Protein AF-A0A9P6GZM3-F1 (afdb_monomer)

Solvent-accessible surface area (backbone atoms only — not comparable to full-atom values): 32158 Å² total; per-residue (Å²): 111,69,73,57,56,56,51,51,65,65,55,73,52,53,66,60,52,52,51,53,48,53,53,50,55,53,51,50,56,50,50,56,51,53,49,54,51,53,52,51,58,75,66,52,61,54,73,60,54,50,52,50,52,50,54,50,49,56,51,52,51,53,50,52,55,51,51,52,50,35,53,53,59,72,73,48,86,51,89,46,74,66,49,52,52,50,45,68,74,63,52,83,60,61,70,59,51,48,53,48,53,47,54,34,54,56,73,35,54,46,82,43,39,35,41,45,67,53,43,55,75,49,64,51,55,64,84,59,60,96,78,64,68,84,61,96,44,21,27,41,29,42,37,33,36,59,63,54,41,59,50,53,60,61,30,67,84,40,62,71,58,34,52,53,48,50,51,50,51,47,53,50,49,53,63,77,45,59,78,41,40,64,75,47,40,49,27,29,34,53,101,58,36,39,34,40,37,39,78,56,73,46,95,61,77,50,60,85,86,78,87,67,72,81,60,39,83,61,44,61,73,53,50,67,74,35,69,82,52,36,67,54,52,50,52,44,31,52,50,23,50,53,54,34,51,57,68,66,74,62,54,72,65,51,53,51,50,35,37,58,74,28,59,93,46,95,76,36,65,92,49,61,46,57,48,54,42,52,52,32,51,53,49,42,54,49,60,40,68,49,83,86,64,86,52,69,38,60,60,76,78,36,66,83,56,58,71,63,53,70,72,63,88,74,90,85,58,92,67,60,59,50,46,73,60,72,72,41,60,54,68,43,41,47,31,32,28,46,64,58,51,48,43,53,44,25,49,54,52,49,72,72,42,88,48,96,55,50,72,60,50,52,57,49,50,56,52,28,49,53,53,52,68,70,58,86,84,75,96,43,72,68,57,48,41,39,50,38,15,44,35,53,51,46,34,58,47,34,59,79,44,91,59,23,64,60,40,46,52,52,36,53,54,41,52,53,48,47,36,49,66,69,35,59,81,87,69,64,90,83,54,56,60,69,59,52,54,50,50,55,48,50,48,51,49,57,50,49,58,48,38,68,33,25,35,19,66,82,47,40,64,59,52,54,37,48,33,52,27,46,33,38,49,47,52,52,56,54,57,72,67,56,86,78,69,54,75,70,54,39,54,39,50,32,53,48,49,48,52,58,57,59,70,44,68,88,50,65,64,91,71,25,80,37,44,55,35,49,48,36,51,36,47,62,54,70,48,57,75,68,61,46,56,77,46,50,90,75,50,52,68,52,74,68,56,52,54,52,51,49,62,50,76,42,78,96,49,73,64,59,54,51,44,52,56,62,65,70,50,83,129

Structure (mmCIF, N/CA/C/O backbone):
data_AF-A0A9P6GZM3-F1
#
_entry.id   AF-A0A9P6GZM3-F1
#
loop_
_atom_site.group_PDB
_atom_site.id
_atom_site.type_symbol
_atom_site.label_atom_id
_atom_site.label_alt_id
_atom_site.label_comp_id
_atom_site.label_asym_id
_atom_site.label_entity_id
_atom_site.label_seq_id
_atom_site.pdbx_PDB_ins_code
_atom_site.Cartn_x
_atom_site.Cartn_y
_atom_site.Cartn_z
_atom_site.occupancy
_atom_site.B_iso_or_equiv
_atom_site.auth_seq_id
_atom_site.auth_comp_id
_atom_site.auth_asym_id
_atom_site.auth_atom_id
_atom_site.pdbx_PDB_model_num
ATOM 1 N N . MET A 1 1 ? -62.091 -56.019 131.419 1.00 52.00 1 MET A N 1
ATOM 2 C CA . MET A 1 1 ? -61.679 -57.279 130.763 1.00 52.00 1 MET A CA 1
ATOM 3 C C . MET A 1 1 ? -61.640 -57.138 129.242 1.00 52.00 1 MET A C 1
ATOM 5 O O . MET A 1 1 ? -60.593 -57.405 128.677 1.00 52.00 1 MET A O 1
ATOM 9 N N . GLU A 1 2 ? -62.676 -56.610 128.579 1.00 53.84 2 GLU A N 1
ATOM 10 C CA . GLU A 1 2 ? -62.681 -56.412 127.109 1.00 53.84 2 GLU A CA 1
ATOM 11 C C . GLU A 1 2 ? -61.549 -55.514 126.576 1.00 53.84 2 GLU A C 1
ATOM 13 O O . GLU A 1 2 ? -60.857 -55.896 125.637 1.00 53.84 2 GLU A O 1
ATOM 18 N N . LYS A 1 3 ? -61.254 -54.391 127.250 1.00 52.62 3 LYS A N 1
ATOM 19 C CA . LYS A 1 3 ? -60.132 -53.498 126.883 1.00 52.62 3 LYS A CA 1
ATOM 20 C C . LYS A 1 3 ? -58.755 -54.176 126.886 1.00 52.62 3 LYS A C 1
ATOM 22 O O . LYS A 1 3 ? -57.867 -53.751 126.156 1.00 52.62 3 LYS A O 1
ATOM 27 N N . ILE A 1 4 ? -58.557 -55.205 127.713 1.00 60.88 4 ILE A N 1
ATOM 28 C CA . ILE A 1 4 ? -57.271 -55.915 127.812 1.00 60.88 4 ILE A CA 1
ATOM 29 C C . ILE A 1 4 ? -57.126 -56.907 126.650 1.00 60.88 4 ILE A C 1
ATOM 31 O O . ILE A 1 4 ? -56.045 -57.011 126.077 1.00 60.88 4 ILE A O 1
ATOM 35 N N . ASN A 1 5 ? -58.217 -57.555 126.230 1.00 58.56 5 ASN A N 1
ATOM 36 C CA . ASN A 1 5 ? -58.214 -58.429 125.053 1.00 58.56 5 ASN A CA 1
ATOM 37 C C . ASN A 1 5 ? -58.046 -57.652 123.736 1.00 58.56 5 ASN A C 1
ATOM 39 O O . ASN A 1 5 ? -57.351 -58.127 122.840 1.00 58.56 5 ASN A O 1
ATOM 43 N N . GLU A 1 6 ? -58.605 -56.443 123.622 1.00 59.41 6 GLU A N 1
ATOM 44 C CA . GLU A 1 6 ? -58.328 -55.560 122.477 1.00 59.41 6 GLU A CA 1
ATOM 45 C C . GLU A 1 6 ? -56.857 -55.135 122.407 1.00 59.41 6 GLU A C 1
ATOM 47 O O . GLU A 1 6 ? -56.270 -55.105 121.325 1.00 59.41 6 GLU A O 1
ATOM 52 N N . LEU A 1 7 ? -56.243 -54.826 123.553 1.00 59.50 7 LEU A N 1
ATOM 53 C CA . LEU A 1 7 ? -54.826 -54.469 123.613 1.00 59.50 7 LEU A CA 1
ATOM 54 C C . LEU A 1 7 ? -53.923 -55.671 123.303 1.00 59.50 7 LEU A C 1
ATOM 56 O O . LEU A 1 7 ? -52.952 -55.517 122.571 1.00 59.50 7 LEU A O 1
ATOM 60 N N . TYR A 1 8 ? -54.266 -56.875 123.767 1.00 63.66 8 TYR A N 1
ATOM 61 C CA . TYR A 1 8 ? -53.506 -58.095 123.475 1.00 63.66 8 TYR A CA 1
ATOM 62 C C . TYR A 1 8 ? -53.549 -58.475 121.984 1.00 63.66 8 TYR A C 1
ATOM 64 O O . TYR A 1 8 ? -52.514 -58.782 121.393 1.00 63.66 8 TYR A O 1
ATOM 72 N N . ASN A 1 9 ? -54.714 -58.357 121.334 1.00 59.25 9 ASN A N 1
ATOM 73 C CA . ASN A 1 9 ? -54.840 -58.585 119.889 1.00 59.25 9 ASN A CA 1
ATOM 74 C C . ASN A 1 9 ? -54.104 -57.526 119.050 1.00 59.25 9 ASN A C 1
ATOM 76 O O . ASN A 1 9 ? -53.616 -57.847 117.970 1.00 59.25 9 ASN A O 1
ATOM 80 N N . LYS A 1 10 ? -53.961 -56.291 119.552 1.00 56.44 10 LYS A N 1
ATOM 81 C CA . LYS A 1 10 ? -53.124 -55.257 118.916 1.00 56.44 10 LYS A CA 1
ATOM 82 C C . LYS A 1 10 ? -51.620 -55.519 119.061 1.00 56.44 10 LYS A C 1
ATOM 84 O O . LYS A 1 10 ? -50.859 -55.090 118.201 1.00 56.44 10 LYS A O 1
ATOM 89 N N . VAL A 1 11 ? -51.186 -56.216 120.114 1.00 57.28 11 VAL A N 1
ATOM 90 C CA . VAL A 1 11 ? -49.762 -56.506 120.381 1.00 57.28 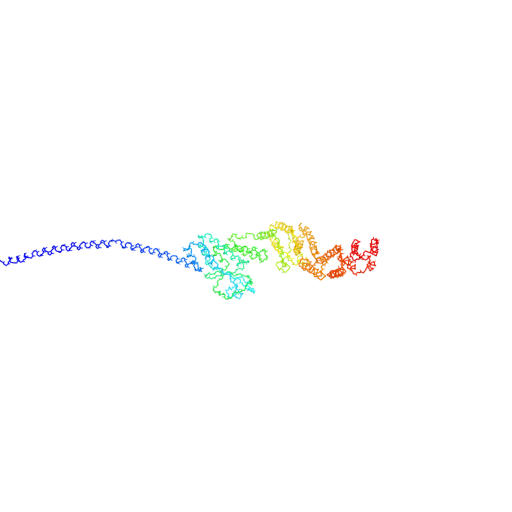11 VAL A CA 1
ATOM 91 C C . VAL A 1 11 ? -49.284 -57.793 119.694 1.00 57.28 11 VAL A C 1
ATOM 93 O O . VAL A 1 11 ? -48.112 -57.892 119.342 1.00 57.28 11 VAL A O 1
ATOM 96 N N . LYS A 1 12 ? -50.175 -58.755 119.423 1.00 56.72 12 LYS A N 1
ATOM 97 C CA . LYS A 1 12 ? -49.826 -60.066 118.842 1.00 56.72 12 LYS A CA 1
ATOM 98 C C . LYS A 1 12 ? -49.185 -60.013 117.436 1.00 56.72 12 LYS A C 1
ATOM 100 O O . LYS A 1 12 ? -48.506 -60.960 117.068 1.00 56.72 12 LYS A O 1
ATOM 105 N N . ASN A 1 13 ? -49.332 -58.911 116.692 1.00 59.28 13 ASN A N 1
ATOM 106 C CA . ASN A 1 13 ? -48.836 -58.763 115.309 1.00 59.28 13 ASN A CA 1
ATOM 107 C C . ASN A 1 13 ? -47.551 -57.917 115.168 1.00 59.28 13 ASN A C 1
ATOM 109 O O . ASN A 1 13 ? -47.186 -57.525 114.062 1.00 59.28 13 ASN A O 1
ATOM 113 N N . LEU A 1 14 ? -46.868 -57.572 116.263 1.00 65.44 14 LEU A N 1
ATOM 114 C CA . LEU A 1 14 ? -45.746 -56.620 116.217 1.00 65.44 14 LEU A CA 1
ATOM 115 C C . LEU A 1 14 ? -44.468 -57.209 115.580 1.00 65.44 14 LEU A C 1
ATOM 117 O O . LEU A 1 14 ? -43.707 -56.479 114.945 1.00 65.44 14 LEU A O 1
ATOM 121 N N . GLU A 1 15 ? -44.256 -58.524 115.699 1.00 66.69 15 GLU A N 1
ATOM 122 C CA . GLU A 1 15 ? -43.138 -59.233 115.054 1.00 66.69 15 GLU A CA 1
ATOM 123 C C . GLU A 1 15 ? -43.296 -59.309 113.527 1.00 66.69 15 GLU A C 1
ATOM 125 O O . GLU A 1 15 ? -42.328 -59.066 112.801 1.00 66.69 15 GLU A O 1
ATOM 130 N N . ASP A 1 16 ? -44.516 -59.538 113.033 1.00 66.00 16 ASP A N 1
ATOM 131 C CA . ASP A 1 16 ? -44.811 -59.560 111.594 1.00 66.00 16 ASP A CA 1
ATOM 132 C C . ASP A 1 16 ? -44.596 -58.182 110.955 1.00 66.00 16 ASP A C 1
ATOM 134 O O . ASP A 1 16 ? -43.974 -58.064 109.898 1.00 66.00 16 ASP A O 1
ATOM 138 N N . VAL A 1 17 ? -45.003 -57.114 111.649 1.00 68.12 17 VAL A N 1
ATOM 139 C CA . VAL A 1 17 ? -44.790 -55.730 111.194 1.00 68.12 17 VAL A CA 1
ATOM 140 C C . VAL A 1 17 ? -43.298 -55.373 111.152 1.00 68.12 17 VAL A C 1
ATOM 142 O O . VAL A 1 17 ? -42.841 -54.702 110.225 1.00 68.12 17 VAL A O 1
ATOM 145 N N . LEU A 1 18 ? -42.501 -55.837 112.121 1.00 71.88 18 LEU A N 1
ATOM 146 C CA . LEU A 1 18 ? -41.047 -55.623 112.139 1.00 71.88 18 LEU A CA 1
ATOM 147 C C . LEU A 1 18 ? -40.325 -56.395 111.024 1.00 71.88 18 LEU A C 1
ATOM 149 O O . LEU A 1 18 ? -39.370 -55.882 110.431 1.00 71.88 18 LEU A O 1
ATOM 153 N N . SER A 1 19 ? -40.789 -57.607 110.721 1.00 74.75 19 SER A N 1
ATOM 154 C CA . SER A 1 19 ? -40.328 -58.419 109.592 1.00 74.75 19 SER A CA 1
ATOM 155 C C . SER A 1 19 ? -40.605 -57.725 108.250 1.00 74.75 19 SER A C 1
ATOM 157 O O . SER A 1 19 ? -39.679 -57.515 107.453 1.00 74.75 19 SER A O 1
ATOM 159 N N . GLU A 1 20 ? -41.841 -57.264 108.028 1.00 72.25 20 GLU A N 1
ATOM 160 C CA . GLU A 1 20 ? -42.224 -56.524 106.819 1.00 72.25 20 GLU A CA 1
ATOM 161 C C . GLU A 1 20 ? -41.465 -55.205 106.673 1.00 72.25 20 GLU A C 1
ATOM 163 O O . GLU A 1 20 ? -41.019 -54.859 105.572 1.00 72.25 20 GLU A O 1
ATOM 168 N N . TYR A 1 21 ? -41.253 -54.485 107.777 1.00 76.75 21 TYR A N 1
ATOM 169 C CA . TYR A 1 21 ? -40.477 -53.250 107.777 1.00 76.75 21 TYR A CA 1
ATOM 170 C C . TYR A 1 21 ? -39.022 -53.492 107.361 1.00 76.75 21 TYR A C 1
ATOM 172 O O . TYR A 1 21 ? -38.498 -52.788 106.496 1.00 76.75 21 TYR A O 1
ATOM 180 N N . ASN A 1 22 ? -38.365 -54.515 107.915 1.00 78.06 22 ASN A N 1
ATOM 181 C CA . ASN A 1 22 ? -36.980 -54.838 107.567 1.00 78.06 22 ASN A CA 1
ATOM 182 C C . ASN A 1 22 ? -36.841 -55.347 106.124 1.00 78.06 22 ASN A C 1
ATOM 184 O O . ASN A 1 22 ? -35.889 -54.974 105.431 1.00 78.06 22 ASN A O 1
ATOM 188 N N . SER A 1 23 ? -37.804 -56.136 105.641 1.00 80.38 23 SER A N 1
ATOM 189 C CA . SER A 1 23 ? -37.874 -56.563 104.239 1.00 80.38 23 SER A CA 1
ATOM 190 C C . SER A 1 23 ? -38.009 -55.361 103.297 1.00 80.38 23 SER A C 1
ATOM 192 O O . SER A 1 23 ? -37.221 -55.202 102.359 1.00 80.38 23 SER A O 1
ATOM 194 N N . SER A 1 24 ? -38.929 -54.446 103.608 1.00 77.50 24 SER A N 1
ATOM 195 C CA . SER A 1 24 ? -39.163 -53.225 102.830 1.00 77.50 24 SER A CA 1
ATOM 196 C C . SER A 1 24 ? -37.949 -52.295 102.844 1.00 77.50 24 SER A C 1
ATOM 198 O O . SER A 1 24 ? -37.528 -51.810 101.795 1.00 77.50 24 SER A O 1
ATOM 200 N N . LYS A 1 25 ? -37.303 -52.118 104.002 1.00 82.62 25 LYS A N 1
ATOM 201 C CA . LYS A 1 25 ? -36.079 -51.319 104.157 1.00 82.62 25 LYS A CA 1
ATOM 202 C C . LYS A 1 25 ? -34.915 -51.864 103.323 1.00 82.62 25 LYS A C 1
ATOM 204 O O . LYS A 1 25 ? -34.181 -51.094 102.705 1.00 82.62 25 LYS A O 1
ATOM 209 N N . ASN A 1 26 ? -34.758 -53.186 103.263 1.00 83.12 26 ASN A N 1
ATOM 210 C CA . ASN A 1 26 ? -33.740 -53.820 102.423 1.00 83.12 26 ASN A CA 1
ATOM 211 C C . ASN A 1 26 ? -34.062 -53.694 100.928 1.00 83.12 26 ASN A C 1
ATOM 213 O O . ASN A 1 26 ? -33.152 -53.513 100.118 1.00 83.12 26 ASN A O 1
ATOM 217 N N . LYS A 1 27 ? -35.346 -53.742 100.559 1.00 84.00 27 LYS A N 1
ATOM 218 C CA . LYS A 1 27 ? -35.805 -53.539 99.179 1.00 84.00 27 LYS A CA 1
ATOM 219 C C . LYS A 1 27 ? -35.555 -52.105 98.705 1.00 84.00 27 LYS A C 1
ATOM 221 O O . LYS A 1 27 ? -35.066 -51.918 97.596 1.00 84.00 27 LYS A O 1
ATOM 226 N N . ILE A 1 28 ? -35.786 -51.119 99.574 1.00 83.62 28 ILE A N 1
ATOM 227 C CA . ILE A 1 28 ? -35.471 -49.706 99.317 1.00 83.62 28 ILE A CA 1
ATOM 228 C C . ILE A 1 28 ? -33.970 -49.522 99.084 1.00 83.62 28 ILE A C 1
ATOM 230 O O . ILE A 1 28 ? -33.587 -48.963 98.063 1.00 83.62 28 ILE A O 1
ATOM 234 N N . LYS A 1 29 ? -33.108 -50.079 99.948 1.00 84.69 29 LYS A N 1
ATOM 235 C CA . LYS A 1 29 ? -31.649 -50.005 99.748 1.00 84.69 29 LYS A CA 1
ATOM 236 C C . LYS A 1 29 ? -31.198 -50.581 98.404 1.00 84.69 29 LYS A C 1
ATOM 238 O O . LYS A 1 29 ? -30.325 -50.007 97.759 1.00 84.69 29 LYS A O 1
ATOM 243 N N . ARG A 1 30 ? -31.771 -51.709 97.969 1.00 84.44 30 ARG A N 1
ATOM 244 C CA . ARG A 1 30 ? -31.446 -52.290 96.654 1.00 84.44 30 ARG A CA 1
ATOM 245 C C . ARG A 1 30 ? -31.857 -51.353 95.522 1.00 84.44 30 ARG A C 1
ATOM 247 O O . ARG A 1 30 ? -31.017 -51.022 94.695 1.00 84.44 30 ARG A O 1
ATOM 254 N N . LEU A 1 31 ? -33.085 -50.835 95.564 1.00 84.44 31 LEU A N 1
ATOM 255 C CA . LEU A 1 31 ? -33.585 -49.885 94.568 1.00 84.44 31 LEU A CA 1
ATOM 256 C C . LEU A 1 31 ? -32.745 -48.601 94.504 1.00 84.44 31 LEU A C 1
ATOM 258 O O . LEU A 1 31 ? -32.443 -48.131 93.415 1.00 84.44 31 LEU A O 1
ATOM 262 N N . GLU A 1 32 ? -32.296 -48.062 95.638 1.00 83.44 32 GLU A N 1
ATOM 263 C CA . GLU A 1 32 ? -31.385 -46.905 95.666 1.00 83.44 32 GLU A CA 1
ATOM 264 C C . GLU A 1 32 ? -30.038 -47.199 94.990 1.00 83.44 32 GLU A C 1
ATOM 266 O O . GLU A 1 32 ? -29.431 -46.314 94.383 1.00 83.44 32 GLU A O 1
ATOM 271 N N . THR A 1 33 ? -29.560 -48.442 95.083 1.00 84.75 33 THR A N 1
ATOM 272 C CA . THR A 1 33 ? -28.306 -48.866 94.447 1.00 84.75 33 THR A CA 1
ATOM 273 C C . THR A 1 33 ? -28.496 -49.020 92.938 1.00 84.75 33 THR A C 1
ATOM 275 O O . THR A 1 33 ? -27.683 -48.521 92.156 1.00 84.75 33 THR A O 1
ATOM 278 N N . ASP A 1 34 ? -29.608 -49.624 92.520 1.00 81.50 34 ASP A N 1
ATOM 279 C CA . ASP A 1 34 ? -29.958 -49.793 91.108 1.00 81.50 34 ASP A CA 1
ATOM 280 C C . ASP A 1 34 ? -30.167 -48.432 90.422 1.00 81.50 34 ASP A C 1
ATOM 282 O O . ASP A 1 34 ? -29.634 -48.199 89.335 1.00 81.50 34 ASP A O 1
ATOM 286 N N . ILE A 1 35 ? -30.838 -47.487 91.097 1.00 80.81 35 ILE A N 1
ATOM 287 C CA . ILE A 1 35 ? -31.022 -46.106 90.621 1.00 80.81 35 ILE A CA 1
ATOM 288 C C . ILE A 1 35 ? -29.669 -45.419 90.416 1.00 80.81 35 ILE A C 1
ATOM 290 O O . ILE A 1 35 ? -29.427 -44.869 89.344 1.00 80.81 35 ILE A O 1
ATOM 294 N N . LYS A 1 36 ? -28.744 -45.502 91.382 1.00 81.56 36 LYS A N 1
ATOM 295 C CA . LYS A 1 36 ? -27.399 -44.913 91.232 1.00 81.56 36 LYS A CA 1
ATOM 296 C C . LYS A 1 36 ? -26.621 -45.506 90.058 1.00 81.56 36 LYS A C 1
ATOM 298 O O . LYS A 1 36 ? -25.875 -44.791 89.391 1.00 81.56 36 LYS A O 1
ATOM 303 N N . THR A 1 37 ? -26.796 -46.799 89.797 1.00 78.88 37 THR A N 1
ATOM 304 C CA . THR A 1 37 ? -26.106 -47.498 88.703 1.00 78.88 37 THR A CA 1
ATOM 305 C C . THR A 1 37 ? -26.670 -47.079 87.341 1.00 78.88 37 THR A C 1
ATOM 307 O O . THR A 1 37 ? -25.911 -46.781 86.419 1.00 78.88 37 THR A O 1
ATOM 310 N N . ALA A 1 38 ? -27.997 -46.963 87.231 1.00 70.94 38 ALA A N 1
ATOM 311 C CA . ALA A 1 38 ? -28.676 -46.453 86.040 1.00 70.94 38 ALA A CA 1
ATOM 312 C C . ALA A 1 38 ? -28.360 -44.969 85.771 1.00 70.94 38 ALA A C 1
ATOM 314 O O . ALA A 1 38 ? -28.110 -44.582 84.628 1.00 70.94 38 ALA A O 1
ATOM 315 N N . GLU A 1 39 ? -28.295 -44.138 86.816 1.00 72.75 39 GLU A N 1
ATOM 316 C CA . GLU A 1 39 ? -27.885 -42.734 86.709 1.00 72.75 39 GLU A CA 1
ATOM 317 C C . GLU A 1 39 ? -26.435 -42.582 86.228 1.00 72.75 39 GLU A C 1
ATOM 319 O O . GLU A 1 39 ? -26.147 -41.681 85.441 1.00 72.75 39 GLU A O 1
ATOM 324 N N . ALA A 1 40 ? -25.519 -43.453 86.664 1.00 70.62 40 ALA A N 1
ATOM 325 C CA . ALA A 1 40 ? -24.132 -43.450 86.200 1.00 70.62 40 ALA A CA 1
ATOM 326 C C . ALA A 1 40 ? -24.015 -43.843 84.716 1.00 70.62 40 ALA A C 1
ATOM 328 O O . ALA A 1 40 ? -23.234 -43.234 83.986 1.00 70.62 40 ALA A O 1
ATOM 329 N N . PHE A 1 41 ? -24.830 -44.797 84.251 1.00 67.06 41 PHE A N 1
ATOM 330 C CA . PHE A 1 41 ? -24.880 -45.211 82.845 1.00 67.06 41 PHE A CA 1
ATOM 331 C C . PHE A 1 41 ? -25.451 -44.104 81.941 1.00 67.06 41 PHE A C 1
ATOM 333 O O . PHE A 1 41 ? -24.893 -43.811 80.889 1.00 67.06 41 PHE A O 1
ATOM 340 N N . LEU A 1 42 ? -26.506 -43.408 82.386 1.00 65.00 42 LEU A N 1
ATOM 341 C CA . LEU A 1 42 ? -27.088 -42.260 81.673 1.00 65.00 42 LEU A CA 1
ATOM 342 C C . LEU A 1 42 ? -26.184 -41.014 81.674 1.00 65.00 42 LEU A C 1
ATOM 344 O O . LEU A 1 42 ? -26.245 -40.209 80.743 1.00 65.00 42 LEU A O 1
ATOM 348 N N . LYS A 1 43 ? -25.341 -40.843 82.700 1.00 64.12 43 LYS A N 1
ATOM 349 C CA . LYS A 1 43 ? -24.326 -39.774 82.773 1.00 64.12 43 LYS A CA 1
ATOM 350 C C . LYS A 1 43 ? -23.045 -40.097 81.990 1.00 64.12 43 LYS A C 1
ATOM 352 O O . LYS A 1 43 ? -22.228 -39.199 81.783 1.00 64.12 43 LYS A O 1
ATOM 357 N N . GLY A 1 44 ? -22.850 -41.340 81.552 1.00 59.84 44 GLY A N 1
ATOM 358 C CA . GLY A 1 44 ? -21.668 -41.763 80.809 1.00 59.84 44 GLY A CA 1
ATOM 359 C C . GLY A 1 44 ? -21.687 -41.270 79.364 1.00 59.84 44 GLY A C 1
ATOM 360 O O . GLY A 1 44 ? -22.273 -41.932 78.528 1.00 59.84 44 GLY A O 1
ATOM 361 N N . GLY A 1 45 ? -21.060 -40.116 79.092 1.00 61.00 45 GLY A N 1
ATOM 362 C CA . GLY A 1 45 ? -20.335 -39.683 77.870 1.00 61.00 45 GLY A CA 1
ATOM 363 C C . GLY A 1 45 ? -20.886 -39.876 76.438 1.00 61.00 45 GLY A C 1
ATOM 364 O O . GLY A 1 45 ? -20.496 -39.122 75.545 1.00 61.00 45 GLY A O 1
ATOM 365 N N . ASP A 1 46 ? -21.777 -40.825 76.167 1.00 65.38 46 ASP A N 1
ATOM 366 C CA . ASP A 1 46 ? -22.181 -41.243 74.823 1.00 65.38 46 ASP A CA 1
ATOM 367 C C . ASP A 1 46 ? -22.961 -40.159 74.087 1.00 65.38 46 ASP A C 1
ATOM 369 O O . ASP A 1 46 ? -22.758 -39.953 72.892 1.00 65.38 46 ASP A O 1
ATOM 373 N N . LYS A 1 47 ? -23.769 -39.367 74.801 1.00 67.50 47 LYS A N 1
ATOM 374 C CA . LYS A 1 47 ? -24.466 -38.220 74.204 1.00 67.50 47 LYS A CA 1
ATOM 375 C C . LYS A 1 47 ? -23.486 -37.154 73.697 1.00 67.50 47 LYS A C 1
ATOM 377 O O . LYS A 1 47 ? -23.694 -36.605 72.620 1.00 67.50 47 LYS A O 1
ATOM 382 N N . GLN A 1 48 ? -22.404 -36.887 74.434 1.00 70.81 48 GLN A N 1
ATOM 383 C CA . GLN A 1 48 ? -21.363 -35.940 74.010 1.00 70.81 48 GLN A CA 1
ATOM 384 C C . GLN A 1 48 ? -20.513 -36.499 72.863 1.00 70.81 48 GLN A C 1
ATOM 386 O O . GLN A 1 48 ? -20.193 -35.764 71.934 1.00 70.81 48 GLN A O 1
ATOM 391 N N . ARG A 1 49 ? -20.205 -37.800 72.881 1.00 74.62 49 ARG A N 1
ATOM 392 C CA . ARG A 1 49 ? -19.435 -38.476 71.825 1.00 74.62 49 ARG A CA 1
ATOM 393 C C . ARG A 1 49 ? -20.212 -38.622 70.512 1.00 74.62 49 ARG A C 1
ATOM 395 O O . ARG A 1 49 ? -19.633 -38.523 69.434 1.00 74.62 49 ARG A O 1
ATOM 402 N N . ILE A 1 50 ? -21.521 -38.860 70.581 1.00 75.62 50 ILE A N 1
ATOM 403 C CA . ILE A 1 50 ? -22.400 -38.866 69.405 1.00 75.62 50 ILE A CA 1
ATOM 404 C C . ILE A 1 50 ? -22.550 -37.440 68.870 1.00 75.62 50 ILE A C 1
ATOM 406 O O . ILE A 1 50 ? -22.404 -37.233 67.670 1.00 75.62 50 ILE A O 1
ATOM 410 N N . ALA A 1 51 ? -22.748 -36.448 69.745 1.00 76.06 51 ALA A N 1
ATOM 411 C CA . ALA A 1 51 ? -22.812 -35.047 69.336 1.00 76.06 51 ALA A CA 1
ATOM 412 C C . ALA A 1 51 ? -21.518 -34.575 68.650 1.00 76.06 51 ALA A C 1
ATOM 414 O O . ALA A 1 51 ? -21.591 -33.863 67.651 1.00 76.06 51 ALA A O 1
ATOM 415 N N . SER A 1 52 ? -20.339 -34.998 69.126 1.00 80.06 52 SER A N 1
ATOM 416 C CA . SER A 1 52 ? -19.072 -34.672 68.462 1.00 80.06 52 SER A CA 1
ATOM 417 C C . SER A 1 52 ? -18.962 -35.332 67.085 1.00 80.06 52 SER A C 1
ATOM 419 O O . SER A 1 52 ? -18.629 -34.652 66.123 1.00 80.06 52 SER A O 1
ATOM 421 N N . LYS A 1 53 ? -19.332 -36.615 66.951 1.00 83.25 53 LYS A N 1
ATOM 422 C CA . LYS A 1 53 ? -19.332 -37.318 65.654 1.00 83.25 53 LYS A CA 1
ATOM 423 C C . LYS A 1 53 ? -20.311 -36.724 64.641 1.00 83.25 53 LYS A C 1
ATOM 425 O O . LYS A 1 53 ? -19.978 -36.657 63.462 1.00 83.25 53 LYS A O 1
ATOM 430 N N . ILE A 1 54 ? -21.498 -36.301 65.085 1.00 80.19 54 ILE A N 1
ATOM 431 C CA . ILE A 1 54 ? -22.462 -35.586 64.235 1.00 80.19 54 ILE A CA 1
ATOM 432 C C . ILE A 1 54 ? -21.831 -34.285 63.742 1.00 80.19 54 ILE A C 1
ATOM 434 O O . ILE A 1 54 ? -21.838 -34.025 62.546 1.00 80.19 54 ILE A O 1
ATOM 438 N N . LYS A 1 55 ? -21.201 -33.519 64.639 1.00 84.00 55 LYS A N 1
ATOM 439 C CA . LYS A 1 55 ? -20.532 -32.262 64.291 1.00 84.00 55 LYS A CA 1
ATOM 440 C C . LYS A 1 55 ? -19.373 -32.460 63.306 1.00 84.00 55 LYS A C 1
ATOM 442 O O . LYS A 1 55 ? -19.198 -31.646 62.402 1.00 84.00 55 LYS A O 1
ATOM 447 N N . ASP A 1 56 ? -18.610 -33.542 63.453 1.00 86.00 56 ASP A N 1
ATOM 448 C CA . ASP A 1 56 ? -17.542 -33.909 62.518 1.00 86.00 56 ASP A CA 1
ATOM 449 C C . ASP A 1 56 ? -18.114 -34.314 61.148 1.00 86.00 56 ASP A C 1
ATOM 451 O O . ASP A 1 56 ? -17.634 -33.837 60.122 1.00 86.00 56 ASP A O 1
ATOM 455 N N . CYS A 1 57 ? -19.193 -35.107 61.113 1.00 80.25 57 CYS A N 1
ATOM 456 C CA . CYS A 1 57 ? -19.880 -35.463 59.865 1.00 80.25 57 CYS A CA 1
ATOM 457 C C . CYS A 1 57 ? -20.497 -34.242 59.170 1.00 80.25 57 CYS A C 1
ATOM 459 O O . CYS A 1 57 ? -20.369 -34.109 57.960 1.00 80.25 57 CYS A O 1
ATOM 461 N N . GLU A 1 58 ? -21.117 -33.318 59.908 1.00 81.88 58 GLU A N 1
ATOM 462 C CA . GLU A 1 58 ? -21.638 -32.055 59.363 1.00 81.88 58 GLU A CA 1
ATOM 463 C C . GLU A 1 58 ? -20.529 -31.159 58.799 1.00 81.88 58 GLU A C 1
ATOM 465 O O . GLU A 1 58 ? -20.770 -30.360 57.892 1.00 81.88 58 GLU A O 1
ATOM 470 N N . LYS A 1 59 ? -19.316 -31.244 59.355 1.00 85.31 59 LYS A N 1
ATOM 471 C CA . LYS A 1 59 ? -18.151 -30.515 58.851 1.00 85.31 59 LYS A CA 1
ATOM 472 C C . LYS A 1 59 ? -17.636 -31.134 57.553 1.00 85.31 59 LYS A C 1
ATOM 474 O O . LYS A 1 59 ? -17.339 -30.393 56.623 1.00 85.31 59 LYS A O 1
ATOM 479 N N . GLU A 1 60 ? -17.555 -32.461 57.478 1.00 80.88 60 GLU A N 1
ATOM 480 C CA . GLU A 1 60 ? -17.160 -33.175 56.256 1.00 80.88 60 GLU A CA 1
ATOM 481 C C . GLU A 1 60 ? -18.202 -33.027 55.140 1.00 80.88 60 GLU A C 1
ATOM 483 O O . GLU A 1 60 ? -17.842 -32.740 54.003 1.00 80.88 60 GLU A O 1
ATOM 488 N N . LEU A 1 61 ? -19.496 -33.106 55.461 1.00 80.31 61 LEU A N 1
ATOM 489 C CA . LEU A 1 61 ? -20.571 -32.911 54.488 1.00 80.31 61 LEU A CA 1
ATOM 490 C C . LEU A 1 61 ? -20.521 -31.508 53.866 1.00 80.31 61 LEU A C 1
ATOM 492 O O . LEU A 1 61 ? -20.590 -31.381 52.648 1.00 80.31 61 LEU A O 1
ATOM 496 N N . ARG A 1 62 ? -20.267 -30.469 54.673 1.00 78.75 62 ARG A N 1
ATOM 497 C CA . ARG A 1 62 ? -20.058 -29.100 54.170 1.00 78.75 62 ARG A CA 1
ATOM 498 C C . ARG A 1 62 ? -18.851 -28.970 53.237 1.00 78.75 62 ARG A C 1
ATOM 500 O O . ARG A 1 62 ? -18.915 -28.197 52.285 1.00 78.75 62 ARG A O 1
ATOM 507 N N . LYS A 1 63 ? -17.763 -29.714 53.479 1.00 81.00 63 LYS A N 1
ATOM 508 C CA . LYS A 1 63 ? -16.608 -29.740 52.562 1.00 81.00 63 LYS A CA 1
ATOM 509 C C . LYS A 1 63 ? -16.981 -30.381 51.228 1.00 81.00 63 LYS A C 1
ATOM 511 O O . LYS A 1 63 ? -16.717 -29.793 50.185 1.00 81.00 63 LYS A O 1
ATOM 516 N N . VAL A 1 64 ? -17.643 -31.537 51.261 1.00 78.25 64 VAL A N 1
ATOM 517 C CA . VAL A 1 64 ? -18.078 -32.238 50.043 1.00 78.25 64 VAL A CA 1
ATOM 518 C C . VAL A 1 64 ? -19.049 -31.375 49.234 1.00 78.25 64 VAL A C 1
ATOM 520 O O . VAL A 1 64 ? -18.884 -31.241 48.026 1.00 78.25 64 VAL A O 1
ATOM 523 N N . GLU A 1 65 ? -20.011 -30.714 49.883 1.00 77.12 65 GLU A N 1
ATOM 524 C CA . GLU A 1 65 ? -20.919 -29.770 49.216 1.00 77.12 65 GLU A CA 1
ATOM 525 C C . GLU A 1 65 ? -20.170 -28.600 48.557 1.00 77.12 65 GLU A C 1
ATOM 527 O O . GLU A 1 65 ? -20.537 -28.180 47.458 1.00 77.12 65 GLU A O 1
ATOM 532 N N . SER A 1 66 ? -19.113 -28.084 49.194 1.00 76.81 66 SER A N 1
ATOM 533 C CA . SER A 1 66 ? -18.286 -27.021 48.610 1.00 76.81 66 SER A CA 1
ATOM 534 C C . SER A 1 66 ? -17.477 -27.495 47.398 1.00 76.81 66 SER A C 1
ATOM 536 O O . SER A 1 66 ? -17.415 -26.781 46.399 1.00 76.81 66 SER A O 1
ATOM 538 N N . GLU A 1 67 ? -16.936 -28.718 47.427 1.00 77.69 67 GLU A N 1
ATOM 539 C CA . GLU A 1 67 ? -16.208 -29.280 46.283 1.00 77.69 67 GLU A CA 1
ATOM 540 C C . GLU A 1 67 ? -17.132 -29.609 45.110 1.00 77.69 67 GLU A C 1
ATOM 542 O O . GLU A 1 67 ? -16.787 -29.319 43.966 1.00 77.69 67 GLU A O 1
ATOM 547 N N . ILE A 1 68 ? -18.331 -30.141 45.372 1.00 78.06 68 ILE A N 1
ATOM 548 C CA . ILE A 1 68 ? -19.333 -30.380 44.323 1.00 78.06 68 ILE A CA 1
ATOM 549 C C . ILE A 1 68 ? -19.695 -29.062 43.630 1.00 78.06 68 ILE A C 1
ATOM 551 O O . ILE A 1 68 ? -19.726 -29.012 42.401 1.00 78.06 68 ILE A O 1
ATOM 555 N N . LYS A 1 69 ? -19.908 -27.980 44.393 1.00 75.19 69 LYS A N 1
ATOM 556 C CA . LYS A 1 69 ? -20.160 -26.646 43.824 1.00 75.19 69 LYS A CA 1
ATOM 557 C C . LYS A 1 69 ? -18.987 -26.142 42.987 1.00 75.19 69 LYS A C 1
ATOM 559 O O . LYS A 1 69 ? -19.212 -25.609 41.906 1.00 75.19 69 LYS A O 1
ATOM 564 N N . LYS A 1 70 ? -17.751 -26.332 43.455 1.00 77.06 70 LYS A N 1
ATOM 565 C CA . LYS A 1 70 ? -16.540 -25.949 42.718 1.00 77.06 70 LYS A CA 1
ATOM 566 C C . LYS A 1 70 ? -16.437 -26.690 41.381 1.00 77.06 70 LYS A C 1
ATOM 568 O O . LYS A 1 70 ? -16.214 -26.061 40.353 1.00 77.06 70 LYS A O 1
ATOM 573 N N . ILE A 1 71 ? -16.648 -28.008 41.377 1.00 78.44 71 ILE A N 1
ATOM 574 C CA . ILE A 1 71 ? -16.617 -28.831 40.157 1.00 78.44 71 ILE A CA 1
ATOM 575 C C . ILE A 1 71 ? -17.718 -28.401 39.180 1.00 78.44 71 ILE A C 1
ATOM 577 O O . ILE A 1 71 ? -17.449 -28.242 37.990 1.00 78.44 71 ILE A O 1
ATOM 581 N N . ASP A 1 72 ? -18.936 -28.175 39.679 1.00 78.06 72 ASP A N 1
ATOM 582 C CA . ASP A 1 72 ? -20.073 -27.740 38.865 1.00 78.06 72 ASP A CA 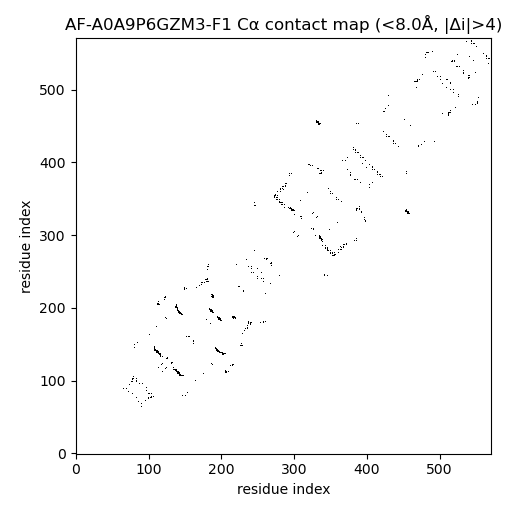1
ATOM 583 C C . ASP A 1 72 ? -19.789 -26.393 38.180 1.00 78.06 72 ASP A C 1
ATOM 585 O O . ASP A 1 72 ? -19.913 -26.285 36.958 1.00 78.06 72 ASP A O 1
ATOM 589 N N . LEU A 1 73 ? -19.299 -25.406 38.938 1.00 76.19 73 LEU A N 1
ATOM 590 C CA . LEU A 1 73 ? -18.915 -24.085 38.432 1.00 76.19 73 LEU A CA 1
ATOM 591 C C . LEU A 1 73 ? -17.779 -24.155 37.397 1.00 76.19 73 LEU A C 1
ATOM 593 O O . LEU A 1 73 ? -17.863 -23.520 36.349 1.00 76.19 73 LEU A O 1
ATOM 597 N N . CYS A 1 74 ? -16.751 -24.976 37.633 1.00 75.94 74 CYS A N 1
ATOM 598 C CA . CYS A 1 74 ? -15.655 -25.163 36.678 1.00 75.94 74 CYS A CA 1
ATOM 599 C C . CYS A 1 74 ? -16.111 -25.821 35.363 1.00 75.94 74 CYS A C 1
ATOM 601 O O . CYS A 1 74 ? -15.528 -25.556 34.309 1.00 75.94 74 CYS A O 1
ATOM 603 N N . SER A 1 75 ? -17.130 -26.685 35.418 1.00 75.50 75 SER A N 1
ATOM 604 C CA . SER A 1 75 ? -17.620 -27.445 34.261 1.00 75.50 75 SER A CA 1
ATOM 605 C C . SER A 1 75 ? -18.583 -26.669 33.357 1.00 75.50 75 SER A C 1
ATOM 607 O O . SER A 1 75 ? -18.698 -26.996 32.178 1.00 75.50 75 SER A O 1
ATOM 609 N N . LYS A 1 76 ? -19.259 -25.642 33.886 1.00 77.69 76 LYS A N 1
ATOM 610 C CA . LYS A 1 76 ? -20.268 -24.853 33.165 1.00 77.69 76 LYS A CA 1
ATOM 611 C C . LYS A 1 76 ? -19.667 -23.632 32.487 1.00 77.69 76 LYS A C 1
ATOM 613 O O . LYS A 1 76 ? -18.683 -23.055 32.953 1.00 77.69 76 LYS A O 1
ATOM 618 N N . ASP A 1 77 ? -20.271 -23.211 31.385 1.00 75.31 77 ASP A N 1
ATOM 619 C CA . ASP A 1 77 ? -19.952 -21.927 30.770 1.00 75.31 77 ASP A CA 1
ATOM 620 C C . ASP A 1 77 ? -20.560 -20.788 31.590 1.00 75.31 77 ASP A C 1
ATOM 622 O O . ASP A 1 77 ? -21.682 -20.880 32.090 1.00 75.31 77 ASP A O 1
ATOM 626 N N . CYS A 1 78 ? -19.775 -19.729 31.786 1.00 78.19 78 CYS A N 1
ATOM 627 C CA . CYS A 1 78 ? -20.217 -18.541 32.503 1.00 78.19 78 CYS A CA 1
ATOM 628 C C . CYS A 1 78 ? -20.904 -17.615 31.501 1.00 78.19 78 CYS A C 1
ATOM 630 O O . CYS A 1 78 ? -20.248 -17.104 30.595 1.00 78.19 78 CYS A O 1
ATOM 632 N N . HIS A 1 79 ? -22.211 -17.409 31.658 1.00 78.25 79 HIS A N 1
ATOM 633 C CA . HIS A 1 79 ? -23.008 -16.571 30.753 1.00 78.25 79 HIS A CA 1
ATOM 634 C C . HIS A 1 79 ? -23.562 -15.318 31.433 1.00 78.25 79 HIS A C 1
ATOM 636 O O . HIS A 1 79 ? -24.207 -14.503 30.777 1.00 78.25 79 HIS A O 1
ATOM 642 N N . SER A 1 80 ? -23.319 -15.150 32.735 1.00 86.50 80 SER A N 1
ATOM 643 C CA . SER A 1 80 ? -23.740 -13.979 33.496 1.00 86.50 80 SER A CA 1
ATOM 644 C C . SER A 1 80 ? -22.643 -13.471 34.427 1.00 86.50 80 SER A C 1
ATOM 646 O O . SER A 1 80 ? -21.780 -14.226 34.889 1.00 86.50 80 SER A O 1
ATOM 648 N N . LEU A 1 81 ? -22.732 -12.193 34.801 1.00 88.94 81 LEU A N 1
ATOM 649 C CA . LEU A 1 81 ? -21.845 -11.603 35.800 1.00 88.94 81 LEU A CA 1
ATOM 650 C C . LEU A 1 81 ? -21.954 -12.313 37.160 1.00 88.94 81 LEU A C 1
ATOM 652 O O . LEU A 1 81 ? -20.982 -12.371 37.914 1.00 88.94 81 LEU A O 1
ATOM 656 N N . SER A 1 82 ? -23.127 -12.866 37.484 1.00 88.12 82 SER A N 1
ATOM 657 C CA . SER A 1 82 ? -23.334 -13.635 38.715 1.00 88.12 82 SER A CA 1
ATOM 658 C C . SER A 1 82 ? -22.496 -14.913 38.738 1.00 88.12 82 SER A C 1
ATOM 660 O O . SER A 1 82 ? -21.949 -15.255 39.786 1.00 88.12 82 SER A O 1
ATOM 662 N N . ASP A 1 83 ? -22.358 -15.593 37.599 1.00 86.69 83 ASP A N 1
ATOM 663 C CA . ASP A 1 83 ? -21.545 -16.808 37.497 1.00 86.69 83 ASP A CA 1
ATOM 664 C C . ASP A 1 83 ? -20.071 -16.487 37.742 1.00 86.69 83 ASP A C 1
ATOM 666 O O . ASP A 1 83 ? -19.407 -17.168 38.518 1.00 86.69 83 ASP A O 1
ATOM 670 N N . ILE A 1 84 ? -19.578 -15.381 37.173 1.00 89.50 84 ILE A N 1
ATOM 671 C CA . ILE A 1 84 ? -18.208 -14.907 37.404 1.00 89.50 84 ILE A CA 1
ATOM 672 C C . ILE A 1 84 ? -17.974 -14.525 38.868 1.00 89.50 84 ILE A C 1
ATOM 674 O O . ILE A 1 84 ? -16.932 -14.865 39.430 1.00 89.50 84 ILE A O 1
ATOM 678 N N . LYS A 1 85 ? -18.934 -13.856 39.517 1.00 89.19 85 LYS A N 1
ATOM 679 C CA . LYS A 1 85 ? -18.837 -13.545 40.953 1.00 89.19 85 LYS A CA 1
ATOM 680 C C . LYS A 1 85 ? -18.707 -14.822 41.785 1.00 89.19 85 LYS A C 1
ATOM 682 O O . LYS A 1 85 ? -17.794 -14.916 42.599 1.00 89.19 85 LYS A O 1
ATOM 687 N N . MET A 1 86 ? -19.544 -15.827 41.520 1.00 85.75 86 MET A N 1
ATOM 688 C CA . MET A 1 86 ? -19.446 -17.128 42.190 1.00 85.75 86 MET A CA 1
ATOM 689 C C . MET A 1 86 ? -18.112 -17.826 41.894 1.00 85.75 86 MET A C 1
ATOM 691 O O . MET A 1 86 ? -17.488 -18.365 42.805 1.00 85.75 86 MET A O 1
ATOM 695 N N . MET A 1 87 ? -17.618 -17.772 40.656 1.00 85.88 87 MET A N 1
ATOM 696 C CA . MET A 1 87 ? -16.297 -18.306 40.311 1.00 85.88 87 MET A CA 1
ATOM 697 C C . MET A 1 87 ? -15.189 -17.671 41.156 1.00 85.88 87 MET A C 1
ATOM 699 O O . MET A 1 87 ? -14.310 -18.378 41.638 1.00 85.88 87 MET A O 1
ATOM 703 N N . PHE A 1 88 ? -15.235 -16.357 41.381 1.00 86.50 88 PHE A N 1
ATOM 704 C CA . PHE A 1 88 ? -14.211 -15.659 42.163 1.00 86.50 88 PHE A CA 1
ATOM 705 C C . PHE A 1 88 ? -14.273 -15.972 43.659 1.00 86.50 88 PHE A C 1
ATOM 707 O O . PHE A 1 88 ? -13.252 -15.829 44.333 1.00 86.50 88 PHE A O 1
ATOM 714 N N . GLU A 1 89 ? -15.441 -16.373 44.162 1.00 84.50 89 GLU A N 1
ATOM 715 C CA . GLU A 1 89 ? -15.655 -16.759 45.559 1.00 84.50 89 GLU A CA 1
ATOM 716 C C . GLU A 1 89 ? -15.266 -18.218 45.843 1.00 84.50 89 GLU A C 1
ATOM 718 O O . GLU A 1 89 ? -14.732 -18.503 46.913 1.00 84.50 89 GLU A O 1
ATOM 723 N N . PHE A 1 90 ? -15.537 -19.144 44.914 1.00 80.75 90 PHE A N 1
ATOM 724 C CA . PHE A 1 90 ? -15.421 -20.592 45.157 1.00 80.75 90 PHE A CA 1
ATOM 725 C C . PHE A 1 90 ? -14.229 -21.273 44.474 1.00 80.75 90 PHE A C 1
ATOM 727 O O . PHE A 1 90 ? -13.873 -22.394 44.849 1.00 80.75 90 PHE A O 1
ATOM 734 N N . VAL A 1 91 ? -13.620 -20.642 43.468 1.00 82.31 91 VAL A N 1
ATOM 735 C CA . VAL A 1 91 ? -12.487 -21.205 42.723 1.00 82.31 91 VAL A CA 1
ATOM 736 C C . VAL A 1 91 ? -11.213 -20.463 43.110 1.00 82.31 91 VAL A C 1
ATOM 738 O O . VAL A 1 91 ? -11.165 -19.234 43.104 1.00 82.31 91 VAL A O 1
ATOM 741 N N . GLU A 1 92 ? -10.173 -21.222 43.451 1.00 80.19 92 GLU A N 1
ATOM 742 C CA . GLU A 1 92 ? -8.856 -20.685 43.819 1.00 80.19 92 GLU A CA 1
ATOM 743 C C . GLU A 1 92 ? -7.871 -20.760 42.643 1.00 80.19 92 GLU A C 1
ATOM 745 O O . GLU A 1 92 ? -6.942 -19.961 42.566 1.00 80.19 92 GLU A O 1
ATOM 750 N N . GLU A 1 93 ? -8.073 -21.686 41.696 1.00 84.50 93 GLU A N 1
ATOM 751 C CA . GLU A 1 93 ? -7.188 -21.865 40.547 1.00 84.50 93 GLU A CA 1
ATOM 752 C C . GLU A 1 93 ? -7.276 -20.687 39.565 1.00 84.50 93 GLU A C 1
ATOM 754 O O . GLU A 1 93 ? -8.184 -20.605 38.733 1.00 84.50 93 GLU A O 1
ATOM 759 N N . GLU A 1 94 ? -6.271 -19.811 39.596 1.00 84.38 94 GLU A N 1
ATOM 760 C CA . GLU A 1 94 ? -6.210 -18.602 38.766 1.00 84.38 94 GLU A CA 1
ATOM 761 C C . GLU A 1 94 ? -6.337 -18.878 37.263 1.00 84.38 94 GLU A C 1
ATOM 763 O O . GLU A 1 94 ? -7.018 -18.131 36.566 1.00 84.38 94 GLU A O 1
ATOM 768 N N . ASN A 1 95 ? -5.777 -19.982 36.761 1.00 85.81 95 ASN A N 1
ATOM 769 C CA . ASN A 1 95 ? -5.875 -20.348 35.342 1.00 85.81 95 ASN A CA 1
ATOM 770 C C . ASN A 1 95 ? -7.320 -20.622 34.896 1.00 85.81 95 ASN A C 1
ATOM 772 O O . ASN A 1 95 ? -7.716 -20.246 33.793 1.00 85.81 95 ASN A O 1
ATOM 776 N N . ILE A 1 96 ? -8.118 -21.280 35.743 1.00 85.75 96 ILE A N 1
ATOM 777 C CA . ILE A 1 96 ? -9.524 -21.576 35.432 1.00 85.75 96 ILE A CA 1
ATOM 778 C C . ILE A 1 96 ? -10.316 -20.270 35.427 1.00 85.75 96 ILE A C 1
ATOM 780 O O . ILE A 1 96 ? -11.086 -20.009 34.503 1.00 85.75 96 ILE A O 1
ATOM 784 N N . ILE A 1 97 ? -10.075 -19.433 36.434 1.00 88.50 97 ILE A N 1
ATOM 785 C CA . ILE A 1 97 ? -10.709 -18.125 36.585 1.00 88.50 97 ILE A CA 1
ATOM 786 C C . ILE A 1 97 ? -10.380 -17.228 35.388 1.00 88.50 97 ILE A C 1
ATOM 788 O O . ILE A 1 97 ? -11.281 -16.615 34.823 1.00 88.50 97 ILE A O 1
ATOM 792 N N . ALA A 1 98 ? -9.117 -17.197 34.960 1.00 89.12 98 ALA A N 1
ATOM 793 C CA . ALA A 1 98 ? -8.672 -16.415 33.817 1.00 89.12 98 ALA A CA 1
ATOM 794 C C . ALA A 1 98 ? -9.338 -16.863 32.513 1.00 89.12 98 ALA A C 1
ATOM 796 O O . ALA A 1 98 ? -9.867 -16.029 31.777 1.00 89.12 98 ALA A O 1
ATOM 797 N N . ASN A 1 99 ? -9.387 -18.172 32.257 1.00 89.50 99 ASN A N 1
ATOM 798 C CA . ASN A 1 99 ? -10.056 -18.716 31.077 1.00 89.50 99 ASN A CA 1
ATOM 799 C C . ASN A 1 99 ? -11.554 -18.383 31.071 1.00 89.50 99 ASN A C 1
ATOM 801 O O . ASN A 1 99 ? -12.074 -17.926 30.056 1.00 89.50 99 ASN A O 1
ATOM 805 N N . LYS A 1 100 ? -12.244 -18.552 32.204 1.00 89.81 100 LYS A N 1
ATOM 806 C CA . LYS A 1 100 ? -13.684 -18.273 32.312 1.00 89.81 100 LYS A CA 1
ATOM 807 C C . LYS A 1 100 ? -14.001 -16.781 32.210 1.00 89.81 100 LYS A C 1
ATOM 809 O O . LYS A 1 100 ? -14.954 -16.414 31.532 1.00 89.81 100 LYS A O 1
ATOM 814 N N . ALA A 1 101 ? -13.183 -15.918 32.811 1.00 91.44 101 ALA A N 1
ATOM 815 C CA . ALA A 1 101 ? -13.307 -14.467 32.679 1.00 91.44 101 ALA A CA 1
ATOM 816 C C . ALA A 1 101 ? -13.100 -14.003 31.226 1.00 91.44 101 ALA A C 1
ATOM 818 O O . ALA A 1 101 ? -13.838 -13.151 30.741 1.00 91.44 101 ALA A O 1
ATOM 819 N N . THR A 1 102 ? -12.140 -14.604 30.521 1.00 90.25 102 THR A N 1
ATOM 820 C CA . THR A 1 102 ? -11.866 -14.337 29.100 1.00 90.25 102 THR A CA 1
ATOM 821 C C . THR A 1 102 ? -13.046 -14.761 28.221 1.00 90.25 102 THR A C 1
ATOM 823 O O . THR A 1 102 ? -13.543 -13.954 27.443 1.00 90.25 102 THR A O 1
ATOM 826 N N . GLN A 1 103 ? -13.552 -15.986 28.399 1.00 89.56 103 GLN A N 1
ATOM 827 C CA . GLN A 1 103 ? -14.735 -16.484 27.682 1.00 89.56 103 GLN A CA 1
ATOM 828 C C . GLN A 1 103 ? -15.966 -15.611 27.937 1.00 89.56 103 GLN A C 1
ATOM 830 O O . GLN A 1 103 ? -16.722 -15.298 27.020 1.00 89.56 103 GLN A O 1
ATOM 835 N N . TYR A 1 104 ? -16.154 -15.185 29.187 1.00 92.94 104 TYR A N 1
ATOM 836 C CA . TYR A 1 104 ? -17.243 -14.287 29.528 1.00 92.94 104 TYR A CA 1
ATOM 837 C C . TYR A 1 104 ? -17.092 -12.935 28.833 1.00 92.94 104 TYR A C 1
ATOM 839 O O . TYR A 1 104 ? -18.051 -12.473 28.228 1.00 92.94 104 TYR A O 1
ATOM 847 N N . LEU A 1 105 ? -15.897 -12.337 28.833 1.00 93.19 105 LEU A N 1
ATOM 848 C CA . LEU A 1 105 ? -15.626 -11.082 28.129 1.00 93.19 105 LEU A CA 1
ATOM 849 C C . LEU A 1 105 ? -15.923 -11.176 26.626 1.00 93.19 105 LEU A C 1
ATOM 851 O O . LEU A 1 105 ? -16.548 -10.273 26.072 1.00 93.19 105 LEU A O 1
ATOM 855 N N . GLU A 1 106 ? -15.506 -12.261 25.974 1.00 89.94 106 GLU A N 1
ATOM 856 C CA . GLU A 1 106 ? -15.823 -12.524 24.564 1.00 89.94 106 GLU A CA 1
ATOM 857 C C . GLU A 1 106 ? -17.337 -12.605 24.341 1.00 89.94 106 GLU A C 1
ATOM 859 O O . GLU A 1 106 ? -17.842 -12.121 23.333 1.00 89.94 106 GLU A O 1
ATOM 864 N N . SER A 1 107 ? -18.081 -13.113 25.326 1.00 89.94 107 SER A N 1
ATOM 865 C CA . SER A 1 107 ? -19.542 -13.155 25.285 1.00 89.94 107 SER A CA 1
ATOM 866 C C . SER A 1 107 ? -20.240 -11.802 25.520 1.00 89.94 107 SER A C 1
ATOM 868 O O . SER A 1 107 ? -21.471 -11.730 25.490 1.00 89.94 107 SER A O 1
ATOM 870 N N . LEU A 1 108 ? -19.500 -10.719 25.774 1.00 92.25 108 LEU A N 1
ATOM 871 C CA . LEU A 1 108 ? -20.070 -9.381 25.971 1.00 92.25 108 LEU A CA 1
ATOM 872 C C . LEU A 1 108 ? -20.015 -8.512 24.712 1.00 92.25 108 LEU A C 1
ATOM 874 O O . LEU A 1 108 ? -20.684 -7.480 24.684 1.00 92.25 108 LEU A O 1
ATOM 878 N N . ILE A 1 109 ? -19.249 -8.898 23.688 1.00 91.62 109 ILE A N 1
ATOM 879 C CA . ILE A 1 109 ? -19.031 -8.095 22.480 1.00 91.62 109 ILE A CA 1
ATOM 880 C C . ILE A 1 109 ? -19.287 -8.949 21.247 1.00 91.62 109 ILE A C 1
ATOM 882 O O . ILE A 1 109 ? -18.633 -9.967 21.052 1.00 91.62 109 ILE A O 1
ATOM 886 N N . TYR A 1 110 ? -20.175 -8.490 20.370 1.00 88.25 110 TYR A N 1
ATOM 887 C CA . TYR A 1 110 ? -20.484 -9.195 19.131 1.00 88.25 110 TYR A CA 1
ATOM 888 C C . TYR A 1 110 ? -20.562 -8.227 17.956 1.00 88.25 110 TYR A C 1
ATOM 890 O O . TYR A 1 110 ? -21.366 -7.288 17.999 1.00 88.25 110 TYR A O 1
ATOM 898 N N . PRO A 1 111 ? -19.780 -8.441 16.889 1.00 89.38 111 PRO A N 1
ATOM 899 C CA . PRO A 1 111 ? -20.051 -7.796 15.620 1.00 89.38 111 PRO A CA 1
ATOM 900 C C . PRO A 1 111 ? -21.263 -8.442 14.951 1.00 89.38 111 PRO A C 1
ATOM 902 O O . PRO A 1 111 ? -21.423 -9.661 14.951 1.00 89.38 111 PRO A O 1
ATOM 905 N N . ILE A 1 112 ? -22.123 -7.607 14.382 1.00 88.88 112 ILE A N 1
ATOM 906 C CA . ILE A 1 112 ? -23.310 -8.009 13.639 1.00 88.88 112 ILE A CA 1
ATOM 907 C C . ILE A 1 112 ? -23.305 -7.264 12.308 1.00 88.88 112 ILE A C 1
ATOM 909 O O . ILE A 1 112 ? -23.139 -6.046 12.286 1.00 88.88 112 ILE A O 1
ATOM 913 N N . TYR A 1 113 ? -23.524 -7.980 11.210 1.00 87.81 113 TYR A N 1
ATOM 914 C CA . TYR A 1 113 ? -23.629 -7.394 9.875 1.00 87.81 113 TYR A CA 1
ATOM 915 C C . TYR A 1 113 ? -25.091 -7.307 9.465 1.00 87.81 113 TYR A C 1
ATOM 917 O O . TYR A 1 113 ? -25.808 -8.308 9.486 1.00 87.81 113 TYR A O 1
ATOM 925 N N . VAL A 1 114 ? -25.538 -6.099 9.134 1.00 86.06 114 VAL A N 1
ATOM 926 C CA . VAL A 1 114 ? -26.940 -5.777 8.864 1.00 86.06 114 VAL A CA 1
ATOM 927 C C . VAL A 1 114 ? -27.086 -5.117 7.502 1.00 86.06 114 VAL A C 1
ATOM 929 O O . VAL A 1 114 ? -26.296 -4.260 7.121 1.00 86.06 114 VAL A O 1
ATOM 932 N N . SER A 1 115 ? -28.129 -5.482 6.769 1.00 83.94 115 SER A N 1
ATOM 933 C CA . SER A 1 115 ? -28.424 -4.873 5.471 1.00 83.94 115 SER A CA 1
ATOM 934 C C . SER A 1 115 ? -28.911 -3.427 5.605 1.00 83.94 115 SER A C 1
ATOM 936 O O . SER A 1 115 ? -29.462 -3.034 6.638 1.00 83.94 115 SER A O 1
ATOM 938 N N . SER A 1 116 ? -28.804 -2.634 4.530 1.00 80.69 116 SER A N 1
ATOM 939 C CA . SER A 1 116 ? -29.334 -1.256 4.516 1.00 80.69 116 SER A CA 1
ATOM 940 C C . SER A 1 116 ? -30.819 -1.200 4.910 1.00 80.69 116 SER A C 1
ATOM 942 O O . SER A 1 116 ? -31.239 -0.289 5.618 1.00 80.69 116 SER A O 1
ATOM 944 N N . LYS A 1 117 ? -31.604 -2.211 4.511 1.00 81.38 117 LYS A N 1
ATOM 945 C CA . LYS A 1 117 ? -33.027 -2.327 4.857 1.00 81.38 117 LYS A CA 1
ATOM 946 C C . LYS A 1 117 ? -33.239 -2.489 6.367 1.00 81.38 117 LYS A C 1
ATOM 948 O O . LYS A 1 117 ? -34.080 -1.806 6.941 1.00 81.38 117 LYS A O 1
ATOM 953 N N . GLN A 1 118 ? -32.454 -3.345 7.023 1.00 81.88 118 GLN A N 1
ATOM 954 C CA . GLN A 1 118 ? -32.518 -3.518 8.481 1.00 81.88 118 GLN A CA 1
ATOM 955 C C . GLN A 1 118 ? -32.092 -2.246 9.223 1.00 81.88 118 GLN A C 1
ATOM 957 O O . GLN A 1 118 ? -32.676 -1.909 10.251 1.00 81.88 118 GLN A O 1
ATOM 962 N N . VAL A 1 119 ? -31.118 -1.498 8.695 1.00 82.50 119 VAL A N 1
ATOM 963 C CA . VAL A 1 119 ? -30.738 -0.190 9.250 1.00 82.50 119 VAL A CA 1
ATOM 964 C C . VAL A 1 119 ? -31.914 0.793 9.204 1.00 82.50 119 VAL A C 1
ATOM 966 O O . VAL A 1 119 ? -32.213 1.445 10.207 1.00 82.50 119 VAL A O 1
ATOM 969 N N . GLU A 1 120 ? -32.619 0.876 8.075 1.00 80.62 120 GLU A N 1
ATOM 970 C CA . GLU A 1 120 ? -33.792 1.747 7.919 1.00 80.62 120 GLU A CA 1
ATOM 971 C C . GLU A 1 120 ? -34.950 1.347 8.843 1.00 80.62 120 GLU A C 1
ATOM 973 O O . GLU A 1 120 ? -35.549 2.209 9.491 1.00 80.62 120 GLU A O 1
ATOM 978 N N . GLU A 1 121 ? -35.248 0.049 8.934 1.00 82.62 121 GLU A N 1
ATOM 979 C CA . GLU A 1 121 ? -36.381 -0.476 9.704 1.00 82.62 121 GLU A CA 1
ATOM 980 C C . GLU A 1 121 ? -36.144 -0.409 11.220 1.00 82.62 121 GLU A C 1
ATOM 982 O O . GLU A 1 121 ? -37.038 0.001 11.971 1.00 82.62 121 GLU A O 1
ATOM 987 N N . SER A 1 122 ? -34.944 -0.781 11.674 1.00 82.88 122 SER A N 1
ATOM 988 C CA . SER A 1 122 ? -34.643 -0.976 13.096 1.00 82.88 122 SER A CA 1
ATOM 989 C C . SER A 1 122 ? -33.918 0.190 13.758 1.00 82.88 122 SER A C 1
ATOM 991 O O . SER A 1 122 ? -34.194 0.484 14.919 1.00 82.88 122 SER A O 1
ATOM 993 N N . PHE A 1 123 ? -33.002 0.855 13.051 1.00 80.56 123 PHE A N 1
ATOM 994 C CA . PHE A 1 123 ? -32.168 1.911 13.634 1.00 80.56 123 PHE A CA 1
ATOM 995 C C . PHE A 1 123 ? -32.700 3.314 13.315 1.00 80.56 123 PHE A C 1
ATOM 997 O O . PHE A 1 123 ? -32.432 4.242 14.063 1.00 80.56 123 PHE A O 1
ATOM 1004 N N . LYS A 1 124 ? -33.512 3.488 12.261 1.00 74.56 124 LYS A N 1
ATOM 1005 C CA . LYS A 1 124 ? -34.134 4.779 11.887 1.00 74.56 124 LYS A CA 1
ATOM 1006 C C . LYS A 1 124 ? -33.157 5.978 11.938 1.00 74.56 124 LYS A C 1
ATOM 1008 O O . LYS A 1 124 ? -33.467 6.999 12.553 1.00 74.56 124 LYS A O 1
ATOM 1013 N N . PRO A 1 125 ? -31.998 5.913 11.259 1.00 61.72 125 PRO A N 1
ATOM 1014 C CA . PRO A 1 125 ? -30.911 6.886 11.414 1.00 61.72 125 PRO A CA 1
ATOM 1015 C C . PRO A 1 125 ? -31.220 8.315 10.936 1.00 61.72 125 PRO A C 1
ATOM 1017 O O . PRO A 1 125 ? -30.413 9.205 11.184 1.00 61.72 125 PRO A O 1
ATOM 1020 N N . MET A 1 126 ? -32.374 8.579 10.303 1.00 54.62 126 MET A N 1
ATOM 1021 C CA . MET A 1 126 ? -32.779 9.924 9.847 1.00 54.62 126 MET A CA 1
ATOM 1022 C C . MET A 1 126 ? -32.828 10.988 10.963 1.00 54.62 126 MET A C 1
ATOM 1024 O O . MET A 1 126 ? -32.862 12.178 10.664 1.00 54.62 126 MET A O 1
ATOM 1028 N N . SER A 1 127 ? -32.806 10.599 12.242 1.00 52.59 127 SER A N 1
ATOM 1029 C CA . SER A 1 127 ? -32.655 11.531 13.369 1.00 52.59 127 SER A CA 1
ATOM 1030 C C . SER A 1 127 ? -31.229 12.079 13.554 1.00 52.59 127 SER A C 1
ATOM 1032 O O . SER A 1 127 ? -31.042 13.009 14.337 1.00 52.59 127 SER A O 1
ATOM 1034 N N . PHE A 1 128 ? -30.220 11.532 12.865 1.00 53.09 128 PHE A N 1
ATOM 1035 C CA . PHE A 1 128 ? -28.808 11.899 13.001 1.00 53.09 128 PHE A CA 1
ATOM 1036 C C . PHE A 1 128 ? -28.281 12.539 11.705 1.00 53.09 128 PHE A C 1
ATOM 1038 O O . PHE A 1 128 ? -27.863 11.842 10.785 1.00 53.09 128 PHE A O 1
ATOM 1045 N N . LYS A 1 129 ? -28.302 13.883 11.663 1.00 54.28 129 LYS A N 1
ATOM 1046 C CA . LYS A 1 129 ? -27.989 14.763 10.512 1.00 54.28 129 LYS A CA 1
ATOM 1047 C C . LYS A 1 129 ? -28.925 14.523 9.301 1.00 54.28 129 LYS A C 1
ATOM 1049 O O . LYS A 1 129 ? -29.006 13.430 8.756 1.00 54.28 129 LYS A O 1
ATOM 1054 N N . GLU A 1 130 ? -29.585 15.581 8.813 1.00 46.09 130 GLU A N 1
ATOM 1055 C CA . GLU A 1 130 ? -30.610 15.567 7.734 1.00 46.09 130 GLU A CA 1
ATOM 1056 C C . GLU A 1 130 ? -30.160 14.974 6.372 1.00 46.09 130 GLU A C 1
ATOM 1058 O O . GLU A 1 130 ? -30.955 14.888 5.441 1.00 46.09 130 GLU A O 1
ATOM 1063 N N . ASN A 1 131 ? -28.907 14.526 6.242 1.00 43.59 131 ASN A N 1
ATOM 1064 C CA . ASN A 1 131 ? -28.293 14.062 4.996 1.00 43.59 131 ASN A CA 1
ATOM 1065 C C . ASN A 1 131 ? -27.876 12.578 5.003 1.00 43.59 131 ASN A C 1
ATOM 1067 O O . ASN A 1 131 ? -27.180 12.145 4.081 1.00 43.59 131 ASN A O 1
ATOM 1071 N N . PHE A 1 132 ? -28.261 11.783 6.009 1.00 55.06 132 PHE A N 1
ATOM 1072 C CA . PHE A 1 132 ? -27.964 10.349 5.991 1.00 55.06 132 PHE A CA 1
ATOM 1073 C C . PHE A 1 132 ? -28.961 9.583 5.111 1.00 55.06 132 PHE A C 1
ATOM 1075 O O . PHE A 1 132 ? -30.085 9.289 5.515 1.00 55.06 132 PHE A O 1
ATOM 1082 N N . VAL A 1 133 ? -28.520 9.228 3.905 1.00 54.41 133 VAL A N 1
ATOM 1083 C CA . VAL A 1 133 ? -29.175 8.226 3.058 1.00 54.41 133 VAL A CA 1
ATOM 1084 C C . VAL A 1 133 ? -28.299 6.974 3.102 1.00 54.41 133 VAL A C 1
ATOM 1086 O O . VAL A 1 133 ? -27.140 7.068 2.680 1.00 54.41 133 VAL A O 1
ATOM 1089 N N . PRO A 1 134 ? -28.792 5.822 3.602 1.00 57.25 134 PRO A N 1
ATOM 1090 C CA . PRO A 1 134 ? -28.038 4.577 3.565 1.00 57.25 134 PRO A CA 1
ATOM 1091 C C . PRO A 1 134 ? -27.616 4.308 2.121 1.00 57.25 134 PRO A C 1
ATOM 1093 O O . PRO A 1 134 ? -28.448 4.156 1.223 1.00 57.25 134 PRO A O 1
ATOM 1096 N N . GLN A 1 135 ? -26.312 4.311 1.861 1.00 61.03 135 GLN A N 1
ATOM 1097 C CA . GLN A 1 135 ? -25.817 3.866 0.564 1.00 61.03 135 GLN A CA 1
ATOM 1098 C C . GLN A 1 135 ? -26.093 2.364 0.436 1.00 61.03 135 GLN A C 1
ATOM 1100 O O . GLN A 1 135 ? -26.141 1.656 1.441 1.00 61.03 135 GLN A O 1
ATOM 1105 N N . LYS A 1 136 ? -26.282 1.866 -0.793 1.00 61.62 136 LYS A N 1
ATOM 1106 C CA . LYS A 1 136 ? -26.455 0.425 -1.025 1.00 61.62 136 LYS A CA 1
ATOM 1107 C C . LYS A 1 136 ? -25.252 -0.336 -0.454 1.00 61.62 136 LYS A C 1
ATOM 1109 O O . LYS A 1 136 ? -24.135 -0.107 -0.911 1.00 61.62 136 LYS A O 1
ATOM 1114 N N . GLY A 1 137 ? -25.496 -1.239 0.493 1.00 67.62 137 GLY A N 1
ATOM 1115 C CA . GLY A 1 137 ? -24.472 -2.086 1.107 1.00 67.62 137 GLY A CA 1
ATOM 1116 C C . GLY A 1 137 ? -24.853 -2.562 2.509 1.00 67.62 137 GLY A C 1
ATOM 1117 O O . GLY A 1 137 ? -25.794 -2.044 3.118 1.00 67.62 137 GLY A O 1
ATOM 1118 N N . ASP A 1 138 ? -24.119 -3.545 3.013 1.00 77.81 138 ASP A N 1
ATOM 1119 C CA . ASP A 1 138 ? -24.271 -4.027 4.385 1.00 77.81 138 ASP A CA 1
ATOM 1120 C C . ASP A 1 138 ? -23.452 -3.147 5.341 1.00 77.81 138 ASP A C 1
ATOM 1122 O O . ASP A 1 138 ? -22.473 -2.514 4.948 1.00 77.81 138 ASP A O 1
ATOM 1126 N N . PHE A 1 139 ? -23.891 -3.052 6.590 1.00 81.75 139 PHE A N 1
ATOM 1127 C CA . PHE A 1 139 ? -23.322 -2.219 7.644 1.00 81.75 139 PHE A CA 1
ATOM 1128 C C . PHE A 1 139 ? -22.908 -3.087 8.825 1.00 81.75 139 PHE A C 1
ATOM 1130 O O . PHE A 1 139 ? -23.523 -4.113 9.109 1.00 81.75 139 PHE A O 1
ATOM 1137 N N . LYS A 1 140 ? -21.905 -2.628 9.572 1.00 88.50 140 LYS A N 1
ATOM 1138 C CA . LYS A 1 140 ? -21.447 -3.287 10.794 1.00 88.50 140 LYS A CA 1
ATOM 1139 C C . LYS A 1 140 ? -22.029 -2.612 12.029 1.00 88.50 140 LYS A C 1
ATOM 1141 O O . LYS A 1 140 ? -21.937 -1.397 12.193 1.00 88.50 140 LYS A O 1
ATOM 1146 N N . VAL A 1 141 ? -22.594 -3.419 12.915 1.00 89.81 141 VAL A N 1
ATOM 1147 C CA . VAL A 1 141 ? -23.094 -3.032 14.232 1.00 89.81 141 VAL A CA 1
ATOM 1148 C C . VAL A 1 141 ? -22.277 -3.763 15.281 1.00 89.81 141 VAL A C 1
ATOM 1150 O O . VAL A 1 141 ? -22.263 -4.989 15.316 1.00 89.81 141 VAL A O 1
ATOM 1153 N N . LEU A 1 142 ? -21.619 -3.024 16.168 1.00 92.25 142 LEU A N 1
ATOM 1154 C CA . LEU A 1 142 ? -20.964 -3.617 17.327 1.00 92.25 142 LEU A CA 1
ATOM 1155 C C . LEU A 1 142 ? -21.931 -3.615 18.511 1.00 92.25 142 LEU A C 1
ATOM 1157 O O . LEU A 1 142 ? -22.277 -2.554 19.032 1.00 92.25 142 LEU A O 1
ATOM 1161 N N . LYS A 1 143 ? -22.373 -4.802 18.925 1.00 92.62 143 LYS A N 1
ATOM 1162 C CA . LYS A 1 143 ? -23.231 -5.010 20.092 1.00 92.62 143 LYS A CA 1
ATOM 1163 C C . LYS A 1 143 ? -22.368 -5.243 21.328 1.00 92.62 143 LYS A C 1
ATOM 1165 O O . LYS A 1 143 ? -21.563 -6.169 21.347 1.00 92.62 143 LYS A O 1
ATOM 1170 N N . ILE A 1 144 ? -22.562 -4.433 22.362 1.00 93.69 144 ILE A N 1
ATOM 1171 C CA . ILE A 1 144 ? -21.800 -4.460 23.612 1.00 93.69 144 ILE A CA 1
ATOM 1172 C C . ILE A 1 144 ? -22.775 -4.592 24.776 1.00 93.69 144 ILE A C 1
ATOM 1174 O O . ILE A 1 144 ? -23.683 -3.780 24.919 1.00 93.69 144 ILE A O 1
ATOM 1178 N N . ASN A 1 145 ? -22.604 -5.606 25.615 1.00 93.38 145 ASN A N 1
ATOM 1179 C CA . ASN A 1 145 ? -23.395 -5.769 26.832 1.00 93.38 145 ASN A CA 1
ATOM 1180 C C . ASN A 1 145 ? -22.978 -4.730 27.886 1.00 93.38 145 ASN A C 1
ATOM 1182 O O . ASN A 1 145 ? -21.792 -4.582 28.179 1.00 93.38 145 ASN A O 1
ATOM 1186 N N . LEU A 1 146 ? -23.951 -4.031 28.473 1.00 91.50 146 LEU A N 1
ATOM 1187 C CA . LEU A 1 146 ? -23.724 -2.992 29.481 1.00 91.50 146 LEU A CA 1
ATOM 1188 C C . LEU A 1 146 ? -23.135 -3.545 30.793 1.00 91.50 146 LEU A C 1
ATOM 1190 O O . LEU A 1 146 ? -22.449 -2.808 31.503 1.00 91.50 146 LEU A O 1
ATOM 1194 N N . GLU A 1 147 ? -23.282 -4.849 31.073 1.00 93.00 147 GLU A N 1
ATOM 1195 C CA . GLU A 1 147 ? -22.628 -5.528 32.208 1.00 93.00 147 GLU A CA 1
ATOM 1196 C C . GLU A 1 147 ? -21.092 -5.478 32.142 1.00 93.00 147 GLU A C 1
ATOM 1198 O O . GLU A 1 147 ? -20.415 -5.779 33.128 1.00 93.00 147 GLU A O 1
ATOM 1203 N N . ILE A 1 148 ? -20.512 -5.080 31.005 1.00 93.19 148 ILE A N 1
ATOM 1204 C CA . ILE A 1 148 ? -19.063 -4.970 30.847 1.00 93.19 148 ILE A CA 1
ATOM 1205 C C . ILE A 1 148 ? -18.425 -4.015 31.853 1.00 93.19 148 ILE A C 1
ATOM 1207 O O . ILE A 1 148 ? -17.334 -4.288 32.355 1.00 93.19 148 ILE A O 1
ATOM 1211 N N . ASN A 1 149 ? -19.114 -2.925 32.200 1.00 90.31 149 ASN A N 1
ATOM 1212 C CA . ASN A 1 149 ? -18.592 -1.970 33.168 1.00 90.31 149 ASN A CA 1
ATOM 1213 C C . ASN A 1 149 ? -18.518 -2.606 34.565 1.00 90.31 149 ASN A C 1
ATOM 1215 O O . ASN A 1 149 ? -17.500 -2.496 35.248 1.00 90.31 149 ASN A O 1
ATOM 1219 N N . ASP A 1 150 ? -19.552 -3.346 34.960 1.00 92.06 150 ASP A N 1
ATOM 1220 C CA . ASP A 1 150 ? -19.595 -4.053 36.242 1.00 92.06 150 ASP A CA 1
ATOM 1221 C C . ASP A 1 150 ? -18.602 -5.217 36.297 1.00 92.06 150 ASP A C 1
ATOM 1223 O O . ASP A 1 150 ? -17.983 -5.464 37.336 1.00 92.06 150 ASP A O 1
ATOM 1227 N N . PHE A 1 151 ? -18.400 -5.903 35.172 1.00 94.19 151 PHE A N 1
ATOM 1228 C CA . PHE A 1 151 ? -17.382 -6.936 35.036 1.00 94.19 151 PHE A CA 1
ATOM 1229 C C . PHE A 1 151 ? -15.981 -6.369 35.287 1.00 94.19 151 PHE A C 1
ATOM 1231 O O . PHE A 1 151 ? -15.261 -6.879 36.145 1.00 94.19 151 PHE A O 1
ATOM 1238 N N . PHE A 1 152 ? -15.605 -5.265 34.637 1.00 94.00 152 PHE A N 1
ATOM 1239 C CA . PHE A 1 152 ? -14.304 -4.638 34.885 1.00 94.00 152 PHE A CA 1
ATOM 1240 C C . PHE A 1 152 ? -14.170 -4.078 36.306 1.00 94.00 152 PHE A C 1
ATOM 1242 O O . PHE A 1 152 ? -13.093 -4.176 36.894 1.00 94.00 152 PHE A O 1
ATOM 1249 N N . SER A 1 153 ? -15.254 -3.576 36.908 1.00 92.50 153 SER A N 1
ATOM 1250 C CA . SER A 1 153 ? -15.269 -3.203 38.330 1.00 92.50 153 SER A CA 1
ATOM 1251 C C . SER A 1 153 ? -14.961 -4.391 39.245 1.00 92.50 153 SER A C 1
ATOM 1253 O O . SER A 1 153 ? -14.191 -4.243 40.193 1.00 92.50 153 SER A O 1
ATOM 1255 N N . LEU A 1 154 ? -15.508 -5.575 38.952 1.00 92.00 154 LEU A N 1
ATOM 1256 C CA . LEU A 1 154 ? -15.244 -6.803 39.708 1.00 92.00 154 LEU A CA 1
ATOM 1257 C C . LEU A 1 154 ? -13.770 -7.233 39.603 1.00 92.00 154 LEU A C 1
ATOM 1259 O O . LEU A 1 154 ? -13.158 -7.632 40.600 1.00 92.00 154 LEU A O 1
ATOM 1263 N N . LEU A 1 155 ? -13.183 -7.100 38.410 1.00 92.56 155 LEU A N 1
ATOM 1264 C CA . LEU A 1 155 ? -11.785 -7.443 38.144 1.00 92.56 155 LEU A CA 1
ATOM 1265 C C . LEU A 1 155 ? -10.776 -6.542 38.870 1.00 92.56 155 LEU A C 1
ATOM 1267 O O . LEU A 1 155 ? -9.639 -6.966 39.048 1.00 92.56 155 LEU A O 1
ATOM 1271 N N . LYS A 1 156 ? -11.155 -5.347 39.350 1.00 89.56 156 LYS A N 1
ATOM 1272 C CA . LYS A 1 156 ? -10.241 -4.431 40.075 1.00 89.56 156 LYS A CA 1
ATOM 1273 C C . LYS A 1 156 ? -9.576 -5.060 41.301 1.00 89.56 156 LYS A C 1
ATOM 1275 O O . LYS A 1 156 ? -8.504 -4.626 41.703 1.00 89.56 156 LYS A O 1
ATOM 1280 N N . SER A 1 157 ? -10.192 -6.090 41.878 1.00 85.88 157 SER A N 1
ATOM 1281 C CA . SER A 1 157 ? -9.617 -6.867 42.984 1.00 85.88 157 SER A CA 1
ATOM 1282 C C . SER A 1 157 ? -8.463 -7.798 42.569 1.00 85.88 157 SER A C 1
ATOM 1284 O O . SER A 1 157 ? -7.764 -8.316 43.436 1.00 85.88 157 SER A O 1
ATOM 1286 N N . ARG A 1 158 ? -8.255 -8.018 41.262 1.00 88.81 158 ARG A N 1
ATOM 1287 C CA . ARG A 1 158 ? -7.288 -8.955 40.669 1.00 88.81 158 ARG A CA 1
ATOM 1288 C C . ARG A 1 158 ? -6.553 -8.292 39.494 1.00 88.81 158 ARG A C 1
ATOM 1290 O O . ARG A 1 158 ? -6.938 -8.449 38.338 1.00 88.81 158 ARG A O 1
ATOM 1297 N N . GLU A 1 159 ? -5.484 -7.557 39.796 1.00 89.44 159 GLU A N 1
ATOM 1298 C CA . GLU A 1 159 ? -4.783 -6.670 38.849 1.00 89.44 159 GLU A CA 1
ATOM 1299 C C . GLU A 1 159 ? -4.277 -7.370 37.572 1.00 89.44 159 GLU A C 1
ATOM 1301 O O . GLU A 1 159 ? -4.493 -6.871 36.469 1.00 89.44 159 GLU A O 1
ATOM 1306 N N . GLU A 1 160 ? -3.662 -8.551 37.689 1.00 90.00 160 GLU A N 1
ATOM 1307 C CA . GLU A 1 160 ? -3.138 -9.286 36.527 1.00 90.00 160 GLU A CA 1
ATOM 1308 C C . GLU A 1 160 ? -4.258 -9.755 35.584 1.00 90.00 160 GLU A C 1
ATOM 1310 O O . GLU A 1 160 ? -4.174 -9.604 34.362 1.00 90.00 160 GLU A O 1
ATOM 1315 N N . LEU A 1 161 ? -5.359 -10.258 36.151 1.00 91.69 161 LEU A N 1
ATOM 1316 C CA . LEU A 1 161 ? -6.524 -10.679 35.379 1.00 91.69 161 LEU A CA 1
ATOM 1317 C C . LEU A 1 161 ? -7.219 -9.487 34.711 1.00 91.69 161 LEU A C 1
ATOM 1319 O O . LEU A 1 161 ? -7.623 -9.584 33.549 1.00 91.69 161 LEU A O 1
ATOM 1323 N N . LEU A 1 162 ? -7.326 -8.363 35.427 1.00 93.38 162 LEU A N 1
ATOM 1324 C CA . LEU A 1 162 ? -7.829 -7.104 34.888 1.00 93.38 162 LEU A CA 1
ATOM 1325 C C . LEU A 1 162 ? -7.020 -6.676 33.662 1.00 93.38 162 LEU A C 1
ATOM 1327 O O . LEU A 1 162 ? -7.607 -6.403 32.615 1.00 93.38 162 LEU A O 1
ATOM 1331 N N . LEU A 1 163 ? -5.689 -6.660 33.767 1.00 92.06 163 LEU A N 1
ATOM 1332 C CA . LEU A 1 163 ? -4.809 -6.262 32.671 1.00 92.06 163 LEU A CA 1
ATOM 1333 C C . LEU A 1 163 ? -4.980 -7.173 31.447 1.00 92.06 163 LEU A C 1
ATOM 1335 O O . LEU A 1 163 ? -5.086 -6.682 30.321 1.00 92.06 163 LEU A O 1
ATOM 1339 N N . ASN A 1 164 ? -5.062 -8.488 31.657 1.00 92.56 164 ASN A N 1
ATOM 1340 C CA . ASN A 1 164 ? -5.290 -9.457 30.584 1.00 92.56 164 ASN A CA 1
ATOM 1341 C C . ASN A 1 164 ? -6.636 -9.228 29.879 1.00 92.56 164 ASN A C 1
ATOM 1343 O O . ASN A 1 164 ? -6.684 -9.158 28.649 1.00 92.56 164 ASN A O 1
ATOM 1347 N N . CYS A 1 165 ? -7.712 -9.035 30.646 1.00 94.06 165 CYS A N 1
ATOM 1348 C CA . CYS A 1 165 ? -9.046 -8.779 30.102 1.00 94.06 165 CYS A CA 1
ATOM 1349 C C . CYS A 1 165 ? -9.125 -7.426 29.377 1.00 94.06 165 CYS A C 1
ATOM 1351 O O . CYS A 1 165 ? -9.685 -7.355 28.286 1.00 94.06 165 CYS A O 1
ATOM 1353 N N . LEU A 1 166 ? -8.524 -6.360 29.919 1.00 93.56 166 LEU A N 1
ATOM 1354 C CA . LEU A 1 166 ? -8.476 -5.048 29.258 1.00 93.56 166 LEU A CA 1
ATOM 1355 C C . LEU A 1 166 ? -7.709 -5.114 27.934 1.00 93.56 166 LEU A C 1
ATOM 1357 O O . LEU A 1 166 ? -8.148 -4.548 26.934 1.00 93.56 166 LEU A O 1
ATOM 1361 N N . ASN A 1 167 ? -6.587 -5.836 27.901 1.00 93.12 167 ASN A N 1
ATOM 1362 C CA . ASN A 1 167 ? -5.810 -6.029 26.679 1.00 93.12 167 ASN A CA 1
ATOM 1363 C C . ASN A 1 167 ? -6.592 -6.813 25.620 1.00 93.12 167 ASN A C 1
ATOM 1365 O O . ASN A 1 167 ? -6.553 -6.441 24.443 1.00 93.12 167 ASN A O 1
ATOM 1369 N N . LEU A 1 168 ? -7.317 -7.861 26.021 1.00 94.19 168 LEU A N 1
ATOM 1370 C CA . LEU A 1 168 ? -8.185 -8.608 25.114 1.00 94.19 168 LEU A CA 1
ATOM 1371 C C . LEU A 1 168 ? -9.316 -7.724 24.582 1.00 94.19 168 LEU A C 1
ATOM 1373 O O . LEU A 1 168 ? -9.475 -7.614 23.370 1.00 94.19 168 LEU A O 1
ATOM 1377 N N . PHE A 1 169 ? -10.024 -7.021 25.469 1.00 94.69 169 PHE A N 1
ATOM 1378 C CA . PHE A 1 169 ? -11.090 -6.087 25.109 1.00 94.69 169 PHE A CA 1
ATOM 1379 C C . PHE A 1 169 ? -10.610 -5.039 24.101 1.00 94.69 169 PHE A C 1
ATOM 1381 O O . PHE A 1 169 ? -11.208 -4.851 23.043 1.00 94.69 169 PHE A O 1
ATOM 1388 N N . LYS A 1 170 ? -9.464 -4.412 24.383 1.00 94.75 170 LYS A N 1
ATOM 1389 C CA . LYS A 1 170 ? -8.817 -3.436 23.505 1.00 94.75 170 LYS A CA 1
ATOM 1390 C C . LYS A 1 170 ? -8.436 -4.024 22.152 1.00 94.75 170 LYS A C 1
ATOM 1392 O O . LYS A 1 170 ? -8.595 -3.353 21.134 1.00 94.75 170 LYS A O 1
ATOM 1397 N N . LYS A 1 171 ? -7.918 -5.254 22.116 1.00 94.25 171 LYS A N 1
ATOM 1398 C CA . LYS A 1 171 ? -7.582 -5.944 20.865 1.00 94.25 171 LYS A CA 1
ATOM 1399 C C . LYS A 1 171 ? -8.837 -6.204 20.032 1.00 94.25 171 LYS A C 1
ATOM 1401 O O . LYS A 1 171 ? -8.814 -5.898 18.844 1.00 94.25 171 LYS A O 1
ATOM 1406 N N . THR A 1 172 ? -9.907 -6.701 20.652 1.00 93.44 172 THR A N 1
ATOM 1407 C CA . THR A 1 172 ? -11.197 -6.936 19.993 1.00 93.44 172 THR A CA 1
ATOM 1408 C C . THR A 1 172 ? -11.762 -5.631 19.446 1.00 93.44 172 THR A C 1
ATOM 1410 O O . THR A 1 172 ? -11.957 -5.513 18.242 1.00 93.44 172 THR A O 1
ATOM 1413 N N . LEU A 1 173 ? -11.900 -4.589 20.272 1.00 93.88 173 LEU A N 1
ATOM 1414 C CA . LEU A 1 173 ? -12.416 -3.298 19.811 1.00 93.88 173 LEU A CA 1
ATOM 1415 C C . LEU A 1 173 ? -11.579 -2.672 18.690 1.00 93.88 173 LEU A C 1
ATOM 1417 O O . LEU A 1 173 ? -12.143 -2.079 17.778 1.00 93.88 173 LEU A O 1
ATOM 1421 N N . ARG A 1 174 ? -10.244 -2.793 18.721 1.00 92.88 174 ARG A N 1
ATOM 1422 C CA . ARG A 1 174 ? -9.378 -2.273 17.646 1.00 92.88 174 ARG A CA 1
ATOM 1423 C C . ARG A 1 174 ? -9.660 -2.919 16.291 1.00 92.88 174 ARG A C 1
ATOM 1425 O O . ARG A 1 174 ? -9.507 -2.241 15.279 1.00 92.88 174 ARG A O 1
ATOM 1432 N N . LEU A 1 175 ? -10.014 -4.202 16.281 1.00 90.75 175 LEU A N 1
ATOM 1433 C CA . LEU A 1 175 ? -10.410 -4.922 15.071 1.00 90.75 175 LEU A CA 1
ATOM 1434 C C . LEU A 1 175 ? -11.824 -4.515 14.652 1.00 90.75 175 LEU A C 1
ATOM 1436 O O . LEU A 1 175 ? -12.051 -4.140 13.506 1.00 90.75 175 LEU A O 1
ATOM 1440 N N . GLU A 1 176 ? -12.766 -4.523 15.596 1.00 90.81 176 GLU A N 1
ATOM 1441 C CA . GLU A 1 176 ? -14.176 -4.285 15.286 1.00 90.81 176 GLU A CA 1
ATOM 1442 C C . GLU A 1 176 ? -14.488 -2.837 14.891 1.00 90.81 176 GLU A C 1
ATOM 1444 O O . GLU A 1 176 ? -15.388 -2.600 14.087 1.00 90.81 176 GLU A O 1
ATOM 1449 N N . LEU A 1 177 ? -13.732 -1.876 15.424 1.00 91.56 177 LEU A N 1
ATOM 1450 C CA . LEU A 1 177 ? -13.870 -0.442 15.166 1.00 91.56 177 LEU A CA 1
ATOM 1451 C C . LEU A 1 177 ? -12.777 0.086 14.233 1.00 91.56 177 LEU A C 1
ATOM 1453 O O . LEU A 1 177 ? -12.457 1.274 14.282 1.00 91.56 177 LEU A O 1
ATOM 1457 N N . GLU A 1 178 ? -12.154 -0.757 13.408 1.00 87.88 178 GLU A N 1
ATOM 1458 C CA . GLU A 1 178 ? -11.132 -0.298 12.468 1.00 87.88 178 GLU A CA 1
ATOM 1459 C C . GLU A 1 178 ? -11.676 0.845 11.589 1.00 87.88 178 GLU A C 1
ATOM 1461 O O . GLU A 1 178 ? -12.748 0.740 10.998 1.00 87.88 178 GLU A O 1
ATOM 1466 N N . CYS A 1 179 ? -10.942 1.963 11.512 1.00 84.38 179 CYS A N 1
ATOM 1467 C CA . CYS A 1 179 ? -11.339 3.153 10.743 1.00 84.38 179 CYS A CA 1
ATOM 1468 C C . CYS A 1 179 ? -12.644 3.840 11.213 1.00 84.38 179 CYS A C 1
ATOM 1470 O O . CYS A 1 179 ? -13.118 4.756 10.542 1.00 84.38 179 CYS A O 1
ATOM 1472 N N . ALA A 1 180 ? -13.206 3.465 12.364 1.00 89.06 180 ALA A N 1
ATOM 1473 C CA . ALA A 1 180 ? -14.360 4.143 12.944 1.00 89.06 180 ALA A CA 1
ATOM 1474 C C . ALA A 1 180 ? -13.940 5.409 13.712 1.00 89.06 180 ALA A C 1
ATOM 1476 O O . ALA A 1 180 ? -12.948 5.410 14.447 1.00 89.06 180 ALA A O 1
ATOM 1477 N N . ILE A 1 181 ? -14.714 6.484 13.562 1.00 89.75 181 ILE A N 1
ATOM 1478 C CA . ILE A 1 181 ? -14.554 7.746 14.299 1.00 89.75 181 ILE A CA 1
ATOM 1479 C C . ILE A 1 181 ? -15.915 8.206 14.832 1.00 89.75 181 ILE A C 1
ATOM 1481 O O . ILE A 1 181 ? -16.921 7.893 14.196 1.00 89.75 181 ILE A O 1
ATOM 1485 N N . PRO A 1 182 ? -15.969 8.964 15.943 1.00 89.19 182 PRO A N 1
ATOM 1486 C CA . PRO A 1 182 ? -17.217 9.397 16.574 1.00 89.19 182 PRO A CA 1
ATOM 1487 C C . PRO A 1 182 ? -18.248 10.001 15.612 1.00 89.19 182 PRO A C 1
ATOM 1489 O O . PRO A 1 182 ? -19.418 9.637 15.674 1.00 89.19 182 PRO A O 1
ATOM 1492 N N . SER A 1 183 ? -17.821 10.849 14.666 1.00 82.06 183 SER A N 1
ATOM 1493 C CA . SER A 1 183 ? -18.715 11.489 13.683 1.00 82.06 183 SER A CA 1
ATOM 1494 C C . SER A 1 183 ? -19.416 10.504 12.735 1.00 82.06 183 SER A C 1
ATOM 1496 O O . SER A 1 183 ? -20.423 10.851 12.120 1.00 82.06 183 SER A O 1
ATOM 1498 N N . LYS A 1 184 ? -18.901 9.274 12.614 1.00 84.38 184 LYS A N 1
ATOM 1499 C CA . LYS A 1 184 ? -19.390 8.211 11.720 1.00 84.38 184 LYS A CA 1
ATOM 1500 C C . LYS A 1 184 ? -20.022 7.037 12.474 1.00 84.38 184 LYS A C 1
ATOM 1502 O O . LYS A 1 184 ? -20.185 5.962 11.895 1.00 84.38 184 LYS A O 1
ATOM 1507 N N . ILE A 1 185 ? -20.343 7.217 13.755 1.00 88.50 185 ILE A N 1
ATOM 1508 C CA . ILE A 1 185 ? -20.959 6.191 14.599 1.00 88.50 185 ILE A CA 1
ATOM 1509 C C . ILE A 1 185 ? -22.294 6.712 15.118 1.00 88.50 185 ILE A C 1
ATOM 1511 O O . ILE A 1 185 ? -22.369 7.793 15.701 1.00 88.50 185 ILE A O 1
ATOM 1515 N N . CYS A 1 186 ? -23.343 5.909 14.966 1.00 87.56 186 CYS A N 1
ATOM 1516 C CA . CYS A 1 186 ? -24.604 6.135 15.661 1.00 87.56 186 CYS A CA 1
ATOM 1517 C C . CYS A 1 186 ? -24.744 5.141 16.814 1.00 87.56 186 CYS A C 1
ATOM 1519 O O . CYS A 1 186 ? -24.615 3.934 16.614 1.00 87.56 186 CYS A O 1
ATOM 1521 N N . CYS A 1 187 ? -25.053 5.646 18.006 1.00 91.00 187 CYS A N 1
ATOM 1522 C CA . CYS A 1 187 ? -25.243 4.812 19.189 1.00 91.00 187 CYS A CA 1
ATOM 1523 C C . CYS A 1 187 ? -26.719 4.649 19.524 1.00 91.00 187 CYS A C 1
ATOM 1525 O O . CYS A 1 187 ? -27.458 5.631 19.652 1.00 91.00 187 CYS A O 1
ATOM 1527 N N . TYR A 1 188 ? -27.105 3.398 19.736 1.00 91.25 188 TYR A N 1
ATOM 1528 C CA . TYR A 1 188 ? -28.432 3.000 20.181 1.00 91.25 188 TYR A CA 1
ATOM 1529 C C . TYR A 1 188 ? -28.301 2.110 21.403 1.00 91.25 188 TYR A C 1
ATOM 1531 O O . TYR A 1 188 ? -27.327 1.375 21.514 1.00 91.25 188 TYR A O 1
ATOM 1539 N N . ALA A 1 189 ? -29.273 2.143 22.300 1.00 91.44 189 ALA A N 1
ATOM 1540 C CA . ALA A 1 189 ? -29.284 1.271 23.463 1.00 91.44 189 ALA A CA 1
ATOM 1541 C C . ALA A 1 189 ? -30.657 0.628 23.659 1.00 91.44 189 ALA A C 1
ATOM 1543 O O . ALA A 1 189 ? -31.688 1.203 23.293 1.00 91.44 189 ALA A O 1
ATOM 1544 N N . ASP A 1 190 ? -30.639 -0.562 24.250 1.00 90.50 190 ASP A N 1
ATOM 1545 C CA . ASP A 1 190 ? -31.778 -1.178 24.927 1.00 90.50 190 ASP A CA 1
ATOM 1546 C C . ASP A 1 190 ? -31.450 -1.360 26.426 1.00 90.50 190 ASP A C 1
ATOM 1548 O O . ASP A 1 190 ? -30.475 -0.801 26.930 1.00 90.50 190 ASP A O 1
ATOM 1552 N N . GLU A 1 191 ? -32.264 -2.119 27.165 1.00 88.06 191 GLU A N 1
ATOM 1553 C CA . GLU A 1 191 ? -32.054 -2.354 28.603 1.00 88.06 191 GLU A CA 1
ATOM 1554 C C . GLU A 1 191 ? -30.733 -3.075 28.943 1.00 88.06 191 GLU A C 1
ATOM 1556 O O . GLU A 1 191 ? -30.258 -2.971 30.072 1.00 88.06 191 GLU A O 1
ATOM 1561 N N . LYS A 1 192 ? -30.153 -3.837 28.009 1.00 88.94 192 LYS A N 1
ATOM 1562 C CA . LYS A 1 192 ? -29.002 -4.726 28.247 1.00 88.94 192 LYS A CA 1
ATOM 1563 C C . LYS A 1 192 ? -27.783 -4.398 27.393 1.00 88.94 192 LYS A C 1
ATOM 1565 O O . LYS A 1 192 ? -26.666 -4.743 27.774 1.00 88.94 192 LYS A O 1
ATOM 1570 N N . TYR A 1 193 ? -27.974 -3.788 26.231 1.00 91.56 193 TYR A N 1
ATOM 1571 C CA . TYR A 1 193 ? -26.949 -3.659 25.209 1.00 91.56 193 TYR A CA 1
ATOM 1572 C C . TYR A 1 193 ? -26.853 -2.238 24.664 1.00 91.56 193 TYR A C 1
ATOM 1574 O O . TYR A 1 193 ? -27.849 -1.560 24.418 1.00 91.56 193 TYR A O 1
ATOM 1582 N N . LEU A 1 194 ? -25.615 -1.840 24.395 1.00 93.38 194 LEU A N 1
ATOM 1583 C CA . LEU A 1 194 ? -25.248 -0.723 23.546 1.00 93.38 194 LEU A CA 1
ATOM 1584 C C . LEU A 1 194 ? -24.932 -1.246 22.141 1.00 93.38 194 LEU A C 1
ATOM 1586 O O . LEU A 1 194 ? -24.211 -2.228 21.976 1.00 93.38 194 LEU A O 1
ATOM 1590 N N . PHE A 1 195 ? -25.432 -0.564 21.123 1.00 92.31 195 PHE A N 1
ATOM 1591 C CA . PHE A 1 195 ? -25.225 -0.874 19.717 1.00 92.31 195 PHE A CA 1
ATOM 1592 C C . PHE A 1 195 ? -24.532 0.307 19.045 1.00 92.31 195 PHE A C 1
ATOM 1594 O O . PHE A 1 195 ? -25.081 1.409 18.991 1.00 92.31 195 PHE A O 1
ATOM 1601 N N . LEU A 1 196 ? -23.334 0.068 18.517 1.00 92.75 196 LEU A N 1
ATOM 1602 C CA . LEU A 1 196 ? -22.572 1.042 17.740 1.00 92.75 196 LEU A CA 1
ATOM 1603 C C . LEU A 1 196 ? -22.750 0.726 16.258 1.00 92.75 196 LEU A C 1
ATOM 1605 O O . LEU A 1 196 ? -22.135 -0.204 15.739 1.00 92.75 196 LEU A O 1
ATOM 1609 N N . LEU A 1 197 ? -23.606 1.486 15.584 1.00 89.56 197 LEU A N 1
ATOM 1610 C CA . LEU A 1 197 ? -23.804 1.387 14.144 1.00 89.56 197 LEU A CA 1
ATOM 1611 C C . LEU A 1 197 ? -22.697 2.169 13.430 1.00 89.56 197 LEU A C 1
ATOM 1613 O O . LEU A 1 197 ? -22.624 3.395 13.547 1.00 89.56 197 LEU A O 1
ATOM 1617 N N . LEU A 1 198 ? -21.851 1.462 12.681 1.00 87.75 198 LEU A N 1
ATOM 1618 C CA . LEU A 1 198 ? -20.794 2.051 11.864 1.00 87.75 198 LEU A CA 1
ATOM 1619 C C . LEU A 1 198 ? -21.361 2.449 10.502 1.00 87.75 198 LEU A C 1
ATOM 1621 O O . LEU A 1 198 ? -21.857 1.605 9.761 1.00 87.75 198 LEU A O 1
ATOM 1625 N N . LEU A 1 199 ? -21.247 3.726 10.138 1.00 74.81 199 LEU A N 1
ATOM 1626 C CA . LEU A 1 199 ? -21.831 4.270 8.904 1.00 74.81 199 LEU A CA 1
ATOM 1627 C C . LEU A 1 199 ? -20.991 4.007 7.638 1.00 74.81 199 LEU A C 1
ATOM 1629 O O . LEU A 1 199 ? -21.133 4.710 6.637 1.00 74.81 199 LEU A O 1
ATOM 1633 N N . THR A 1 200 ? -20.116 3.004 7.670 1.00 71.50 200 THR A N 1
ATOM 1634 C CA . THR A 1 200 ? -19.256 2.624 6.545 1.00 71.50 200 THR A CA 1
ATOM 1635 C C . THR A 1 200 ? -19.702 1.260 6.017 1.00 71.50 200 THR A C 1
ATOM 1637 O O . THR A 1 200 ? -19.754 0.320 6.814 1.00 71.50 200 THR A O 1
ATOM 1640 N N . PRO A 1 201 ? -20.006 1.123 4.709 1.00 68.56 201 PRO A N 1
ATOM 1641 C CA . PRO A 1 201 ? -20.392 -0.160 4.135 1.00 68.56 201 PRO A CA 1
ATOM 1642 C C . PRO A 1 201 ? -19.293 -1.209 4.309 1.00 68.56 201 PRO A C 1
ATOM 1644 O O . PRO A 1 201 ? -18.111 -0.910 4.119 1.00 68.56 201 PRO A O 1
ATOM 1647 N N . THR A 1 202 ? -19.683 -2.438 4.624 1.00 71.31 202 THR A N 1
ATOM 1648 C CA . THR A 1 202 ? -18.784 -3.588 4.720 1.00 71.31 202 THR A CA 1
ATOM 1649 C C . THR A 1 202 ? -18.919 -4.502 3.513 1.00 71.31 202 THR A C 1
ATOM 1651 O O . THR A 1 202 ? -19.966 -4.569 2.874 1.00 71.31 202 THR A O 1
ATOM 1654 N N . THR A 1 203 ? -17.845 -5.226 3.201 1.00 71.62 203 THR A N 1
ATOM 1655 C CA . THR A 1 203 ? -17.852 -6.294 2.187 1.00 71.62 203 THR A CA 1
ATOM 1656 C C . THR A 1 203 ? -18.341 -7.632 2.740 1.00 71.62 203 THR A C 1
ATOM 1658 O O . THR A 1 203 ? -18.441 -8.593 1.986 1.00 71.62 203 THR A O 1
ATOM 1661 N N . GLU A 1 204 ? -18.573 -7.714 4.050 1.00 73.38 204 GLU A N 1
ATOM 1662 C CA . GLU A 1 204 ? -19.076 -8.914 4.715 1.00 73.38 204 GLU A CA 1
ATOM 1663 C C . GLU A 1 204 ? -20.585 -9.043 4.507 1.00 73.38 204 GLU A C 1
ATOM 1665 O O . GLU A 1 204 ? -21.310 -8.050 4.600 1.00 73.38 204 GLU A O 1
ATOM 1670 N N . GLU A 1 205 ? -21.028 -10.263 4.200 1.00 72.56 205 GLU A N 1
ATOM 1671 C CA . GLU A 1 205 ? -22.437 -10.577 3.976 1.00 72.56 205 GLU A CA 1
ATOM 1672 C C . GLU A 1 205 ? -23.217 -10.484 5.290 1.00 72.56 205 GLU A C 1
ATOM 1674 O O . GLU A 1 205 ? -22.793 -10.995 6.332 1.00 72.56 205 GLU A O 1
ATOM 1679 N N . SER A 1 206 ? -24.374 -9.830 5.235 1.00 72.31 206 SER A N 1
ATOM 1680 C CA . SER A 1 206 ? -25.310 -9.770 6.353 1.00 72.31 206 SER A CA 1
ATOM 1681 C C . SER A 1 206 ? -25.727 -11.166 6.819 1.00 72.31 206 SER A C 1
ATOM 1683 O O . SER A 1 206 ? -26.066 -12.049 6.030 1.00 72.31 206 SER A O 1
ATOM 1685 N N . ALA A 1 207 ? -25.729 -11.354 8.138 1.00 65.62 207 ALA A N 1
ATOM 1686 C CA . ALA A 1 207 ? -26.293 -12.548 8.751 1.00 65.62 207 ALA A CA 1
ATOM 1687 C C . ALA A 1 207 ? -27.830 -12.431 8.782 1.00 65.62 207 ALA A C 1
ATOM 1689 O O . ALA A 1 207 ? -28.373 -11.356 9.061 1.00 65.62 207 ALA A O 1
ATOM 1690 N N . GLU A 1 208 ? -28.544 -13.524 8.494 1.00 54.91 208 GLU A N 1
ATOM 1691 C CA . GLU A 1 208 ? -30.012 -13.542 8.518 1.00 54.91 208 GLU A CA 1
ATOM 1692 C C . GLU A 1 208 ? -30.595 -13.194 9.908 1.00 54.91 208 GLU A C 1
ATOM 1694 O O . GLU A 1 208 ? -30.073 -13.585 10.949 1.00 54.91 208 GLU A O 1
ATOM 1699 N N . GLU A 1 209 ? -31.705 -12.443 9.876 1.00 56.09 209 GLU A N 1
ATOM 1700 C CA . GLU A 1 209 ? -32.672 -12.138 10.949 1.00 56.09 209 GLU A CA 1
ATOM 1701 C C . GLU A 1 209 ? -32.134 -11.914 12.377 1.00 56.09 209 GLU A C 1
ATOM 1703 O O . GLU A 1 209 ? -32.533 -12.570 13.341 1.00 56.09 209 GLU A O 1
ATOM 1708 N N . HIS A 1 210 ? -31.334 -10.863 12.570 1.00 62.66 210 HIS A N 1
ATOM 1709 C CA . HIS A 1 210 ? -31.230 -10.247 13.894 1.00 62.66 210 HIS A CA 1
ATOM 1710 C C . HIS A 1 210 ? -32.439 -9.349 14.171 1.00 62.66 210 HIS A C 1
ATOM 1712 O O . HIS A 1 210 ? -32.683 -8.359 13.480 1.00 62.66 210 HIS A O 1
ATOM 1718 N N . PHE A 1 211 ? -33.205 -9.698 15.204 1.00 63.88 211 PHE A N 1
ATOM 1719 C CA . PHE A 1 211 ? -34.359 -8.921 15.631 1.00 63.88 211 PHE A CA 1
ATOM 1720 C C . PHE A 1 211 ? -33.925 -7.791 16.570 1.00 63.88 211 PHE A C 1
ATOM 1722 O O . PHE A 1 211 ? -33.653 -8.004 17.752 1.00 63.88 211 PHE A O 1
ATOM 1729 N N . PHE A 1 212 ? -33.863 -6.580 16.027 1.00 78.00 212 PHE A N 1
ATOM 1730 C CA . PHE A 1 212 ? -33.644 -5.352 16.781 1.00 78.00 212 PHE A CA 1
ATOM 1731 C C . PHE A 1 212 ? -35.001 -4.727 17.099 1.00 78.00 212 PHE A C 1
ATOM 1733 O O . PHE A 1 212 ? -35.688 -4.225 16.205 1.00 78.00 212 PHE A O 1
ATOM 1740 N N . LYS A 1 213 ? -35.407 -4.777 18.367 1.00 71.06 213 LYS A N 1
ATOM 1741 C CA . LYS A 1 213 ? -36.682 -4.224 18.827 1.00 71.06 213 LYS A CA 1
ATOM 1742 C C . LYS A 1 213 ? -36.439 -3.249 19.968 1.00 71.06 213 LYS A C 1
ATOM 1744 O O . LYS A 1 213 ? -35.564 -3.479 20.790 1.00 71.06 213 LYS A O 1
ATOM 1749 N N . ASP A 1 214 ? -37.227 -2.178 19.986 1.00 80.56 214 ASP A N 1
ATOM 1750 C CA . ASP A 1 214 ? -37.245 -1.181 21.061 1.00 80.56 214 ASP A CA 1
ATOM 1751 C C . ASP A 1 214 ? -35.900 -0.444 21.269 1.00 80.56 214 ASP A C 1
ATOM 1753 O O . ASP A 1 214 ? -35.610 0.059 22.352 1.00 80.56 214 ASP A O 1
ATOM 1757 N N . LEU A 1 215 ? -35.091 -0.325 20.207 1.00 86.25 215 LEU A N 1
ATOM 1758 C CA . LEU A 1 215 ? -33.852 0.455 20.224 1.00 86.25 215 LEU A CA 1
ATOM 1759 C C . LEU A 1 215 ? -34.136 1.950 20.392 1.00 86.25 215 LEU A C 1
ATOM 1761 O O . LEU A 1 215 ? -34.910 2.543 19.637 1.00 86.25 215 LEU A O 1
ATOM 1765 N N . THR A 1 216 ? -33.437 2.574 21.336 1.00 88.06 216 THR A N 1
ATOM 1766 C CA . THR A 1 216 ? -33.485 4.022 21.558 1.00 88.06 216 THR A CA 1
ATOM 1767 C C . THR A 1 216 ? -32.184 4.659 21.093 1.00 88.06 216 THR A C 1
ATOM 1769 O O . THR A 1 216 ? -31.105 4.202 21.459 1.00 88.06 216 THR A O 1
ATOM 1772 N N . PHE A 1 217 ? -32.265 5.725 20.296 1.00 89.44 217 PHE A N 1
ATOM 1773 C CA . PHE A 1 217 ? -31.088 6.518 19.943 1.00 89.44 217 PHE A CA 1
ATOM 1774 C C . PHE A 1 217 ? -30.585 7.280 21.175 1.00 89.44 217 PHE A C 1
ATOM 1776 O O . PHE A 1 217 ? -31.337 8.050 21.772 1.00 89.44 217 PHE A O 1
ATOM 1783 N N . VAL A 1 218 ? -29.319 7.072 21.542 1.00 88.44 218 VAL A N 1
ATOM 1784 C CA . VAL A 1 218 ? -28.707 7.660 22.751 1.00 88.44 218 VAL A CA 1
ATOM 1785 C C . VAL A 1 218 ? -27.547 8.612 22.454 1.00 88.44 218 VAL A C 1
ATOM 1787 O O . VAL A 1 218 ? -27.138 9.366 23.332 1.00 88.44 218 VAL A O 1
ATOM 1790 N N . GLY A 1 219 ? -27.038 8.621 21.217 1.00 86.94 219 GLY A N 1
ATOM 1791 C CA . GLY A 1 219 ? -25.899 9.451 20.818 1.00 86.94 219 GLY A CA 1
ATOM 1792 C C . GLY A 1 219 ? -24.545 8.929 21.315 1.00 86.94 219 GLY A C 1
ATOM 1793 O O . GLY A 1 219 ? -24.461 8.095 22.217 1.00 86.94 219 GLY A O 1
ATOM 1794 N N . ILE A 1 220 ? -23.462 9.396 20.686 1.00 87.81 220 ILE A N 1
ATOM 1795 C CA . ILE A 1 220 ? -22.101 8.885 20.934 1.00 87.81 220 ILE A CA 1
ATOM 1796 C C . ILE A 1 220 ? -21.607 9.160 22.360 1.00 87.81 220 ILE A C 1
ATOM 1798 O O . ILE A 1 220 ? -20.899 8.332 22.930 1.00 87.81 220 ILE A O 1
ATOM 1802 N N . ASP A 1 221 ? -22.062 10.256 22.974 1.00 88.19 221 ASP A N 1
ATOM 1803 C CA . ASP A 1 221 ? -21.711 10.639 24.347 1.00 88.19 221 ASP A CA 1
ATOM 1804 C C . ASP A 1 221 ? -22.186 9.624 25.394 1.00 88.19 221 ASP A C 1
ATOM 1806 O O . ASP A 1 221 ? -21.669 9.609 26.511 1.00 88.19 221 ASP A O 1
ATOM 1810 N N . TYR A 1 222 ? -23.120 8.732 25.043 1.00 90.31 222 TYR A N 1
ATOM 1811 C CA . TYR A 1 222 ? -23.534 7.633 25.914 1.00 90.31 222 TYR A CA 1
ATOM 1812 C C . TYR A 1 222 ? -22.372 6.682 26.249 1.00 90.31 222 TYR A C 1
ATOM 1814 O O . TYR A 1 222 ? -22.367 6.075 27.318 1.00 90.31 222 TYR A O 1
ATOM 1822 N N . LEU A 1 223 ? -21.338 6.606 25.398 1.00 90.00 223 LEU A N 1
ATOM 1823 C CA . LEU A 1 223 ? -20.113 5.855 25.698 1.00 90.00 223 LEU A CA 1
ATOM 1824 C C . LEU A 1 223 ? -19.429 6.329 26.987 1.00 90.00 223 LEU A C 1
ATOM 1826 O O . LEU A 1 223 ? -18.803 5.516 27.664 1.00 90.00 223 LEU A O 1
ATOM 1830 N N . ASN A 1 224 ? -19.597 7.598 27.375 1.00 87.25 224 ASN A N 1
ATOM 1831 C CA . ASN A 1 224 ? -19.021 8.137 28.608 1.00 87.25 224 ASN A CA 1
ATOM 1832 C C . ASN A 1 224 ? -19.580 7.468 29.877 1.00 87.25 224 ASN A C 1
ATOM 1834 O O . ASN A 1 224 ? -18.971 7.582 30.934 1.00 87.25 224 ASN A O 1
ATOM 1838 N N . GLN A 1 225 ? -20.704 6.744 29.786 1.00 86.50 225 GLN A N 1
ATOM 1839 C CA . GLN A 1 225 ? -21.242 5.952 30.900 1.00 86.50 225 GLN A CA 1
ATOM 1840 C C . GLN A 1 225 ? -20.441 4.663 31.159 1.00 86.50 225 GLN A C 1
ATOM 1842 O O . GLN A 1 225 ? -20.542 4.074 32.234 1.00 86.50 225 GLN A O 1
ATOM 1847 N N . LEU A 1 226 ? -19.624 4.217 30.199 1.00 90.06 226 LEU A N 1
ATOM 1848 C CA . LEU A 1 226 ? -18.775 3.032 30.320 1.00 90.06 226 LEU A CA 1
ATOM 1849 C C . LEU A 1 226 ? -17.416 3.385 30.952 1.00 90.06 226 LEU A C 1
ATOM 1851 O O . LEU A 1 226 ? -16.363 3.184 30.345 1.00 90.06 226 LEU A O 1
ATOM 1855 N N . GLU A 1 227 ? -17.440 3.916 32.177 1.00 88.50 227 GLU A N 1
ATOM 1856 C CA . GLU A 1 227 ? -16.283 4.517 32.866 1.00 88.50 227 GLU A CA 1
ATOM 1857 C C . GLU A 1 227 ? -15.018 3.643 32.879 1.00 88.50 227 GLU A C 1
ATOM 1859 O O . GLU A 1 227 ? -13.916 4.155 32.708 1.00 88.50 227 GLU A O 1
ATOM 1864 N N . ASN A 1 228 ? -15.140 2.322 33.049 1.00 88.56 228 ASN A N 1
ATOM 1865 C CA . ASN A 1 228 ? -13.969 1.443 33.128 1.00 88.56 228 ASN A CA 1
ATOM 1866 C C . ASN A 1 228 ? -13.298 1.166 31.774 1.00 88.56 228 ASN A C 1
ATOM 1868 O O . ASN A 1 228 ? -12.205 0.600 31.749 1.00 88.56 228 ASN A O 1
ATOM 1872 N N . VAL A 1 229 ? -13.949 1.499 30.655 1.00 90.62 229 VAL A N 1
ATOM 1873 C CA . VAL A 1 229 ? -13.471 1.150 29.306 1.00 90.62 229 VAL A CA 1
ATOM 1874 C C . VAL A 1 229 ? -13.491 2.310 28.310 1.00 90.62 229 VAL A C 1
ATOM 1876 O O . VAL A 1 229 ? -12.975 2.157 27.204 1.00 90.62 229 VAL A O 1
ATOM 1879 N N . ILE A 1 230 ? -14.036 3.474 28.674 1.00 92.81 230 ILE A N 1
ATOM 1880 C CA . ILE A 1 230 ? -14.119 4.653 27.799 1.00 92.81 230 ILE A CA 1
ATOM 1881 C C . ILE A 1 230 ? -12.748 5.097 27.272 1.00 92.81 230 ILE A C 1
ATOM 1883 O O . ILE A 1 230 ? -12.618 5.424 26.094 1.00 92.81 230 ILE A O 1
ATOM 1887 N N . ASP A 1 231 ? -11.695 5.003 28.085 1.00 93.12 231 ASP A N 1
ATOM 1888 C CA . ASP A 1 231 ? -10.336 5.350 27.654 1.00 93.12 231 ASP A CA 1
ATOM 1889 C C . ASP A 1 231 ? -9.848 4.481 26.487 1.00 93.12 231 ASP A C 1
ATOM 1891 O O . ASP A 1 231 ? -9.148 4.969 25.600 1.00 93.12 231 ASP A O 1
ATOM 1895 N N . ILE A 1 232 ? -10.286 3.219 26.415 1.00 94.75 232 ILE A N 1
ATOM 1896 C CA . ILE A 1 232 ? -9.966 2.324 25.297 1.00 94.75 232 ILE A CA 1
ATOM 1897 C C . ILE A 1 232 ? -10.638 2.818 24.011 1.00 94.75 232 ILE A C 1
ATOM 1899 O O . ILE A 1 232 ? -9.998 2.832 22.959 1.00 94.75 232 ILE A O 1
ATOM 1903 N N . PHE A 1 233 ? -11.895 3.268 24.080 1.00 94.88 233 PHE A N 1
ATOM 1904 C CA . PHE A 1 233 ? -12.573 3.883 22.935 1.00 94.88 233 PHE A CA 1
ATOM 1905 C C . PHE A 1 233 ? -11.875 5.169 22.496 1.00 94.88 233 PHE A C 1
ATOM 1907 O O . PHE A 1 233 ? -11.593 5.329 21.309 1.00 94.88 233 PHE A O 1
ATOM 1914 N N . ASN A 1 234 ? -11.539 6.050 23.440 1.00 95.12 234 ASN A N 1
ATOM 1915 C CA . ASN A 1 234 ? -10.856 7.312 23.157 1.00 95.12 234 ASN A CA 1
ATOM 1916 C C . ASN A 1 234 ? -9.512 7.084 22.451 1.00 95.12 234 ASN A C 1
ATOM 1918 O O . ASN A 1 234 ? -9.224 7.719 21.432 1.00 95.12 234 ASN A O 1
ATOM 1922 N N . GLU A 1 235 ? -8.721 6.121 22.930 1.00 95.06 235 GLU A N 1
ATOM 1923 C CA . GLU A 1 235 ? -7.462 5.729 22.300 1.00 95.06 235 GLU A CA 1
ATOM 1924 C C . GLU A 1 235 ? -7.675 5.200 20.873 1.00 95.06 235 GLU A C 1
ATOM 1926 O O . GLU A 1 235 ? -6.947 5.580 19.949 1.00 95.06 235 GLU A O 1
ATOM 1931 N N . ILE A 1 236 ? -8.675 4.334 20.671 1.00 95.50 236 ILE A N 1
ATOM 1932 C CA . ILE A 1 236 ? -8.996 3.756 19.360 1.00 95.50 236 ILE A CA 1
ATOM 1933 C C . ILE A 1 236 ? -9.444 4.843 18.386 1.00 95.50 236 ILE A C 1
ATOM 1935 O O . ILE A 1 236 ? -8.908 4.924 17.281 1.00 95.50 236 ILE A O 1
ATOM 1939 N N . PHE A 1 237 ? -10.361 5.722 18.790 1.00 95.12 237 PHE A N 1
ATOM 1940 C CA . PHE A 1 237 ? -10.825 6.830 17.958 1.00 95.12 237 PHE A CA 1
ATOM 1941 C C . PHE A 1 237 ? -9.686 7.772 17.596 1.00 95.12 237 PHE A C 1
ATOM 1943 O O . PHE A 1 237 ? -9.553 8.163 16.436 1.00 95.12 237 PHE A O 1
ATOM 1950 N N . LYS A 1 238 ? -8.795 8.070 18.545 1.00 94.31 238 LYS A N 1
ATOM 1951 C CA . LYS A 1 238 ? -7.604 8.877 18.290 1.00 94.31 238 LYS A CA 1
ATOM 1952 C C . LYS A 1 238 ? -6.657 8.220 17.280 1.00 94.31 238 LYS A C 1
ATOM 1954 O O . LYS A 1 238 ? -6.133 8.899 16.388 1.00 94.31 238 LYS A O 1
ATOM 1959 N N . ALA A 1 239 ? -6.432 6.913 17.404 1.00 94.19 239 ALA A N 1
ATOM 1960 C CA . ALA A 1 239 ? -5.597 6.146 16.485 1.00 94.19 239 ALA A CA 1
ATOM 1961 C C . ALA A 1 239 ? -6.218 6.064 15.080 1.00 94.19 239 ALA A C 1
ATOM 1963 O O . ALA A 1 239 ? -5.525 6.291 14.085 1.00 94.19 239 ALA A O 1
ATOM 1964 N N . ASN A 1 240 ? -7.525 5.815 14.993 1.00 93.75 240 ASN A N 1
ATOM 1965 C CA . ASN A 1 240 ? -8.273 5.788 13.740 1.00 93.75 240 ASN A CA 1
ATOM 1966 C C . ASN A 1 240 ? -8.278 7.150 13.052 1.00 93.75 240 ASN A C 1
ATOM 1968 O O . ASN A 1 240 ? -8.048 7.216 11.847 1.00 93.75 240 ASN A O 1
ATOM 1972 N N . LEU A 1 241 ? -8.442 8.237 13.811 1.00 94.00 241 LEU A N 1
ATOM 1973 C CA . LEU A 1 241 ? -8.357 9.598 13.290 1.00 94.00 241 LEU A CA 1
ATOM 1974 C C . LEU A 1 241 ? -7.001 9.852 12.616 1.00 94.00 241 LEU A C 1
ATOM 1976 O O . LEU A 1 241 ? -6.945 10.377 11.507 1.00 94.00 241 LEU A O 1
ATOM 1980 N N . CYS A 1 242 ? -5.904 9.432 13.255 1.00 93.62 242 CYS A N 1
ATOM 1981 C CA . CYS A 1 242 ? -4.561 9.512 12.675 1.00 93.62 242 CYS A CA 1
ATOM 1982 C C . CYS A 1 242 ? -4.440 8.670 11.393 1.00 93.62 242 CYS A C 1
ATOM 1984 O O . CYS A 1 242 ? -3.941 9.148 10.376 1.00 93.62 242 CYS A O 1
ATOM 1986 N N . LYS A 1 243 ? -4.930 7.426 11.418 1.00 92.25 243 LYS A N 1
ATOM 1987 C CA . LYS A 1 243 ? -4.875 6.503 10.277 1.00 92.25 243 LYS A CA 1
ATOM 1988 C C . LYS A 1 243 ? -5.653 7.032 9.068 1.00 92.25 243 LYS A C 1
ATOM 1990 O O . LYS A 1 243 ? -5.118 7.038 7.964 1.00 92.25 243 LYS A O 1
ATOM 1995 N N . LEU A 1 244 ? -6.882 7.504 9.278 1.00 90.12 244 LEU A N 1
ATOM 1996 C CA . LEU A 1 244 ? -7.727 8.086 8.233 1.00 90.12 244 LEU A CA 1
ATOM 1997 C C . LEU A 1 244 ? -7.144 9.391 7.687 1.00 90.12 244 LEU A C 1
ATOM 1999 O O . LEU A 1 244 ? -7.184 9.620 6.478 1.00 90.12 244 LEU A O 1
ATOM 2003 N N . LEU A 1 245 ? -6.556 10.222 8.557 1.00 91.81 245 LEU A N 1
ATOM 2004 C CA . LEU A 1 245 ? -5.828 11.418 8.139 1.00 91.81 245 LEU A CA 1
ATOM 2005 C C . LEU A 1 245 ? -4.697 11.057 7.171 1.00 91.81 245 LEU A C 1
ATOM 2007 O O . LEU A 1 245 ? -4.636 11.627 6.085 1.00 91.81 245 LEU A O 1
ATOM 2011 N N . LEU A 1 246 ? -3.838 10.097 7.530 1.00 90.69 246 LEU A N 1
ATOM 2012 C CA . LEU A 1 246 ? -2.700 9.677 6.701 1.00 90.69 246 LEU A CA 1
ATOM 2013 C C . LEU A 1 246 ? -3.126 9.047 5.364 1.00 90.69 246 LEU A C 1
ATOM 2015 O O . LEU A 1 246 ? -2.384 9.135 4.389 1.00 90.69 246 LEU A O 1
ATOM 2019 N N . LYS A 1 247 ? -4.331 8.471 5.296 1.00 85.75 247 LYS A N 1
ATOM 2020 C CA . LYS A 1 247 ? -4.950 7.985 4.053 1.00 85.75 247 LYS A CA 1
ATOM 2021 C C . LYS A 1 247 ? -5.690 9.066 3.253 1.00 85.75 247 LYS A C 1
ATOM 2023 O O . LYS A 1 247 ? -6.154 8.796 2.154 1.00 85.75 247 LYS A O 1
ATOM 2028 N N . CYS A 1 248 ? -5.795 10.294 3.770 1.00 81.06 248 CYS A N 1
ATOM 2029 C CA . CYS A 1 248 ? -6.625 11.362 3.201 1.00 81.06 248 CYS A CA 1
ATOM 2030 C C . CYS A 1 248 ? -8.115 10.976 3.034 1.00 81.06 248 CYS A C 1
ATOM 2032 O O . CYS A 1 248 ? -8.775 11.458 2.114 1.00 81.06 248 CYS A O 1
ATOM 2034 N N . GLU A 1 249 ? -8.649 10.142 3.931 1.00 81.50 249 GLU A N 1
ATOM 2035 C CA . GLU A 1 249 ? -10.034 9.623 3.914 1.00 81.50 249 GLU A CA 1
ATOM 2036 C C . GLU A 1 249 ? -10.965 10.362 4.899 1.00 81.50 249 GLU A C 1
ATOM 2038 O O . GLU A 1 249 ? -12.043 9.879 5.258 1.00 81.50 249 GLU A O 1
ATOM 2043 N N . ILE A 1 250 ? -10.539 11.534 5.377 1.00 85.50 250 ILE A N 1
ATOM 2044 C CA . ILE A 1 250 ? -11.223 12.294 6.424 1.00 85.50 250 ILE A CA 1
ATOM 2045 C C . ILE A 1 250 ? -11.391 13.768 6.051 1.00 85.50 250 ILE A C 1
ATOM 2047 O O . ILE A 1 250 ? -10.523 14.360 5.406 1.00 85.50 250 ILE A O 1
ATOM 2051 N N . THR A 1 251 ? -12.513 14.360 6.461 1.00 85.19 251 THR A N 1
ATOM 2052 C CA . THR A 1 251 ? -12.800 15.789 6.272 1.00 85.19 251 THR A CA 1
ATOM 2053 C C . THR A 1 251 ? -12.303 16.632 7.453 1.00 85.19 251 THR A C 1
ATOM 2055 O O . THR A 1 251 ? -11.972 16.105 8.514 1.00 85.19 251 THR A O 1
ATOM 2058 N N . CYS A 1 252 ? -12.237 17.960 7.297 1.00 85.19 252 CYS A N 1
ATOM 2059 C CA . CYS A 1 252 ? -11.946 18.839 8.437 1.00 85.19 252 CYS A CA 1
ATOM 2060 C C . CYS A 1 252 ? -13.049 18.773 9.506 1.00 85.19 252 CYS A C 1
ATOM 2062 O O . CYS A 1 252 ? -12.713 18.753 10.685 1.00 85.19 252 CYS A O 1
ATOM 2064 N N . GLU A 1 253 ? -14.320 18.667 9.099 1.00 87.31 253 GLU A N 1
ATOM 2065 C CA . GLU A 1 253 ? -15.465 18.524 10.014 1.00 87.31 253 GLU A CA 1
ATOM 2066 C C . GLU A 1 253 ? -15.337 17.248 10.856 1.00 87.31 253 GLU A C 1
ATOM 2068 O O . GLU A 1 253 ? -15.433 17.307 12.073 1.00 87.31 253 GLU A O 1
ATOM 2073 N N . ASP A 1 254 ? -14.984 16.115 10.241 1.00 88.94 254 ASP A N 1
ATOM 2074 C CA . ASP A 1 254 ? -14.743 14.859 10.966 1.00 88.94 254 ASP A CA 1
ATOM 2075 C C . ASP A 1 254 ? -13.644 14.987 12.040 1.00 88.94 254 ASP A C 1
ATOM 2077 O O . ASP A 1 254 ? -13.738 14.386 13.115 1.00 88.94 254 ASP A O 1
ATOM 2081 N N . ILE A 1 255 ? -12.580 15.748 11.749 1.00 91.50 255 ILE A N 1
ATOM 2082 C CA . ILE A 1 255 ? -11.487 16.000 12.699 1.00 91.50 255 ILE A CA 1
ATOM 2083 C C . ILE A 1 255 ? -11.974 16.883 13.847 1.00 91.50 255 ILE A C 1
ATOM 2085 O O . ILE A 1 255 ? -11.655 16.593 14.998 1.00 91.50 255 ILE A O 1
ATOM 2089 N N . GLU A 1 256 ? -12.720 17.944 13.546 1.00 91.50 256 GLU A N 1
ATOM 2090 C CA . GLU A 1 256 ? -13.266 18.870 14.541 1.00 91.50 256 GLU A CA 1
ATOM 2091 C C . GLU A 1 256 ? -14.288 18.177 15.452 1.00 91.50 256 GLU A C 1
ATOM 2093 O O . GLU A 1 256 ? -14.134 18.239 16.672 1.00 91.50 256 GLU A O 1
ATOM 2098 N N . ASP A 1 257 ? -15.236 17.431 14.880 1.00 89.62 257 ASP A N 1
ATOM 2099 C CA . ASP A 1 257 ? -16.254 16.655 15.600 1.00 89.62 257 ASP A CA 1
ATOM 2100 C C . ASP A 1 257 ? -15.603 15.606 16.517 1.00 89.62 257 ASP A C 1
ATOM 2102 O O . ASP A 1 257 ? -15.917 15.510 17.706 1.00 89.62 257 ASP A O 1
ATOM 2106 N N . THR A 1 258 ? -14.631 14.846 15.998 1.00 91.94 258 THR A N 1
ATOM 2107 C CA . THR A 1 258 ? -13.898 13.858 16.808 1.00 91.94 258 THR A CA 1
ATOM 2108 C C . THR A 1 258 ? -13.090 14.533 17.916 1.00 91.94 258 THR A C 1
ATOM 2110 O O . THR A 1 258 ? -13.013 14.023 19.031 1.00 91.94 258 THR A O 1
ATOM 2113 N N . ASN A 1 259 ? -12.472 15.683 17.640 1.00 94.31 259 ASN A N 1
ATOM 2114 C CA . ASN A 1 259 ? -11.698 16.403 18.644 1.00 94.31 259 ASN A CA 1
ATOM 2115 C C . ASN A 1 259 ? -12.586 17.005 19.743 1.00 94.31 259 ASN A C 1
ATOM 2117 O O . ASN A 1 259 ? -12.175 17.045 20.901 1.00 94.31 259 ASN A O 1
ATOM 2121 N N . LEU A 1 260 ? -13.800 17.442 19.397 1.00 93.00 260 LEU A N 1
ATOM 2122 C CA . LEU A 1 260 ? -14.796 17.921 20.352 1.00 93.00 260 LEU A CA 1
ATOM 2123 C C . LEU A 1 260 ? -15.231 16.804 21.307 1.00 93.00 260 LEU A C 1
ATOM 2125 O O . LEU A 1 260 ? -15.246 17.021 22.520 1.00 93.00 260 LEU A O 1
ATOM 2129 N N . PHE A 1 261 ? -15.497 15.607 20.776 1.00 91.62 261 PHE A N 1
ATOM 2130 C CA . PHE A 1 261 ? -15.788 14.417 21.584 1.00 91.62 261 PHE A CA 1
ATOM 2131 C C . PHE A 1 261 ? -14.662 14.126 22.592 1.00 91.62 261 PHE A C 1
ATOM 2133 O O . PHE A 1 261 ? -14.914 13.834 23.756 1.00 91.62 261 PHE A O 1
ATOM 2140 N N . LEU A 1 262 ? -13.402 14.300 22.182 1.00 93.56 262 LEU A N 1
ATOM 2141 C CA . LEU A 1 262 ? -12.230 14.063 23.031 1.00 93.56 262 LEU A CA 1
ATOM 2142 C C . LEU A 1 262 ? -11.881 15.228 23.980 1.00 93.56 262 LEU A C 1
ATOM 2144 O O . LEU A 1 262 ? -10.882 15.129 24.691 1.00 93.56 262 LEU A O 1
ATOM 2148 N N . SER A 1 263 ? -12.658 16.318 24.015 1.00 92.50 263 SER A N 1
ATOM 2149 C CA . SER A 1 263 ? -12.287 17.596 24.661 1.00 92.50 263 SER A CA 1
ATOM 2150 C C . SER A 1 263 ? -11.921 17.529 26.145 1.00 92.50 263 SER A C 1
ATOM 2152 O O . SER A 1 263 ? -11.101 18.323 26.604 1.00 92.50 263 SER A O 1
ATOM 2154 N N . GLN A 1 264 ? -12.491 16.583 26.888 1.00 89.62 264 GLN A N 1
ATOM 2155 C CA . GLN A 1 264 ? -12.246 16.403 28.325 1.00 89.62 264 GLN A CA 1
ATOM 2156 C C . GLN A 1 264 ? -11.265 15.262 28.634 1.00 89.62 264 GLN A C 1
ATOM 2158 O O . GLN A 1 264 ? -11.144 14.842 29.781 1.00 89.62 264 GLN A O 1
ATOM 2163 N N . THR A 1 265 ? -10.565 14.754 27.620 1.00 92.38 265 THR A N 1
ATOM 2164 C CA . THR A 1 265 ? -9.698 13.573 27.725 1.00 92.38 265 THR A CA 1
ATOM 2165 C C . THR A 1 265 ? -8.242 13.930 27.431 1.00 92.38 265 THR A C 1
ATOM 2167 O O . THR A 1 265 ? -7.947 14.948 26.801 1.00 92.38 265 THR A O 1
ATOM 2170 N N . GLU A 1 266 ? -7.306 13.059 27.813 1.00 91.75 266 GLU A N 1
ATOM 2171 C CA . GLU A 1 266 ? -5.887 13.216 27.453 1.00 91.75 266 GLU A CA 1
ATOM 2172 C C . GLU A 1 266 ? -5.622 13.136 25.936 1.00 91.75 266 GLU A C 1
ATOM 2174 O O . GLU A 1 266 ? -4.574 13.569 25.455 1.00 91.75 266 GLU A O 1
ATOM 2179 N N . TYR A 1 267 ? -6.581 12.614 25.165 1.00 93.06 267 TYR A N 1
ATOM 2180 C CA . TYR A 1 267 ? -6.483 12.437 23.716 1.00 93.06 267 TYR A CA 1
ATOM 2181 C C . TYR A 1 267 ? -6.850 13.701 22.922 1.00 93.06 267 TYR A C 1
ATOM 2183 O O . TYR A 1 267 ? -6.709 13.712 21.688 1.00 93.06 267 TYR A O 1
ATOM 2191 N N . PHE A 1 268 ? -7.296 14.759 23.610 1.00 94.69 268 PHE A N 1
ATOM 2192 C CA . PHE A 1 268 ? -7.650 16.041 23.012 1.00 94.69 268 PHE A CA 1
ATOM 2193 C C . PHE A 1 268 ? -6.492 16.659 22.221 1.00 94.69 268 PHE A C 1
ATOM 2195 O O . PHE A 1 268 ? -5.331 16.670 22.635 1.00 94.69 268 PHE A O 1
ATOM 2202 N N . ILE A 1 269 ? -6.816 17.236 21.067 1.00 94.06 269 ILE A N 1
ATOM 2203 C CA . ILE A 1 269 ? -5.877 17.942 20.205 1.00 94.06 269 ILE A CA 1
ATOM 2204 C C . ILE A 1 269 ? -5.992 19.435 20.464 1.00 94.06 269 ILE A C 1
ATOM 2206 O O . ILE A 1 269 ? -6.878 20.103 19.935 1.00 94.06 269 ILE A O 1
ATOM 2210 N N . THR A 1 270 ? -5.036 19.983 21.212 1.00 91.50 270 THR A N 1
ATOM 2211 C CA . THR A 1 270 ? -4.979 21.427 21.478 1.00 91.50 270 THR A CA 1
ATOM 2212 C C . THR A 1 270 ? -4.770 22.249 20.204 1.00 91.50 270 THR A C 1
ATOM 2214 O O . THR A 1 270 ? -5.298 23.349 20.080 1.00 91.50 270 THR A O 1
ATOM 2217 N N . ASN A 1 271 ? -3.988 21.732 19.251 1.00 92.25 271 ASN A N 1
ATOM 2218 C CA . ASN A 1 271 ? -3.727 22.391 17.974 1.00 92.25 271 ASN A CA 1
ATOM 2219 C C . ASN A 1 271 ? -3.787 21.377 16.826 1.00 92.25 271 ASN A C 1
ATOM 2221 O O . ASN A 1 271 ? -2.856 20.596 16.622 1.00 92.25 271 ASN A O 1
ATOM 2225 N N . ILE A 1 272 ? -4.903 21.394 16.094 1.00 91.94 272 ILE A N 1
ATOM 2226 C CA . ILE A 1 272 ? -5.190 20.451 15.007 1.00 91.94 272 ILE A CA 1
ATOM 2227 C C . ILE A 1 272 ? -4.158 20.562 13.881 1.00 91.94 272 ILE A C 1
ATOM 2229 O O . ILE A 1 272 ? -3.690 19.541 13.384 1.00 91.94 272 ILE A O 1
ATOM 2233 N N . GLU A 1 273 ? -3.764 21.778 13.505 1.00 90.94 273 GLU A N 1
ATOM 2234 C CA . GLU A 1 273 ? -2.822 22.009 12.404 1.00 90.94 273 GLU A CA 1
ATOM 2235 C C . GLU A 1 273 ? -1.413 21.499 12.740 1.00 90.94 273 GLU A C 1
ATOM 2237 O O . GLU A 1 273 ? -0.770 20.848 11.917 1.00 90.94 273 GLU A O 1
ATOM 2242 N N . GLU A 1 274 ? -0.950 21.714 13.974 1.00 91.31 274 GLU A N 1
ATOM 2243 C CA . GLU A 1 274 ? 0.324 21.153 14.447 1.00 91.31 274 GLU A CA 1
ATOM 2244 C C . GLU A 1 274 ? 0.271 19.627 14.574 1.00 91.31 274 GLU A C 1
ATOM 2246 O O . GLU A 1 274 ? 1.221 18.940 14.201 1.00 91.31 274 GLU A O 1
ATOM 2251 N N . TRP A 1 275 ? -0.852 19.079 15.045 1.00 93.12 275 TRP A N 1
ATOM 2252 C CA . TRP A 1 275 ? -1.037 17.634 15.154 1.00 93.12 275 TRP A CA 1
ATOM 2253 C C . TRP A 1 275 ? -1.031 16.942 13.786 1.00 93.12 275 TRP A C 1
ATOM 2255 O O . TRP A 1 275 ? -0.348 15.928 13.628 1.00 93.12 275 TRP A O 1
ATOM 2265 N N . LYS A 1 276 ? -1.722 17.502 12.781 1.00 92.38 276 LYS A N 1
ATOM 2266 C CA . LYS A 1 276 ? -1.696 16.995 11.397 1.00 92.38 276 LYS A CA 1
ATOM 2267 C C . LYS A 1 276 ? -0.263 16.933 10.863 1.00 92.38 276 LYS A C 1
ATOM 2269 O O . LYS A 1 276 ? 0.152 15.911 10.310 1.00 92.38 276 LYS A O 1
ATOM 2274 N N . LEU A 1 277 ? 0.500 18.007 11.077 1.00 91.31 277 LEU A N 1
ATOM 2275 C CA . LEU A 1 277 ? 1.896 18.115 10.659 1.00 91.31 277 LEU A CA 1
ATOM 2276 C C . LEU A 1 277 ? 2.791 17.093 11.375 1.00 91.31 277 LEU A C 1
ATOM 2278 O O . LEU A 1 277 ? 3.606 16.435 10.729 1.00 91.31 277 LEU A O 1
ATOM 2282 N N . ASP A 1 278 ? 2.613 16.900 12.683 1.00 92.31 278 ASP A N 1
ATOM 2283 C CA . ASP A 1 278 ? 3.359 15.901 13.450 1.00 92.31 278 ASP A CA 1
ATOM 2284 C C . ASP A 1 278 ? 3.045 14.465 13.002 1.00 92.31 278 ASP A C 1
ATOM 2286 O O . ASP A 1 278 ? 3.968 13.652 12.902 1.00 92.31 278 ASP A O 1
ATOM 2290 N N . CYS A 1 279 ? 1.783 14.146 12.694 1.00 94.00 279 CYS A N 1
ATOM 2291 C CA . CYS A 1 279 ? 1.401 12.840 12.151 1.00 94.00 279 CYS A CA 1
ATOM 2292 C C . CYS A 1 279 ? 2.071 12.576 10.797 1.00 94.00 279 CYS A C 1
ATOM 2294 O O . CYS A 1 279 ? 2.752 11.560 10.643 1.00 94.00 279 CYS A O 1
ATOM 2296 N N . ALA A 1 280 ? 1.951 13.510 9.846 1.00 93.00 280 ALA A N 1
ATOM 2297 C CA . ALA A 1 280 ? 2.553 13.379 8.519 1.00 93.00 280 ALA A CA 1
ATOM 2298 C C . ALA A 1 280 ? 4.086 13.262 8.592 1.00 93.00 280 ALA A C 1
ATOM 2300 O O . ALA A 1 280 ? 4.684 12.381 7.972 1.00 93.00 280 ALA A O 1
ATOM 2301 N N . MET A 1 281 ? 4.741 14.100 9.404 1.00 92.25 281 MET A N 1
ATOM 2302 C CA . MET A 1 281 ? 6.192 14.041 9.591 1.00 92.25 281 MET A CA 1
ATOM 2303 C C . MET A 1 281 ? 6.655 12.714 10.205 1.00 92.25 281 MET A C 1
ATOM 2305 O O . MET A 1 281 ? 7.661 12.156 9.762 1.00 92.25 281 MET A O 1
ATOM 2309 N N . LYS A 1 282 ? 5.956 12.203 11.228 1.00 93.62 282 LYS A N 1
ATOM 2310 C CA . LYS A 1 282 ? 6.289 10.912 11.853 1.00 93.62 282 LYS A CA 1
ATOM 2311 C C . LYS A 1 282 ? 6.157 9.759 10.863 1.00 93.62 282 LYS A C 1
ATOM 2313 O O . LYS A 1 282 ? 7.031 8.890 10.846 1.00 93.62 282 LYS A O 1
ATOM 2318 N N . GLU A 1 283 ? 5.120 9.768 10.028 1.00 94.19 283 GLU A N 1
ATOM 2319 C CA . GLU A 1 283 ? 4.925 8.745 8.998 1.00 94.19 283 GLU A CA 1
ATOM 2320 C C . GLU A 1 283 ? 6.051 8.793 7.955 1.00 94.19 283 GLU A C 1
ATOM 2322 O O . GLU A 1 283 ? 6.707 7.781 7.724 1.00 94.19 283 GLU A O 1
ATOM 2327 N N . ILE A 1 284 ? 6.397 9.974 7.428 1.00 92.19 284 ILE A N 1
ATOM 2328 C CA . ILE A 1 284 ? 7.514 10.148 6.477 1.00 92.19 284 ILE A CA 1
ATOM 2329 C C . ILE A 1 284 ? 8.852 9.658 7.064 1.00 92.19 284 ILE A C 1
ATOM 2331 O O . ILE A 1 284 ? 9.628 8.957 6.404 1.00 92.19 284 ILE A O 1
ATOM 2335 N N . ILE A 1 285 ? 9.141 9.989 8.327 1.00 91.25 285 ILE A N 1
ATOM 2336 C CA . ILE A 1 285 ? 10.353 9.518 9.018 1.00 91.25 285 ILE A CA 1
ATOM 2337 C C . ILE A 1 285 ? 10.340 7.992 9.172 1.00 91.25 285 ILE A C 1
ATOM 2339 O O . ILE A 1 285 ? 11.386 7.351 9.076 1.00 91.25 285 ILE A O 1
ATOM 2343 N N . THR A 1 286 ? 9.173 7.406 9.430 1.00 91.94 286 THR A N 1
ATOM 2344 C CA . THR A 1 286 ? 9.019 5.958 9.589 1.00 91.94 286 THR A CA 1
ATOM 2345 C C . THR A 1 286 ? 9.209 5.241 8.254 1.00 91.94 286 THR A C 1
ATOM 2347 O O . THR A 1 286 ? 9.990 4.293 8.182 1.00 91.94 286 THR A O 1
ATOM 2350 N N . LEU A 1 287 ? 8.566 5.724 7.189 1.00 90.31 287 LEU A N 1
ATOM 2351 C CA . LEU A 1 287 ? 8.670 5.169 5.838 1.00 90.31 287 LEU A CA 1
ATOM 2352 C C . LEU A 1 287 ? 10.104 5.245 5.297 1.00 90.31 287 LEU A C 1
ATOM 2354 O O . LEU A 1 287 ? 10.599 4.263 4.761 1.00 90.31 287 LEU A O 1
ATOM 2358 N N . SER A 1 288 ?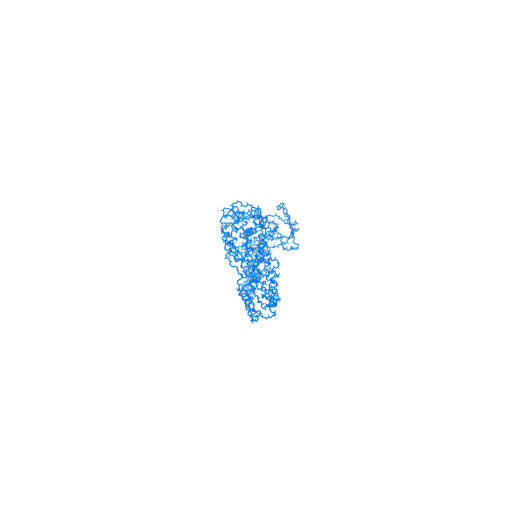 10.824 6.345 5.539 1.00 87.19 288 SER A N 1
ATOM 2359 C CA . SER A 1 288 ? 12.231 6.498 5.112 1.00 87.19 288 SER A CA 1
ATOM 2360 C C . SER A 1 288 ? 13.254 5.673 5.910 1.00 87.19 288 SER A C 1
ATOM 2362 O O . SER A 1 288 ? 14.440 5.652 5.570 1.00 87.19 288 SER A O 1
ATOM 2364 N N . LYS A 1 289 ? 12.842 5.032 7.011 1.00 85.25 289 LYS A N 1
ATOM 2365 C CA . LYS A 1 289 ? 13.695 4.142 7.819 1.00 85.25 289 LYS A CA 1
ATOM 2366 C C . LYS A 1 289 ? 13.439 2.661 7.562 1.00 85.25 289 LYS A C 1
ATOM 2368 O O . LYS A 1 289 ? 14.321 1.866 7.870 1.00 85.25 289 LYS A O 1
ATOM 2373 N N . LYS A 1 290 ? 12.243 2.299 7.098 1.00 80.19 290 LYS A N 1
ATOM 2374 C CA . LYS A 1 290 ? 11.873 0.908 6.830 1.00 80.19 290 LYS A CA 1
ATOM 2375 C C . LYS A 1 290 ? 12.587 0.404 5.579 1.00 80.19 290 LYS A C 1
ATOM 2377 O O . LYS A 1 290 ? 12.906 1.181 4.683 1.00 80.19 290 LYS A O 1
ATOM 2382 N N . GLU A 1 291 ? 12.813 -0.904 5.532 1.00 78.50 291 GLU A N 1
ATOM 2383 C CA . GLU A 1 291 ? 13.220 -1.564 4.297 1.00 78.50 291 GLU A CA 1
ATOM 2384 C C . GLU A 1 291 ? 12.150 -1.332 3.225 1.00 78.50 291 GLU A C 1
ATOM 2386 O O . GLU A 1 291 ? 10.946 -1.349 3.512 1.00 78.50 291 GLU A O 1
ATOM 2391 N N . ARG A 1 292 ? 12.596 -1.046 2.001 1.00 76.88 292 ARG A N 1
ATOM 2392 C CA . ARG A 1 292 ? 11.694 -0.668 0.922 1.00 76.88 292 ARG A CA 1
ATOM 2393 C C . ARG A 1 292 ? 10.890 -1.878 0.475 1.00 76.88 292 ARG A C 1
ATOM 2395 O O . ARG A 1 292 ? 11.449 -2.882 0.043 1.00 76.88 292 ARG A O 1
ATOM 2402 N N . LYS A 1 293 ? 9.570 -1.741 0.534 1.00 81.88 293 LYS A N 1
ATOM 2403 C CA . LYS A 1 293 ? 8.653 -2.668 -0.116 1.00 81.88 293 LYS A CA 1
ATOM 2404 C C . LYS A 1 293 ? 8.458 -2.265 -1.573 1.00 81.88 293 LYS A C 1
ATOM 2406 O O . LYS A 1 293 ? 8.309 -1.080 -1.868 1.00 81.88 293 LYS A O 1
ATOM 2411 N N . TRP A 1 294 ? 8.423 -3.258 -2.454 1.00 87.81 294 TRP A N 1
ATOM 2412 C CA . TRP A 1 294 ? 8.249 -3.089 -3.901 1.00 87.81 294 TRP A CA 1
ATOM 2413 C C . TRP A 1 294 ? 6.801 -3.321 -4.357 1.00 87.81 294 TRP A C 1
ATOM 2415 O O . TRP A 1 294 ? 6.551 -3.645 -5.511 1.00 87.81 294 TRP A O 1
ATOM 2425 N N . GLU A 1 295 ? 5.848 -3.169 -3.436 1.00 91.06 295 GLU A N 1
ATOM 2426 C CA . GLU A 1 295 ? 4.413 -3.133 -3.728 1.00 91.06 295 GLU A CA 1
ATOM 2427 C C . GLU A 1 295 ? 4.096 -1.844 -4.513 1.00 91.06 295 GLU A C 1
ATOM 2429 O O . GLU A 1 295 ? 4.646 -0.779 -4.201 1.00 91.06 295 GLU A O 1
ATOM 2434 N N . THR A 1 296 ? 3.251 -1.936 -5.544 1.00 91.75 296 THR A N 1
ATOM 2435 C CA . THR A 1 296 ? 2.922 -0.818 -6.445 1.00 91.75 296 THR A CA 1
ATOM 2436 C C . THR A 1 296 ? 1.449 -0.440 -6.376 1.00 91.75 296 THR A C 1
ATOM 2438 O O . THR A 1 296 ? 0.600 -1.245 -5.997 1.00 91.75 296 THR A O 1
ATOM 2441 N N . VAL A 1 297 ? 1.152 0.809 -6.736 1.00 89.19 297 VAL A N 1
ATOM 2442 C CA . VAL A 1 297 ? -0.207 1.359 -6.793 1.00 89.19 297 VAL A CA 1
ATOM 2443 C C . VAL A 1 297 ? -0.385 2.112 -8.110 1.00 89.19 297 VAL A C 1
ATOM 2445 O O . VAL A 1 297 ? 0.490 2.900 -8.489 1.00 89.19 297 VAL A O 1
ATOM 2448 N N . ASP A 1 298 ? -1.520 1.901 -8.788 1.00 86.62 298 ASP A N 1
ATOM 2449 C CA . ASP A 1 298 ? -1.971 2.792 -9.864 1.00 86.62 298 ASP A CA 1
ATOM 2450 C C . ASP A 1 298 ? -2.534 4.073 -9.244 1.00 86.62 298 ASP A C 1
ATOM 2452 O O . ASP A 1 298 ? -3.696 4.188 -8.854 1.00 86.62 298 ASP A O 1
ATOM 2456 N N . TRP A 1 299 ? -1.649 5.047 -9.102 1.00 78.12 299 TRP A N 1
ATOM 2457 C CA . TRP A 1 299 ? -1.946 6.296 -8.421 1.00 78.12 299 TRP A CA 1
ATOM 2458 C C . TRP A 1 299 ? -2.643 7.326 -9.324 1.00 78.12 299 TRP A C 1
ATOM 2460 O O . TRP A 1 299 ? -3.068 8.374 -8.832 1.00 78.12 299 TRP A O 1
ATOM 2470 N N . LEU A 1 300 ? -2.764 7.050 -10.631 1.00 73.00 300 LEU A N 1
ATOM 2471 C CA . LEU A 1 300 ? -3.511 7.892 -11.567 1.00 73.00 300 LEU A CA 1
ATOM 2472 C C . LEU A 1 300 ? -5.009 7.559 -11.541 1.00 73.00 300 LEU A C 1
ATOM 2474 O O . LEU A 1 300 ? -5.833 8.459 -11.718 1.00 73.00 300 LEU A O 1
ATOM 2478 N N . GLU A 1 301 ? -5.370 6.301 -11.282 1.00 64.44 301 GLU A N 1
ATOM 2479 C CA . GLU A 1 301 ? -6.764 5.883 -11.070 1.00 64.44 301 GLU A CA 1
ATOM 2480 C C . GLU A 1 301 ? -7.298 6.251 -9.673 1.00 64.44 301 GLU A C 1
ATOM 2482 O O . GLU A 1 301 ? -8.509 6.423 -9.475 1.00 64.44 301 GLU A O 1
ATOM 2487 N N . GLU A 1 302 ? -6.406 6.452 -8.701 1.00 59.75 302 GLU A N 1
ATOM 2488 C CA . GLU A 1 302 ? -6.770 6.877 -7.354 1.00 59.75 302 GLU A CA 1
ATOM 2489 C C . GLU A 1 302 ? -7.345 8.309 -7.318 1.00 59.75 302 GLU A C 1
ATOM 2491 O O . GLU A 1 302 ? -6.649 9.329 -7.385 1.00 59.75 302 GLU A O 1
ATOM 2496 N N . LYS A 1 303 ? -8.671 8.391 -7.133 1.00 50.91 303 LYS A N 1
ATOM 2497 C CA . LYS A 1 303 ? -9.441 9.647 -7.011 1.00 50.91 303 LYS A CA 1
ATOM 2498 C C . LYS A 1 303 ? -8.974 10.550 -5.855 1.00 50.91 303 LYS A C 1
ATOM 2500 O O . LYS A 1 303 ? -9.269 11.747 -5.870 1.00 50.91 303 LYS A O 1
ATOM 2505 N N . SER A 1 304 ? -8.294 9.988 -4.851 1.00 52.59 304 SER A N 1
ATOM 2506 C CA . SER A 1 304 ? -7.889 10.642 -3.597 1.00 52.59 304 SER A CA 1
ATOM 2507 C C . SER A 1 304 ? -6.826 11.737 -3.808 1.00 52.59 304 SER A C 1
ATOM 2509 O O . SER A 1 304 ? -6.879 12.793 -3.164 1.00 52.59 304 SER A O 1
ATOM 2511 N N . LEU A 1 305 ? -5.890 11.539 -4.742 1.00 53.97 305 LEU A N 1
ATOM 2512 C CA . LEU A 1 305 ? -4.829 12.498 -5.085 1.00 53.97 305 LEU A CA 1
ATOM 2513 C C . LEU A 1 305 ? -5.208 13.390 -6.269 1.00 53.97 305 LEU A C 1
ATOM 2515 O O . LEU A 1 305 ? -5.011 14.606 -6.206 1.00 53.97 305 LEU A O 1
ATOM 2519 N N . THR A 1 306 ? -5.805 12.813 -7.313 1.00 46.94 306 THR A N 1
ATOM 2520 C CA . THR A 1 306 ? -6.054 13.492 -8.594 1.00 46.94 306 THR A CA 1
ATOM 2521 C C . THR A 1 306 ? -7.103 14.605 -8.516 1.00 46.94 306 THR A C 1
ATOM 2523 O O . THR A 1 306 ? -6.928 15.637 -9.152 1.00 46.94 306 THR A O 1
ATOM 2526 N N . LYS A 1 307 ? -8.161 14.495 -7.699 1.00 46.62 307 LYS A N 1
ATOM 2527 C CA . LYS A 1 307 ? -9.218 15.532 -7.678 1.00 46.62 307 LYS A CA 1
ATOM 2528 C C . LYS A 1 307 ? -8.852 16.845 -6.973 1.00 46.62 307 LYS A C 1
ATOM 2530 O O . LYS A 1 307 ? -9.429 17.869 -7.320 1.00 46.62 307 LYS A O 1
ATOM 2535 N N . ASN A 1 308 ? -7.914 16.842 -6.020 1.00 43.50 308 ASN A N 1
ATOM 2536 C CA . ASN A 1 308 ? -7.673 18.009 -5.151 1.00 43.50 308 ASN A CA 1
ATOM 2537 C C . ASN A 1 308 ? -6.275 18.633 -5.277 1.00 43.50 308 ASN A C 1
ATOM 2539 O O . ASN A 1 308 ? -6.117 19.799 -4.930 1.00 43.50 308 ASN A O 1
ATOM 2543 N N . LEU A 1 309 ? -5.275 17.913 -5.800 1.00 43.97 309 LEU A N 1
ATOM 2544 C CA . LEU A 1 309 ? -3.971 18.515 -6.121 1.00 43.97 309 LEU A CA 1
ATOM 2545 C C . LEU A 1 309 ? -4.040 19.379 -7.394 1.00 43.97 309 LEU A C 1
ATOM 2547 O O . LEU A 1 309 ? -3.346 20.381 -7.504 1.00 43.97 309 LEU A O 1
ATOM 2551 N N . ILE A 1 310 ? -4.938 19.042 -8.322 1.00 41.81 310 ILE A N 1
ATOM 2552 C CA . ILE A 1 310 ? -5.079 19.672 -9.646 1.00 41.81 310 ILE A CA 1
ATOM 2553 C C . ILE A 1 310 ? -5.672 21.102 -9.593 1.00 41.81 310 ILE A C 1
ATOM 2555 O O . ILE A 1 310 ? -5.620 21.829 -10.582 1.00 41.81 310 ILE A O 1
ATOM 2559 N N . GLY A 1 311 ? -6.201 21.549 -8.446 1.00 34.22 311 GLY A N 1
ATOM 2560 C CA . GLY A 1 311 ? -6.990 22.788 -8.348 1.00 34.22 311 GLY A CA 1
ATOM 2561 C C . GLY A 1 311 ? -6.454 23.906 -7.448 1.00 34.22 311 GLY A C 1
ATOM 2562 O O . GLY A 1 311 ? -7.138 24.918 -7.313 1.00 34.22 311 GLY A O 1
ATOM 2563 N N . GLN A 1 312 ? -5.293 23.763 -6.797 1.00 40.47 312 GLN A N 1
ATOM 2564 C CA . GLN A 1 312 ? -4.834 24.748 -5.802 1.00 40.47 312 GLN A CA 1
ATOM 2565 C C . GLN A 1 312 ? -3.476 25.360 -6.170 1.00 40.47 312 GLN A C 1
ATOM 2567 O O . GLN A 1 312 ? -2.434 24.732 -6.026 1.00 40.47 312 GLN A O 1
ATOM 2572 N N . HIS A 1 313 ? -3.478 26.624 -6.610 1.00 37.66 313 HIS A N 1
ATOM 2573 C CA . HIS A 1 313 ? -2.264 27.441 -6.672 1.00 37.66 313 HIS A CA 1
ATOM 2574 C C . HIS A 1 313 ? -1.843 27.824 -5.246 1.00 37.66 313 HIS A C 1
ATOM 2576 O O . HIS A 1 313 ? -2.456 28.690 -4.621 1.00 37.66 313 HIS A O 1
ATOM 2582 N N . PHE A 1 314 ? -0.789 27.198 -4.728 1.00 44.09 314 PHE A N 1
ATOM 2583 C CA . PHE A 1 314 ? -0.187 27.582 -3.452 1.00 44.09 314 PHE A CA 1
ATOM 2584 C C . PHE A 1 314 ? 0.884 28.652 -3.675 1.00 44.09 314 PHE A C 1
ATOM 2586 O O . PHE A 1 314 ? 2.058 28.361 -3.880 1.00 44.09 314 PHE A O 1
ATOM 2593 N N . ASN A 1 315 ? 0.478 29.917 -3.614 1.00 39.16 315 ASN A N 1
ATOM 2594 C CA . ASN A 1 315 ? 1.409 31.036 -3.501 1.00 39.16 315 ASN A CA 1
ATOM 2595 C C . ASN A 1 315 ? 1.772 31.211 -2.023 1.00 39.16 315 ASN A C 1
ATOM 2597 O O . ASN A 1 315 ? 1.017 31.897 -1.340 1.00 39.16 315 ASN A O 1
ATOM 2601 N N . GLN A 1 316 ? 2.860 30.584 -1.539 1.00 41.00 316 GLN A N 1
ATOM 2602 C CA . GLN A 1 316 ? 3.732 31.090 -0.444 1.00 41.00 316 GLN A CA 1
ATOM 2603 C C . GLN A 1 316 ? 4.749 30.082 0.153 1.00 41.00 316 GLN A C 1
ATOM 2605 O O . GLN A 1 316 ? 5.495 30.483 1.043 1.00 41.00 316 GLN A O 1
ATOM 2610 N N . SER A 1 317 ? 4.863 28.827 -0.304 1.00 41.81 317 SER A N 1
ATOM 2611 C CA . SER A 1 317 ? 5.926 27.912 0.172 1.00 41.81 317 SER A CA 1
ATOM 2612 C C . SER A 1 317 ? 7.164 27.920 -0.732 1.00 41.81 317 SER A C 1
ATOM 2614 O O . SER A 1 317 ? 7.051 27.990 -1.953 1.00 41.81 317 SER A O 1
ATOM 2616 N N . THR A 1 318 ? 8.354 27.781 -0.140 1.00 41.88 318 THR A N 1
ATOM 2617 C CA . THR A 1 318 ? 9.635 27.515 -0.832 1.00 41.88 318 THR A CA 1
ATOM 2618 C C . THR A 1 318 ? 9.602 26.231 -1.664 1.00 41.88 318 THR A C 1
ATOM 2620 O O . THR A 1 318 ? 10.377 26.073 -2.605 1.00 41.88 318 THR A O 1
ATOM 2623 N N . PHE A 1 319 ? 8.657 25.339 -1.371 1.00 43.66 319 PHE A N 1
ATOM 2624 C CA . PHE A 1 319 ? 8.221 24.288 -2.273 1.00 43.66 319 PHE A CA 1
ATOM 2625 C C . PHE A 1 319 ? 7.388 24.866 -3.423 1.00 43.66 319 PHE A C 1
ATOM 2627 O O . PHE A 1 319 ? 6.166 24.988 -3.323 1.00 43.66 319 PHE A O 1
ATOM 2634 N N . TYR A 1 320 ? 8.034 25.163 -4.550 1.00 45.72 320 TYR A N 1
ATOM 2635 C CA . TYR A 1 320 ? 7.339 25.229 -5.835 1.00 45.72 320 TYR A CA 1
ATOM 2636 C C . TYR A 1 320 ? 6.993 23.800 -6.273 1.00 45.72 320 TYR A C 1
ATOM 2638 O O . TYR A 1 320 ? 7.666 23.201 -7.109 1.00 45.72 320 TYR A O 1
ATOM 2646 N N . PHE A 1 321 ? 5.938 23.230 -5.687 1.00 49.09 321 PHE A N 1
ATOM 2647 C CA . PHE A 1 321 ? 5.267 22.080 -6.286 1.00 49.09 321 PHE A CA 1
ATOM 2648 C C . PHE A 1 321 ? 4.622 22.557 -7.585 1.00 49.09 321 PHE A C 1
ATOM 2650 O O . PHE A 1 321 ? 3.624 23.279 -7.561 1.00 49.09 321 PHE A O 1
ATOM 2657 N N . SER A 1 322 ? 5.172 22.163 -8.732 1.00 47.75 322 SER A N 1
ATOM 2658 C CA . SER A 1 322 ? 4.510 22.411 -10.013 1.00 47.75 322 SER A CA 1
ATOM 2659 C C . SER A 1 322 ? 3.335 21.437 -10.171 1.00 47.75 322 SER A C 1
ATOM 2661 O O . SER A 1 322 ? 3.414 20.402 -10.828 1.00 47.75 322 SER A O 1
ATOM 2663 N N . LEU A 1 323 ? 2.210 21.765 -9.534 1.00 47.09 323 LEU A N 1
ATOM 2664 C CA . LEU A 1 323 ? 0.942 21.038 -9.669 1.00 47.09 323 LEU A CA 1
ATOM 2665 C C . LEU A 1 323 ? 0.449 21.008 -11.128 1.00 47.09 323 LEU A C 1
ATOM 2667 O O . LEU A 1 323 ? -0.221 20.061 -11.531 1.00 47.09 323 LEU A O 1
ATOM 2671 N N . GLU A 1 324 ? 0.874 21.971 -11.954 1.00 45.69 324 GLU A N 1
ATOM 2672 C CA . GLU A 1 324 ? 0.699 21.951 -13.414 1.00 45.69 324 GLU A CA 1
ATOM 2673 C C . GLU A 1 324 ? 1.267 20.679 -14.069 1.00 45.69 324 GLU A C 1
ATOM 2675 O O . GLU A 1 324 ? 0.741 20.207 -15.076 1.00 45.69 324 GLU A O 1
ATOM 2680 N N . THR A 1 325 ? 2.296 20.069 -13.477 1.00 50.78 325 THR A N 1
ATOM 2681 C CA . THR A 1 325 ? 2.939 18.854 -13.992 1.00 50.78 325 THR A CA 1
ATOM 2682 C C . THR A 1 325 ? 2.098 17.596 -13.754 1.00 50.78 325 THR A C 1
ATOM 2684 O O . THR A 1 325 ? 2.184 16.652 -14.540 1.00 50.78 325 THR A O 1
ATOM 2687 N N . LEU A 1 326 ? 1.231 17.591 -12.731 1.00 53.81 326 LEU A N 1
ATOM 2688 C CA . LEU A 1 326 ? 0.267 16.508 -12.475 1.00 53.81 326 LEU A CA 1
ATOM 2689 C C . LEU A 1 326 ? -0.903 16.512 -13.469 1.00 53.81 326 LEU A C 1
ATOM 2691 O O . LEU A 1 326 ? -1.536 15.479 -13.670 1.00 53.81 326 LEU A O 1
ATOM 2695 N N . ASN A 1 327 ? -1.150 17.637 -14.148 1.00 54.22 327 ASN A N 1
ATOM 2696 C CA . ASN A 1 327 ? -2.208 17.745 -15.157 1.00 54.22 327 ASN A CA 1
ATOM 2697 C C . ASN A 1 327 ? -1.844 17.064 -16.480 1.00 54.22 327 ASN A C 1
ATOM 2699 O O . ASN A 1 327 ? -2.725 16.760 -17.284 1.00 54.22 327 ASN A O 1
ATOM 2703 N N . ASN A 1 328 ? -0.556 16.806 -16.724 1.00 66.19 328 ASN A N 1
ATOM 2704 C CA . ASN A 1 328 ? -0.093 16.137 -17.933 1.00 66.19 328 ASN A CA 1
ATOM 2705 C C . ASN A 1 328 ? 0.285 14.686 -17.630 1.00 66.19 328 ASN A C 1
ATOM 2707 O O . ASN A 1 328 ? 1.461 14.345 -17.502 1.00 66.19 328 ASN A O 1
ATOM 2711 N N . THR A 1 329 ? -0.725 13.820 -17.548 1.00 68.81 329 THR A N 1
ATOM 2712 C CA . THR A 1 329 ? -0.568 12.386 -17.246 1.00 68.81 329 THR A CA 1
ATOM 2713 C C . THR A 1 329 ? 0.423 11.678 -18.173 1.00 68.81 329 THR A C 1
ATOM 2715 O O . THR A 1 329 ? 1.119 10.772 -17.733 1.00 68.81 329 THR A O 1
ATOM 2718 N N . LYS A 1 330 ? 0.602 12.152 -19.417 1.00 77.62 330 LYS A N 1
ATOM 2719 C CA . LYS A 1 330 ? 1.593 11.618 -20.376 1.00 77.62 330 LYS A CA 1
ATOM 2720 C C . LYS A 1 330 ? 3.038 11.744 -19.914 1.00 77.62 330 LYS A C 1
ATOM 2722 O O . LYS A 1 330 ? 3.934 11.079 -20.438 1.00 77.62 330 LYS A O 1
ATOM 2727 N N . LEU A 1 331 ? 3.290 12.673 -18.998 1.00 80.06 331 LEU A N 1
ATOM 2728 C CA . LEU A 1 331 ? 4.595 12.850 -18.404 1.00 80.06 331 LEU A CA 1
ATOM 2729 C C . LEU A 1 331 ? 4.807 11.849 -17.270 1.00 80.06 331 LEU A C 1
ATOM 2731 O O . LEU A 1 331 ? 5.953 11.537 -16.999 1.00 80.06 331 LEU A O 1
ATOM 2735 N N . LEU A 1 332 ? 3.794 11.315 -16.605 1.00 85.81 332 LEU A N 1
ATOM 2736 C CA . LEU A 1 332 ? 3.978 10.529 -15.384 1.00 85.81 332 LEU A CA 1
ATOM 2737 C C . LEU A 1 332 ? 3.919 9.016 -15.651 1.00 85.81 332 LEU A C 1
ATOM 2739 O O . LEU A 1 332 ? 3.304 8.593 -16.631 1.00 85.81 332 LEU A O 1
ATOM 2743 N N . PRO A 1 333 ? 4.581 8.195 -14.817 1.00 91.25 333 PRO A N 1
ATOM 2744 C CA . PRO A 1 333 ? 4.354 6.755 -14.819 1.00 91.25 333 PRO A CA 1
ATOM 2745 C C . PRO A 1 333 ? 2.946 6.436 -14.297 1.00 91.25 333 PRO A C 1
ATOM 2747 O O . PRO A 1 333 ? 2.396 7.194 -13.492 1.00 91.25 333 PRO A O 1
ATOM 2750 N N . LYS A 1 334 ? 2.377 5.311 -14.741 1.00 89.75 334 LYS A N 1
ATOM 2751 C CA . LYS A 1 334 ? 1.057 4.850 -14.283 1.00 89.75 334 LYS A CA 1
ATOM 2752 C C . LYS A 1 334 ? 1.124 4.290 -12.870 1.00 89.75 334 LYS A C 1
ATOM 2754 O O . LYS A 1 334 ? 0.292 4.616 -12.036 1.00 89.75 334 LYS A O 1
ATOM 2759 N N . GLU A 1 335 ? 2.156 3.498 -12.599 1.00 93.12 335 GLU A N 1
ATOM 2760 C CA . GLU A 1 335 ? 2.378 2.877 -11.299 1.00 93.12 335 GLU A CA 1
ATOM 2761 C C . GLU A 1 335 ? 3.612 3.466 -10.604 1.00 93.12 335 GLU A C 1
ATOM 2763 O O . GLU A 1 335 ? 4.623 3.766 -11.244 1.00 93.12 335 GLU A O 1
ATOM 2768 N N . ILE A 1 336 ? 3.525 3.605 -9.281 1.00 92.12 336 ILE A N 1
ATOM 2769 C CA . ILE A 1 336 ? 4.631 3.974 -8.382 1.00 92.12 336 ILE A CA 1
ATOM 2770 C C . ILE A 1 336 ? 4.652 3.039 -7.175 1.00 92.12 336 ILE A C 1
ATOM 2772 O O . ILE A 1 336 ? 3.707 2.274 -6.971 1.00 92.12 336 ILE A O 1
ATOM 2776 N N . SER A 1 337 ? 5.700 3.098 -6.351 1.00 92.31 337 SER A N 1
ATOM 2777 C CA . SER A 1 337 ? 5.709 2.318 -5.111 1.00 92.31 337 SER A CA 1
ATOM 2778 C C . SER A 1 337 ? 4.656 2.813 -4.114 1.00 92.31 337 SER A C 1
ATOM 2780 O O . SER A 1 337 ? 4.441 4.020 -3.961 1.00 92.31 337 SER A O 1
ATOM 2782 N N . GLU A 1 338 ? 4.061 1.893 -3.347 1.00 90.44 338 GLU A N 1
ATOM 2783 C CA . GLU A 1 338 ? 3.148 2.241 -2.245 1.00 90.44 338 GLU A CA 1
ATOM 2784 C C . GLU A 1 338 ? 3.845 3.155 -1.217 1.00 90.44 338 GLU A C 1
ATOM 2786 O O . GLU A 1 338 ? 3.237 4.042 -0.616 1.00 90.44 338 GLU A O 1
ATOM 2791 N N . THR A 1 339 ? 5.160 2.985 -1.041 1.00 90.69 339 THR A N 1
ATOM 2792 C CA . THR A 1 339 ? 5.954 3.809 -0.120 1.00 90.69 339 THR A CA 1
ATOM 2793 C C . THR A 1 339 ? 5.991 5.267 -0.575 1.00 90.69 339 THR A C 1
ATOM 2795 O O . THR A 1 339 ? 5.710 6.162 0.227 1.00 90.69 339 THR A O 1
ATOM 2798 N N . LEU A 1 340 ? 6.304 5.522 -1.853 1.00 90.62 340 LEU A N 1
ATOM 2799 C CA . LEU A 1 340 ? 6.273 6.880 -2.394 1.00 90.62 340 LEU A CA 1
ATOM 2800 C C . LEU A 1 340 ? 4.849 7.433 -2.360 1.00 90.62 340 LEU A C 1
ATOM 2802 O O . LEU A 1 340 ? 4.652 8.562 -1.921 1.00 90.62 340 LEU A O 1
ATOM 2806 N N . PHE A 1 341 ? 3.863 6.634 -2.757 1.00 89.12 341 PHE A N 1
ATOM 2807 C CA . PHE A 1 341 ? 2.457 7.017 -2.735 1.00 89.12 341 PHE A CA 1
ATOM 2808 C C . PHE A 1 341 ? 2.011 7.543 -1.358 1.00 89.12 341 PHE A C 1
ATOM 2810 O O . PHE A 1 341 ? 1.487 8.654 -1.246 1.00 89.12 341 PHE A O 1
ATOM 2817 N N . ARG A 1 342 ? 2.323 6.818 -0.277 1.00 88.69 342 ARG A N 1
ATOM 2818 C CA . ARG A 1 342 ? 2.049 7.260 1.102 1.00 88.69 342 ARG A CA 1
ATOM 2819 C C . ARG A 1 342 ? 2.792 8.539 1.484 1.00 88.69 342 ARG A C 1
ATOM 2821 O O . ARG A 1 342 ? 2.233 9.388 2.179 1.00 88.69 342 ARG A O 1
ATOM 2828 N N . ILE A 1 343 ? 4.035 8.709 1.028 1.00 89.62 343 ILE A N 1
ATOM 2829 C CA . ILE A 1 343 ? 4.784 9.957 1.234 1.00 89.62 343 ILE A CA 1
ATOM 2830 C C . ILE A 1 343 ? 4.090 11.122 0.520 1.00 89.62 343 ILE A C 1
ATOM 2832 O O . ILE A 1 343 ? 3.971 12.195 1.109 1.00 89.62 343 ILE A O 1
ATOM 2836 N N . LEU A 1 344 ? 3.581 10.923 -0.699 1.00 87.19 344 LEU A N 1
ATOM 2837 C CA . LEU A 1 344 ? 2.828 11.945 -1.432 1.00 87.19 344 LEU A CA 1
ATOM 2838 C C . LEU A 1 344 ? 1.529 12.330 -0.708 1.00 87.19 344 LEU A C 1
ATOM 2840 O O . LEU A 1 344 ? 1.218 13.519 -0.621 1.00 87.19 344 LEU A O 1
ATOM 2844 N N . LEU A 1 345 ? 0.812 11.368 -0.116 1.00 87.06 345 LEU A N 1
ATOM 2845 C CA . LEU A 1 345 ? -0.340 11.658 0.751 1.00 87.06 345 LEU A CA 1
ATOM 2846 C C . LEU A 1 345 ? 0.065 12.492 1.977 1.00 87.06 345 LEU A C 1
ATOM 2848 O O . LEU A 1 345 ? -0.592 13.481 2.299 1.00 87.06 345 LEU A O 1
ATOM 2852 N N . CYS A 1 346 ? 1.184 12.160 2.623 1.00 90.19 346 CYS A N 1
ATOM 2853 C CA . CYS A 1 346 ? 1.702 12.941 3.749 1.00 90.19 346 CYS A CA 1
ATOM 2854 C C . CYS A 1 346 ? 2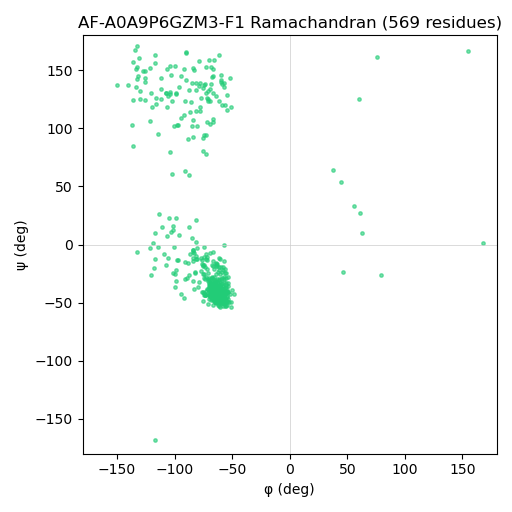.091 14.366 3.332 1.00 90.19 346 CYS A C 1
ATOM 2856 O O . CYS A 1 346 ? 1.774 15.326 4.031 1.00 90.19 346 CYS A O 1
ATOM 2858 N N . ILE A 1 347 ? 2.738 14.522 2.177 1.00 86.00 347 ILE A N 1
ATOM 2859 C CA . ILE A 1 347 ? 3.077 15.825 1.597 1.00 86.00 347 ILE A CA 1
ATOM 2860 C C . ILE A 1 347 ? 1.811 16.644 1.337 1.00 86.00 347 ILE A C 1
ATOM 2862 O O . ILE A 1 347 ? 1.769 17.821 1.685 1.00 86.00 347 ILE A O 1
ATOM 2866 N N . LYS A 1 348 ? 0.757 16.034 0.786 1.00 82.56 348 LYS A N 1
ATOM 2867 C CA . LYS A 1 348 ? -0.533 16.703 0.577 1.00 82.56 348 LYS A CA 1
ATOM 2868 C C . LYS A 1 348 ? -1.095 17.262 1.889 1.00 82.56 348 LYS A C 1
ATOM 2870 O O . LYS A 1 348 ? -1.554 18.402 1.913 1.00 82.56 348 LYS A O 1
ATOM 2875 N N . ILE A 1 349 ? -1.008 16.501 2.984 1.00 86.00 349 ILE A N 1
ATOM 2876 C CA . ILE A 1 349 ? -1.397 16.981 4.318 1.00 86.00 349 ILE A CA 1
ATOM 2877 C C . ILE A 1 349 ? -0.542 18.192 4.706 1.00 86.00 349 ILE A C 1
ATOM 2879 O O . ILE A 1 349 ? -1.105 19.228 5.056 1.00 86.00 349 ILE A O 1
ATOM 2883 N N . LEU A 1 350 ? 0.788 18.097 4.586 1.00 85.62 350 LEU A N 1
ATOM 2884 C CA . LEU A 1 350 ? 1.715 19.187 4.923 1.00 85.62 350 LEU A CA 1
ATOM 2885 C C . LEU A 1 350 ? 1.404 20.484 4.164 1.00 85.62 350 LEU A C 1
ATOM 2887 O O . LEU A 1 350 ? 1.400 21.546 4.779 1.00 85.62 350 LEU A O 1
ATOM 2891 N N . LEU A 1 351 ? 1.101 20.398 2.865 1.00 77.06 351 LEU A N 1
ATOM 2892 C CA . LEU A 1 351 ? 0.762 21.556 2.028 1.00 77.06 351 LEU A CA 1
ATOM 2893 C C . LEU A 1 351 ? -0.583 22.187 2.400 1.00 77.06 351 LEU A C 1
ATOM 2895 O O . LEU A 1 351 ? -0.750 23.399 2.300 1.00 77.06 351 LEU A O 1
ATOM 2899 N N . SER A 1 352 ? -1.542 21.374 2.844 1.00 78.00 352 SER A N 1
ATOM 2900 C CA . SER A 1 352 ? -2.849 21.869 3.285 1.00 78.00 352 SER A CA 1
ATOM 2901 C C . SER A 1 352 ? -2.828 22.514 4.679 1.00 78.00 352 SER A C 1
ATOM 2903 O O . SER A 1 352 ? -3.770 23.226 5.030 1.00 78.00 352 SER A O 1
ATOM 2905 N N . CYS A 1 353 ? -1.776 22.276 5.474 1.00 81.69 353 CYS A N 1
ATOM 2906 C CA . CYS A 1 353 ? -1.701 22.731 6.861 1.00 81.69 353 CYS A CA 1
ATOM 2907 C C . CYS A 1 353 ? -1.279 24.202 6.977 1.00 81.69 353 CYS A C 1
ATOM 2909 O O . CYS A 1 353 ? -0.257 24.628 6.438 1.00 81.69 353 CYS A O 1
ATOM 2911 N N . LYS A 1 354 ? -1.994 24.971 7.801 1.00 81.00 354 LYS A N 1
ATOM 2912 C CA . LYS A 1 354 ? -1.653 26.359 8.157 1.00 81.00 354 LYS A CA 1
ATOM 2913 C C . LYS A 1 354 ? -0.782 26.397 9.418 1.00 81.00 354 LYS A C 1
ATOM 2915 O O . LYS A 1 354 ? -1.182 26.934 10.449 1.00 81.00 354 LYS A O 1
ATOM 2920 N N . SER A 1 355 ? 0.414 25.812 9.348 1.00 79.62 355 SER A N 1
ATOM 2921 C CA . SER A 1 355 ? 1.371 25.755 10.468 1.00 79.62 355 SER A CA 1
ATOM 2922 C C . SER A 1 355 ? 2.563 26.700 10.269 1.00 79.62 355 SER A C 1
ATOM 2924 O O . SER A 1 355 ? 3.001 26.955 9.151 1.00 79.62 355 SER A O 1
ATOM 2926 N N . LYS A 1 356 ? 3.145 27.186 11.376 1.00 80.12 356 LYS A N 1
ATOM 2927 C CA . LYS A 1 356 ? 4.412 27.948 11.369 1.00 80.12 356 LYS A CA 1
ATOM 2928 C C . LYS A 1 356 ? 5.649 27.054 11.192 1.00 80.12 356 LYS A C 1
ATOM 2930 O O . LYS A 1 356 ? 6.749 27.563 11.006 1.00 80.12 356 LYS A O 1
ATOM 2935 N N . ARG A 1 357 ? 5.496 25.729 11.302 1.00 84.25 357 ARG A N 1
ATOM 2936 C CA . ARG A 1 357 ? 6.575 24.731 11.214 1.00 84.25 357 ARG A CA 1
ATOM 2937 C C . ARG A 1 357 ? 6.724 24.110 9.826 1.00 84.25 357 ARG A C 1
ATOM 2939 O O . ARG A 1 357 ? 7.512 23.175 9.681 1.00 84.25 357 ARG A O 1
ATOM 2946 N N . THR A 1 358 ? 6.018 24.622 8.823 1.00 79.38 358 THR A N 1
ATOM 2947 C CA . THR A 1 358 ? 6.078 24.144 7.434 1.00 79.38 358 THR A CA 1
ATOM 2948 C C . THR A 1 358 ? 7.516 24.058 6.925 1.00 79.38 358 THR A C 1
ATOM 2950 O O . THR A 1 358 ? 7.937 22.976 6.543 1.00 79.38 358 THR A O 1
ATOM 2953 N N . GLU A 1 359 ? 8.335 25.101 7.086 1.00 80.88 359 GLU A N 1
ATOM 2954 C CA . GLU A 1 359 ? 9.751 25.094 6.661 1.00 80.88 359 GLU A CA 1
ATOM 2955 C C . GLU A 1 359 ? 10.592 23.983 7.340 1.00 80.88 359 GLU A C 1
ATOM 2957 O O . GLU A 1 359 ? 11.519 23.408 6.764 1.00 80.88 359 GLU A O 1
ATOM 2962 N N . LYS A 1 360 ? 10.276 23.632 8.593 1.00 84.75 360 LYS A N 1
ATOM 2963 C CA . LYS A 1 360 ? 10.932 22.509 9.282 1.00 84.75 360 LYS A CA 1
ATOM 2964 C C . LYS A 1 360 ? 10.464 21.167 8.715 1.00 84.75 360 LYS A C 1
ATOM 2966 O O . LYS A 1 360 ? 11.281 20.255 8.594 1.00 84.75 360 LYS A O 1
ATOM 2971 N N . ALA A 1 361 ? 9.175 21.036 8.408 1.00 84.69 361 ALA A N 1
ATOM 2972 C CA . ALA A 1 361 ? 8.612 19.836 7.796 1.00 84.69 361 ALA A CA 1
ATOM 2973 C C . ALA A 1 361 ? 9.179 19.610 6.386 1.00 84.69 361 ALA A C 1
ATOM 2975 O O . ALA A 1 361 ? 9.581 18.497 6.065 1.00 84.69 361 ALA A O 1
ATOM 2976 N N . GLU A 1 362 ? 9.320 20.681 5.608 1.00 82.50 362 GLU A N 1
ATOM 2977 C CA . GLU A 1 362 ? 9.984 20.730 4.304 1.00 82.50 362 GLU A CA 1
ATOM 2978 C C . GLU A 1 362 ? 11.389 20.098 4.356 1.00 82.50 362 GLU A C 1
ATOM 2980 O O . GLU A 1 362 ? 11.663 19.110 3.671 1.00 82.50 362 GLU A O 1
ATOM 2985 N N . LYS A 1 363 ? 12.247 20.557 5.277 1.00 85.38 363 LYS A N 1
ATOM 2986 C CA . LYS A 1 363 ? 13.597 19.986 5.481 1.00 85.38 363 LYS A CA 1
ATOM 2987 C C . LYS A 1 363 ? 13.575 18.510 5.895 1.00 85.38 363 LYS A C 1
ATOM 2989 O O . LYS A 1 363 ? 14.528 17.776 5.635 1.00 85.38 363 LYS A O 1
ATOM 2994 N N . ILE A 1 364 ? 12.527 18.062 6.586 1.00 87.25 364 ILE A N 1
ATOM 2995 C CA . ILE A 1 364 ? 12.370 16.655 6.982 1.00 87.25 364 ILE A CA 1
ATOM 2996 C C . ILE A 1 364 ? 11.984 15.797 5.780 1.00 87.25 364 ILE A C 1
ATOM 2998 O O . ILE A 1 364 ? 12.554 14.718 5.625 1.00 87.25 364 ILE A O 1
ATOM 3002 N N . VAL A 1 365 ? 11.085 16.285 4.921 1.00 86.88 365 VAL A N 1
ATOM 3003 C CA . VAL A 1 365 ? 10.725 15.633 3.654 1.00 86.88 365 VAL A CA 1
ATOM 3004 C C . VAL A 1 365 ? 11.972 15.453 2.790 1.00 86.88 365 VAL A C 1
ATOM 3006 O O . VAL A 1 365 ? 12.268 14.333 2.388 1.00 86.88 365 VAL A O 1
ATOM 3009 N N . GLU A 1 366 ? 12.763 16.507 2.580 1.00 85.81 366 GLU A N 1
ATOM 3010 C CA . GLU A 1 366 ? 13.980 16.438 1.755 1.00 85.81 366 GLU A CA 1
ATOM 3011 C C . GLU A 1 366 ? 15.006 15.428 2.285 1.00 85.81 366 GLU A C 1
ATOM 3013 O O . GLU A 1 366 ? 15.570 14.641 1.518 1.00 85.81 366 GLU A O 1
ATOM 3018 N N . ARG A 1 367 ? 15.221 15.396 3.609 1.00 86.94 367 ARG A N 1
ATOM 3019 C CA . ARG A 1 367 ? 16.111 14.413 4.250 1.00 86.94 367 ARG A CA 1
ATOM 3020 C C . ARG A 1 367 ? 15.578 12.990 4.122 1.00 86.94 367 ARG A C 1
ATOM 3022 O O . ARG A 1 367 ? 16.357 12.071 3.877 1.00 86.94 367 ARG A O 1
ATOM 3029 N N . ALA A 1 368 ? 14.274 12.800 4.304 1.00 88.25 368 ALA A N 1
ATOM 3030 C CA . ALA A 1 368 ? 13.630 11.498 4.193 1.00 88.25 368 ALA A CA 1
ATOM 3031 C C . ALA A 1 368 ? 13.699 10.957 2.759 1.00 88.25 368 ALA A C 1
ATOM 3033 O O . ALA A 1 368 ? 14.060 9.798 2.570 1.00 88.25 368 ALA A O 1
ATOM 3034 N N . LEU A 1 369 ? 13.431 11.803 1.760 1.00 87.50 369 LEU A N 1
ATOM 3035 C CA . LEU A 1 369 ? 13.540 11.454 0.344 1.00 87.50 369 LEU A CA 1
ATOM 3036 C C . LEU A 1 369 ? 14.983 11.148 -0.050 1.00 87.50 369 LEU A C 1
ATOM 3038 O O . LEU A 1 369 ? 15.233 10.096 -0.628 1.00 87.50 369 LEU A O 1
ATOM 3042 N N . SER A 1 370 ? 15.941 11.998 0.334 1.00 85.00 370 SER A N 1
ATOM 3043 C CA . SER A 1 370 ? 17.370 11.739 0.095 1.00 85.00 370 SER A CA 1
ATOM 3044 C C . SER A 1 370 ? 17.801 10.387 0.663 1.00 85.00 370 SER A C 1
ATOM 3046 O O . SER A 1 370 ? 18.468 9.613 -0.016 1.00 85.00 370 SER A O 1
ATOM 3048 N N . LYS A 1 371 ? 17.365 10.063 1.887 1.00 86.19 371 LYS A N 1
ATOM 3049 C CA . LYS A 1 371 ? 17.642 8.767 2.511 1.00 86.19 371 LYS A CA 1
ATOM 3050 C C . LYS A 1 371 ? 16.959 7.613 1.776 1.00 86.19 371 LYS A C 1
ATOM 3052 O O . LYS A 1 371 ? 17.563 6.565 1.594 1.00 86.19 371 LYS A O 1
ATOM 3057 N N . MET A 1 372 ? 15.709 7.774 1.355 1.00 85.88 372 MET A N 1
ATOM 3058 C CA . MET A 1 372 ? 14.982 6.738 0.615 1.00 85.88 372 MET A CA 1
ATOM 3059 C C . MET A 1 372 ? 15.652 6.427 -0.731 1.00 85.88 372 MET A C 1
ATOM 3061 O O . MET A 1 372 ? 15.714 5.269 -1.134 1.00 85.88 372 MET A O 1
ATOM 3065 N N . MET A 1 373 ? 16.199 7.451 -1.389 1.00 85.00 373 MET A N 1
ATOM 3066 C CA . MET A 1 373 ? 16.829 7.353 -2.709 1.00 85.00 373 MET A CA 1
ATOM 3067 C C . MET A 1 373 ? 18.294 6.908 -2.658 1.00 85.00 373 MET A C 1
ATOM 3069 O O . MET A 1 373 ? 18.843 6.536 -3.685 1.00 85.00 373 MET A O 1
ATOM 3073 N N . SER A 1 374 ? 18.923 6.882 -1.479 1.00 77.38 374 SER A N 1
ATOM 3074 C CA . SER A 1 374 ? 20.299 6.395 -1.308 1.00 77.38 374 SER A CA 1
ATOM 3075 C C . SER A 1 374 ? 20.410 4.874 -1.123 1.00 77.38 374 SER A C 1
ATOM 3077 O O . SER A 1 374 ? 21.481 4.384 -0.771 1.00 77.38 374 SER A O 1
ATOM 3079 N N . HIS A 1 375 ? 19.315 4.120 -1.251 1.00 70.12 375 HIS A N 1
ATOM 3080 C CA . HIS A 1 375 ? 19.332 2.665 -1.085 1.00 70.12 375 HIS A CA 1
ATOM 3081 C C . HIS A 1 375 ? 19.669 1.977 -2.409 1.00 70.12 375 HIS A C 1
ATOM 3083 O O . HIS A 1 375 ? 19.050 2.261 -3.430 1.00 70.12 375 HIS A O 1
ATOM 3089 N N . ASN A 1 376 ? 20.596 1.018 -2.370 1.00 69.81 376 ASN A N 1
ATOM 3090 C CA . ASN A 1 376 ? 20.917 0.198 -3.535 1.00 69.81 376 ASN A CA 1
ATOM 3091 C C . ASN A 1 376 ? 19.768 -0.765 -3.844 1.00 69.81 376 ASN A C 1
ATOM 3093 O O . ASN A 1 376 ? 19.367 -1.563 -2.994 1.00 69.81 376 ASN A O 1
ATOM 3097 N N . VAL A 1 377 ? 19.281 -0.723 -5.081 1.00 78.75 377 VAL A N 1
ATOM 3098 C CA . VAL A 1 377 ? 18.311 -1.689 -5.598 1.00 78.75 377 VAL A CA 1
ATOM 3099 C C . VAL A 1 377 ? 19.040 -2.988 -5.932 1.00 78.75 377 VAL A C 1
ATOM 3101 O O . VAL A 1 377 ? 20.035 -2.974 -6.655 1.00 78.75 377 VAL A O 1
ATOM 3104 N N . GLN A 1 378 ? 18.573 -4.117 -5.393 1.00 72.06 378 GLN A N 1
ATOM 3105 C CA . GLN A 1 378 ? 19.163 -5.426 -5.675 1.00 72.06 378 GLN A CA 1
ATOM 3106 C C . GLN A 1 378 ? 18.292 -6.268 -6.620 1.00 72.06 378 GLN A C 1
ATOM 3108 O O . GLN A 1 378 ? 17.117 -6.531 -6.356 1.00 72.06 378 GLN A O 1
ATOM 3113 N N . GLY A 1 379 ? 18.935 -6.748 -7.689 1.00 68.56 379 GLY A N 1
ATOM 3114 C CA . GLY A 1 379 ? 18.742 -8.063 -8.313 1.00 68.56 379 GLY A CA 1
ATOM 3115 C C . GLY A 1 379 ? 17.548 -8.272 -9.246 1.00 68.56 379 GLY A C 1
ATOM 3116 O O . GLY A 1 379 ? 17.643 -9.121 -10.127 1.00 68.56 379 GLY A O 1
ATOM 3117 N N . HIS A 1 380 ? 16.446 -7.533 -9.101 1.00 86.44 380 HIS A N 1
ATOM 3118 C CA . HIS A 1 380 ? 15.230 -7.784 -9.883 1.00 86.44 380 HIS A CA 1
ATOM 3119 C C . HIS A 1 380 ? 14.885 -6.609 -10.804 1.00 86.44 380 HIS A C 1
ATOM 3121 O O . HIS A 1 380 ? 14.718 -5.484 -10.337 1.00 86.44 380 HIS A O 1
ATOM 3127 N N . LEU A 1 381 ? 14.716 -6.874 -12.106 1.00 91.00 381 LEU A N 1
ATOM 3128 C CA . LEU A 1 381 ? 14.418 -5.852 -13.123 1.00 91.00 381 LEU A CA 1
ATOM 3129 C C . LEU A 1 381 ? 13.184 -5.006 -12.761 1.00 91.00 381 LEU A C 1
ATOM 3131 O O . LEU A 1 381 ? 13.208 -3.788 -12.897 1.00 91.00 381 LEU A O 1
ATOM 3135 N N . LEU A 1 382 ? 12.135 -5.641 -12.228 1.00 93.31 382 LEU A N 1
ATOM 3136 C CA . LEU A 1 382 ? 10.937 -4.941 -11.748 1.00 93.31 382 LEU A CA 1
ATOM 3137 C C . LEU A 1 382 ? 11.257 -3.871 -10.687 1.00 93.31 382 LEU A C 1
ATOM 3139 O O . LEU A 1 382 ? 10.714 -2.775 -10.751 1.00 93.31 382 LEU A O 1
ATOM 3143 N N . HIS A 1 383 ? 12.148 -4.157 -9.730 1.00 93.81 383 HIS A N 1
ATOM 3144 C CA . HIS A 1 383 ? 12.492 -3.199 -8.672 1.00 93.81 383 HIS A CA 1
ATOM 3145 C C . HIS A 1 383 ? 13.187 -1.961 -9.244 1.00 93.81 383 HIS A C 1
ATOM 3147 O O . HIS A 1 383 ? 12.906 -0.844 -8.817 1.00 93.81 383 HIS A O 1
ATOM 3153 N N . HIS A 1 384 ? 14.041 -2.165 -10.248 1.00 94.25 384 HIS A N 1
ATOM 3154 C CA . HIS A 1 384 ? 14.707 -1.092 -10.978 1.00 94.25 384 HIS A CA 1
ATOM 3155 C C . HIS A 1 384 ? 13.690 -0.189 -11.702 1.00 94.25 384 HIS A C 1
ATOM 3157 O O . HIS A 1 384 ? 13.718 1.033 -11.560 1.00 94.25 384 HIS A O 1
ATOM 3163 N N . PHE A 1 385 ? 12.691 -0.776 -12.371 1.00 96.19 385 PHE A N 1
ATOM 3164 C CA . PHE A 1 385 ? 11.593 -0.014 -12.979 1.00 96.19 385 PHE A CA 1
ATOM 3165 C C . PHE A 1 385 ? 10.750 0.767 -11.960 1.00 96.19 385 PHE A C 1
ATOM 3167 O O . PHE A 1 385 ? 10.464 1.943 -12.185 1.00 96.19 385 PHE A O 1
ATOM 3174 N N . ILE A 1 386 ? 10.385 0.156 -10.829 1.00 94.88 386 ILE A N 1
ATOM 3175 C CA . ILE A 1 386 ? 9.647 0.843 -9.755 1.00 94.88 386 ILE A CA 1
ATOM 3176 C C . ILE A 1 386 ? 10.475 2.012 -9.207 1.00 94.88 386 ILE A C 1
ATOM 3178 O O . ILE A 1 386 ? 9.954 3.106 -8.987 1.00 94.88 386 ILE A O 1
ATOM 3182 N N . PHE A 1 387 ? 11.781 1.810 -9.016 1.00 94.56 387 PHE A N 1
ATOM 3183 C CA . PHE A 1 387 ? 12.669 2.861 -8.535 1.00 94.56 387 PHE A CA 1
ATOM 3184 C C . PHE A 1 387 ? 12.787 4.019 -9.529 1.00 94.56 387 PHE A C 1
ATOM 3186 O O . PHE A 1 387 ? 12.684 5.181 -9.131 1.00 94.56 387 PHE A O 1
ATOM 3193 N N . PHE A 1 388 ? 12.914 3.711 -10.821 1.00 95.00 388 PHE A N 1
ATOM 3194 C CA . PHE A 1 388 ? 12.904 4.702 -11.892 1.00 95.00 388 PHE A CA 1
ATOM 3195 C C . PHE A 1 388 ? 11.594 5.503 -11.939 1.00 95.00 388 PHE A C 1
ATOM 3197 O O . PHE A 1 388 ? 11.630 6.727 -12.105 1.00 95.00 388 PHE A O 1
ATOM 3204 N N . ALA A 1 389 ? 10.442 4.846 -11.770 1.00 94.56 389 ALA A N 1
ATOM 3205 C CA . ALA A 1 389 ? 9.141 5.511 -11.711 1.00 94.56 389 ALA A CA 1
ATOM 3206 C C . ALA A 1 389 ? 9.077 6.506 -10.543 1.00 94.56 389 ALA A C 1
ATOM 3208 O O . ALA A 1 389 ? 8.729 7.675 -10.736 1.00 94.56 389 ALA A O 1
ATOM 3209 N N . ASP A 1 390 ? 9.504 6.074 -9.356 1.00 93.25 390 ASP A N 1
ATOM 3210 C CA . ASP A 1 390 ? 9.529 6.914 -8.161 1.00 93.25 390 ASP A CA 1
ATOM 3211 C C . ASP A 1 390 ? 10.449 8.134 -8.333 1.00 93.25 390 ASP A C 1
ATOM 3213 O O . ASP A 1 390 ? 10.047 9.267 -8.056 1.00 93.25 390 ASP A O 1
ATOM 3217 N N . LEU A 1 391 ? 11.664 7.928 -8.852 1.00 93.00 391 LEU A N 1
ATOM 3218 C CA . LEU A 1 391 ? 12.603 9.007 -9.177 1.00 93.00 391 LEU A CA 1
ATOM 3219 C C . LEU A 1 391 ? 12.013 9.973 -10.206 1.00 93.00 391 LEU A C 1
ATOM 3221 O O . LEU A 1 391 ? 12.139 11.188 -10.068 1.00 93.00 391 LEU A O 1
ATOM 3225 N N . THR A 1 392 ? 11.332 9.451 -11.224 1.00 91.81 392 THR A N 1
ATOM 3226 C CA . THR A 1 392 ? 10.688 10.263 -12.259 1.00 91.81 392 THR A CA 1
ATOM 3227 C C . THR A 1 392 ? 9.629 11.186 -11.669 1.00 91.81 392 THR A C 1
ATOM 3229 O O . THR A 1 392 ? 9.600 12.371 -12.011 1.00 91.81 392 THR A O 1
ATOM 3232 N N . VAL A 1 393 ? 8.785 10.678 -10.769 1.00 89.00 393 VAL A N 1
ATOM 3233 C CA . VAL A 1 393 ? 7.781 11.493 -10.073 1.00 89.00 393 VAL A CA 1
ATOM 3234 C C . VAL A 1 393 ? 8.453 12.543 -9.192 1.00 89.00 393 VAL A C 1
ATOM 3236 O O . VAL A 1 393 ? 8.103 13.721 -9.276 1.00 89.00 393 VAL A O 1
ATOM 3239 N N . LEU A 1 394 ? 9.463 12.162 -8.409 1.00 88.44 394 LEU A N 1
ATOM 3240 C CA . LEU A 1 394 ? 10.154 13.090 -7.516 1.00 88.44 394 LEU A CA 1
ATOM 3241 C C . LEU A 1 394 ? 10.898 14.201 -8.260 1.00 88.44 394 LEU A C 1
ATOM 3243 O O . LEU A 1 394 ? 10.746 15.360 -7.892 1.00 88.44 394 LEU A O 1
ATOM 3247 N N . VAL A 1 395 ? 11.630 13.897 -9.335 1.00 88.00 395 VAL A N 1
ATOM 3248 C CA . VAL A 1 395 ? 12.326 14.916 -10.147 1.00 88.00 395 VAL A CA 1
ATOM 3249 C C . VAL A 1 395 ? 11.345 15.959 -10.690 1.00 88.00 395 VAL A C 1
ATOM 3251 O O . VAL A 1 395 ? 11.679 17.138 -10.767 1.00 88.00 395 VAL A O 1
ATOM 3254 N N . ARG A 1 396 ? 10.118 15.551 -11.043 1.00 83.31 396 ARG A N 1
ATOM 3255 C CA . ARG A 1 396 ? 9.070 16.493 -11.466 1.00 83.31 396 ARG A CA 1
ATOM 3256 C C . ARG A 1 396 ? 8.540 17.331 -10.315 1.00 83.31 396 ARG A C 1
ATOM 3258 O O . ARG A 1 396 ? 8.435 18.545 -10.440 1.00 83.31 396 ARG A O 1
ATOM 3265 N N . LEU A 1 397 ? 8.156 16.674 -9.226 1.00 78.00 397 LEU A N 1
ATOM 3266 C CA . LEU A 1 397 ? 7.505 17.334 -8.100 1.00 78.00 397 LEU A CA 1
ATOM 3267 C C . LEU A 1 397 ? 8.451 18.276 -7.347 1.00 78.00 397 LEU A C 1
ATOM 3269 O O . LEU A 1 397 ? 8.006 19.282 -6.806 1.00 78.00 397 LEU A O 1
ATOM 3273 N N . PHE A 1 398 ? 9.744 17.960 -7.346 1.00 78.00 398 PHE A N 1
ATOM 3274 C CA . PHE A 1 398 ? 10.788 18.666 -6.612 1.00 78.00 398 PHE A CA 1
ATOM 3275 C C . PHE A 1 398 ? 11.784 19.363 -7.541 1.00 78.00 398 PHE A C 1
ATOM 3277 O O . PHE A 1 398 ? 12.920 19.589 -7.140 1.00 78.00 398 PHE A O 1
ATOM 3284 N N . SER A 1 399 ? 11.386 19.734 -8.763 1.00 76.75 399 SER A N 1
ATOM 3285 C CA . SER A 1 399 ? 12.285 20.317 -9.775 1.00 76.75 399 SER A CA 1
ATOM 3286 C C . SER A 1 399 ? 13.044 21.566 -9.310 1.00 76.75 399 SER A C 1
ATOM 3288 O O . SER A 1 399 ? 14.098 21.881 -9.851 1.00 76.75 399 SER A O 1
ATOM 3290 N N . SER A 1 400 ? 12.509 22.285 -8.320 1.00 76.75 400 SER A N 1
ATOM 3291 C CA . SER A 1 400 ? 13.107 23.496 -7.739 1.00 76.75 400 SER A CA 1
ATOM 3292 C C . SER A 1 400 ? 13.836 23.257 -6.408 1.00 76.75 400 SER A C 1
ATOM 3294 O O . SER A 1 400 ? 14.379 24.203 -5.843 1.00 76.75 400 SER A O 1
ATOM 3296 N N . SER A 1 401 ? 13.833 22.028 -5.879 1.00 77.94 401 SER A N 1
ATOM 3297 C CA . SER A 1 401 ? 14.506 21.683 -4.618 1.00 77.94 401 SER A CA 1
ATOM 3298 C C . SER A 1 401 ? 15.999 21.400 -4.850 1.00 77.94 401 SER A C 1
ATOM 3300 O O . SER A 1 401 ? 16.361 20.872 -5.905 1.00 77.94 401 SER A O 1
ATOM 3302 N N . PRO A 1 402 ? 16.878 21.652 -3.859 1.00 79.94 402 PRO A N 1
ATOM 3303 C CA . PRO A 1 402 ? 18.303 21.324 -3.947 1.00 79.94 402 PRO A CA 1
ATOM 3304 C C . PRO A 1 402 ? 18.608 19.849 -4.249 1.00 79.94 402 PRO A C 1
ATOM 3306 O O . PRO A 1 402 ? 19.699 19.534 -4.714 1.00 79.94 402 PRO A O 1
ATOM 3309 N N . ILE A 1 403 ? 17.669 18.930 -3.991 1.00 82.62 403 ILE A N 1
ATOM 3310 C CA . ILE A 1 403 ? 17.862 17.496 -4.261 1.00 82.62 403 ILE A CA 1
ATOM 3311 C C . ILE A 1 403 ? 17.630 17.119 -5.734 1.00 82.62 403 ILE A C 1
ATOM 3313 O O . ILE A 1 403 ? 17.982 16.009 -6.128 1.00 82.62 403 ILE A O 1
ATOM 3317 N N . ALA A 1 404 ? 17.046 18.004 -6.551 1.00 84.25 404 ALA A N 1
ATOM 3318 C CA . ALA A 1 404 ? 16.581 17.688 -7.904 1.00 84.25 404 ALA A CA 1
ATOM 3319 C C . ALA A 1 404 ? 17.688 17.187 -8.841 1.00 84.25 404 ALA A C 1
ATOM 3321 O O . ALA A 1 404 ? 17.480 16.228 -9.586 1.00 84.25 404 ALA A O 1
ATOM 3322 N N . GLU A 1 405 ? 18.864 17.817 -8.791 1.00 87.19 405 GLU A N 1
ATOM 3323 C CA . GLU A 1 405 ? 20.016 17.448 -9.619 1.00 87.19 405 GLU A CA 1
ATOM 3324 C C . GLU A 1 405 ? 20.496 16.034 -9.278 1.00 87.19 405 GLU A C 1
ATOM 3326 O O . GLU A 1 405 ? 20.604 15.182 -10.156 1.00 87.19 405 GLU A O 1
ATOM 3331 N N . ASN A 1 406 ? 20.660 15.741 -7.986 1.00 88.38 406 ASN A N 1
ATOM 3332 C CA . ASN A 1 406 ? 21.051 14.411 -7.529 1.00 88.38 406 ASN A CA 1
ATOM 3333 C C . ASN A 1 406 ? 20.019 13.342 -7.930 1.00 88.38 406 ASN A C 1
ATOM 3335 O O . ASN A 1 406 ? 20.382 12.290 -8.443 1.00 88.38 406 ASN A O 1
ATOM 3339 N N . LEU A 1 407 ? 18.722 13.620 -7.757 1.00 90.31 407 LEU A N 1
ATOM 3340 C CA . LEU A 1 407 ? 17.662 12.699 -8.183 1.00 90.31 407 LEU A CA 1
ATOM 3341 C C . LEU A 1 407 ? 17.655 12.475 -9.701 1.00 90.31 407 LEU A C 1
ATOM 3343 O O . LEU A 1 407 ? 17.347 11.374 -10.153 1.00 90.31 407 LEU A O 1
ATOM 3347 N N . THR A 1 408 ? 17.992 13.500 -10.485 1.00 91.12 408 THR A N 1
ATOM 3348 C CA . THR A 1 408 ? 18.091 13.399 -11.946 1.00 91.12 408 THR A CA 1
ATOM 3349 C C . THR A 1 408 ? 19.244 12.490 -12.350 1.00 91.12 408 THR A C 1
ATOM 3351 O O . THR A 1 408 ? 19.026 11.586 -13.153 1.00 91.12 408 THR A O 1
ATOM 3354 N N . ASN A 1 409 ? 20.414 12.657 -11.731 1.00 91.75 409 ASN A N 1
ATOM 3355 C CA . ASN A 1 409 ? 21.580 11.810 -11.985 1.00 91.75 409 ASN A CA 1
ATOM 3356 C C . ASN A 1 409 ? 21.288 10.343 -11.638 1.00 91.75 409 ASN A C 1
ATOM 3358 O O . ASN A 1 409 ? 21.490 9.465 -12.471 1.00 91.75 409 ASN A O 1
ATOM 3362 N N . ILE A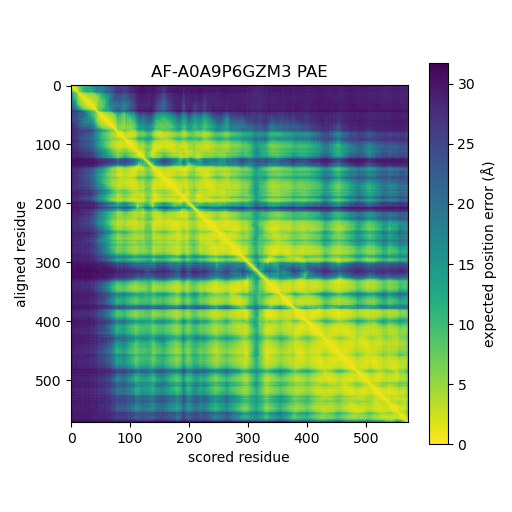 1 410 ? 20.706 10.078 -10.461 1.00 92.62 410 ILE A N 1
ATOM 3363 C CA . ILE A 1 410 ? 20.324 8.713 -10.054 1.00 92.62 410 ILE A CA 1
ATOM 3364 C C . ILE A 1 410 ? 19.303 8.123 -11.039 1.00 92.62 410 ILE A C 1
ATOM 3366 O O . ILE A 1 410 ? 19.398 6.960 -11.418 1.00 92.62 410 ILE A O 1
ATOM 3370 N N . ARG A 1 411 ? 18.330 8.916 -11.505 1.00 93.56 411 ARG A N 1
ATOM 3371 C CA . ARG A 1 411 ? 17.342 8.468 -12.502 1.00 93.56 411 ARG A CA 1
ATOM 3372 C C . ARG A 1 411 ? 17.994 8.079 -13.831 1.00 93.56 411 ARG A C 1
ATOM 3374 O O . ARG A 1 411 ? 17.544 7.130 -14.469 1.00 93.56 411 ARG A O 1
ATOM 3381 N N . GLU A 1 412 ? 19.008 8.818 -14.270 1.00 93.44 412 GLU A N 1
ATOM 3382 C CA . GLU A 1 412 ? 19.756 8.512 -15.493 1.00 93.44 412 GLU A CA 1
ATOM 3383 C C . GLU A 1 412 ? 20.612 7.250 -15.336 1.00 93.44 412 GLU A C 1
ATOM 3385 O O . GLU A 1 412 ? 20.578 6.376 -16.202 1.00 93.44 412 GLU A O 1
ATOM 3390 N N . GLU A 1 413 ? 21.302 7.087 -14.207 1.00 93.25 413 GLU A N 1
ATOM 3391 C CA . GLU A 1 413 ? 22.014 5.845 -13.873 1.00 93.25 413 GLU A CA 1
ATOM 3392 C C . GLU A 1 413 ? 21.069 4.635 -13.854 1.00 93.25 413 GLU A C 1
ATOM 3394 O O . GLU A 1 413 ? 21.393 3.557 -14.366 1.00 93.25 413 GLU A O 1
ATOM 3399 N N . GLU A 1 414 ? 19.865 4.826 -13.317 1.00 94.12 414 GLU A N 1
ATOM 3400 C CA . GLU A 1 414 ? 18.838 3.796 -13.248 1.00 94.12 414 GLU A CA 1
ATOM 3401 C C . GLU A 1 414 ? 18.312 3.418 -14.641 1.00 94.12 414 GLU A C 1
ATOM 3403 O O . GLU A 1 414 ? 18.152 2.236 -14.942 1.00 94.12 414 GLU A O 1
ATOM 3408 N N . PHE A 1 415 ? 18.131 4.393 -15.539 1.00 95.25 415 PHE A N 1
ATOM 3409 C CA . PHE A 1 415 ? 17.794 4.144 -16.946 1.00 95.25 415 PHE A CA 1
ATOM 3410 C C . PHE A 1 415 ? 18.817 3.223 -17.629 1.00 95.25 415 PHE A C 1
ATOM 3412 O O . PHE A 1 415 ? 18.443 2.235 -18.277 1.00 95.25 415 PHE A O 1
ATOM 3419 N N . PHE A 1 416 ? 20.113 3.503 -17.463 1.00 93.44 416 PHE A N 1
ATOM 3420 C CA . PHE A 1 416 ? 21.170 2.660 -18.025 1.00 93.44 416 PHE A CA 1
ATOM 3421 C C . PHE A 1 416 ? 21.228 1.286 -17.351 1.00 93.44 416 PHE A C 1
ATOM 3423 O O . PHE A 1 416 ? 21.430 0.278 -18.030 1.00 93.44 416 PHE A O 1
ATOM 3430 N N . THR A 1 417 ? 20.989 1.217 -16.041 1.00 94.00 417 THR A N 1
ATOM 3431 C CA . THR A 1 417 ? 20.948 -0.044 -15.287 1.00 94.00 417 THR A CA 1
ATOM 3432 C C . THR A 1 417 ? 19.811 -0.948 -15.755 1.00 94.00 417 THR A C 1
ATOM 3434 O O . THR A 1 417 ? 20.058 -2.117 -16.065 1.00 94.00 417 THR A O 1
ATOM 3437 N N . ILE A 1 418 ? 18.598 -0.405 -15.898 1.00 95.56 418 ILE A N 1
ATOM 3438 C CA . ILE A 1 418 ? 17.444 -1.106 -16.476 1.00 95.56 418 ILE A CA 1
ATOM 3439 C C . ILE A 1 418 ? 17.802 -1.641 -17.859 1.00 95.56 418 ILE A C 1
ATOM 3441 O O . ILE A 1 418 ? 17.600 -2.822 -18.139 1.00 95.56 418 ILE A O 1
ATOM 3445 N N . SER A 1 419 ? 18.369 -0.792 -18.715 1.00 93.31 419 SER A N 1
ATOM 3446 C CA . SER A 1 419 ? 18.711 -1.157 -20.092 1.00 93.31 419 SER A CA 1
ATOM 3447 C C . SER A 1 419 ? 19.772 -2.265 -20.146 1.00 93.31 419 SER A C 1
ATOM 3449 O O . SER A 1 419 ? 19.666 -3.193 -20.942 1.00 93.31 419 SER A O 1
ATOM 3451 N N . ARG A 1 420 ? 20.763 -2.241 -19.248 1.00 93.56 420 ARG A N 1
ATOM 3452 C CA . ARG A 1 420 ? 21.794 -3.282 -19.135 1.00 93.56 420 ARG A CA 1
ATOM 3453 C C . ARG A 1 420 ? 21.215 -4.623 -18.673 1.00 93.56 420 ARG A C 1
ATOM 3455 O O . ARG A 1 420 ? 21.435 -5.638 -19.325 1.00 93.56 420 ARG A O 1
ATOM 3462 N N . ILE A 1 421 ? 20.457 -4.637 -17.575 1.00 93.56 421 ILE A N 1
ATOM 3463 C CA . ILE A 1 421 ? 19.864 -5.870 -17.018 1.00 93.56 421 ILE A CA 1
ATOM 3464 C C . ILE A 1 421 ? 18.853 -6.469 -18.008 1.00 93.56 421 ILE A C 1
ATOM 3466 O O . ILE A 1 421 ? 18.845 -7.674 -18.268 1.00 93.56 421 ILE A O 1
ATOM 3470 N N . SER A 1 422 ? 18.029 -5.617 -18.622 1.00 94.06 422 SER A N 1
ATOM 3471 C CA . SER A 1 422 ? 17.030 -6.030 -19.613 1.00 94.06 422 SER A CA 1
ATOM 3472 C C . SER A 1 422 ? 17.618 -6.506 -20.938 1.00 94.06 422 SER A C 1
ATOM 3474 O O . SER A 1 422 ? 16.867 -7.033 -21.743 1.00 94.06 422 SER A O 1
ATOM 3476 N N . THR A 1 423 ? 18.926 -6.397 -21.182 1.00 94.31 423 THR A N 1
ATOM 3477 C CA . THR A 1 423 ? 19.563 -6.858 -22.433 1.00 94.31 423 THR A CA 1
ATOM 3478 C C . THR A 1 423 ? 20.652 -7.910 -22.214 1.00 94.31 423 THR A C 1
ATOM 3480 O O . THR A 1 423 ? 21.171 -8.463 -23.181 1.00 94.31 423 THR A O 1
ATOM 3483 N N . GLU A 1 424 ? 20.954 -8.257 -20.959 1.00 92.38 424 GLU A N 1
ATOM 3484 C CA . GLU A 1 424 ? 21.966 -9.255 -20.592 1.00 92.38 424 GLU A CA 1
ATOM 3485 C C . GLU A 1 424 ? 21.641 -10.653 -21.143 1.00 92.38 424 GLU A C 1
ATOM 3487 O O . GLU A 1 424 ? 20.579 -11.215 -20.868 1.00 92.38 424 GLU A O 1
ATOM 3492 N N . LEU A 1 425 ? 22.550 -11.257 -21.909 1.00 92.31 425 LEU A N 1
ATOM 3493 C CA . LEU A 1 425 ? 22.323 -12.578 -22.495 1.00 92.31 425 LEU A CA 1
ATOM 3494 C C . LEU A 1 425 ? 22.663 -13.687 -21.492 1.00 92.31 425 LEU A C 1
ATOM 3496 O O . LEU A 1 425 ? 23.825 -13.987 -21.225 1.00 92.31 425 LEU A O 1
ATOM 3500 N N . THR A 1 426 ? 21.621 -14.327 -20.967 1.00 90.81 426 THR A N 1
ATOM 3501 C CA . THR A 1 426 ? 21.717 -15.435 -20.001 1.00 90.81 426 THR A CA 1
ATOM 3502 C C . THR A 1 426 ? 21.609 -16.817 -20.652 1.00 90.81 426 THR A C 1
ATOM 3504 O O . THR A 1 426 ? 21.904 -17.827 -20.012 1.00 90.81 426 THR A O 1
ATOM 3507 N N . LYS A 1 427 ? 21.183 -16.880 -21.920 1.00 91.06 427 LYS A N 1
ATOM 3508 C CA . LYS A 1 427 ? 21.123 -18.104 -22.731 1.00 91.06 427 LYS A CA 1
ATOM 3509 C C . LYS A 1 427 ? 22.280 -18.150 -23.717 1.00 91.06 427 LYS A C 1
ATOM 3511 O O . LYS A 1 427 ? 22.717 -17.116 -24.221 1.00 91.06 427 LYS A O 1
ATOM 3516 N N . SER A 1 428 ? 22.778 -19.354 -23.990 1.00 90.38 428 SER A N 1
ATOM 3517 C CA . SER A 1 428 ? 23.868 -19.523 -24.945 1.00 90.38 428 SER A CA 1
ATOM 3518 C C . SER A 1 428 ? 23.323 -19.379 -26.357 1.00 90.38 428 SER A C 1
ATOM 3520 O O . SER A 1 428 ? 22.339 -20.026 -26.703 1.00 90.38 428 SER A O 1
ATOM 3522 N N . LEU A 1 429 ? 24.010 -18.628 -27.221 1.00 89.19 429 LEU A N 1
ATOM 3523 C CA . LEU A 1 429 ? 23.658 -18.583 -28.644 1.00 89.19 429 LEU A CA 1
ATOM 3524 C C . LEU A 1 429 ? 23.776 -19.957 -29.331 1.00 89.19 429 LEU A C 1
ATOM 3526 O O . LEU A 1 429 ? 23.262 -20.122 -30.434 1.00 89.19 429 LEU A O 1
ATOM 3530 N N . ASN A 1 430 ? 24.385 -20.957 -28.680 1.00 86.56 430 ASN A N 1
ATOM 3531 C CA . ASN A 1 430 ? 24.422 -22.344 -29.146 1.00 86.56 430 ASN A CA 1
ATOM 3532 C C . ASN A 1 430 ? 23.102 -23.105 -28.946 1.00 86.56 430 ASN A C 1
ATOM 3534 O O . ASN A 1 430 ? 22.892 -24.094 -29.645 1.00 86.56 430 ASN A O 1
ATOM 3538 N N . ASP A 1 431 ? 22.191 -22.623 -28.098 1.00 90.88 431 ASP A N 1
ATOM 3539 C CA . ASP A 1 431 ? 20.884 -23.249 -27.868 1.00 90.88 431 ASP A CA 1
ATOM 3540 C C . ASP A 1 431 ? 20.026 -23.305 -29.149 1.00 90.88 431 ASP A C 1
ATOM 3542 O O . ASP A 1 431 ? 20.295 -22.611 -30.134 1.00 90.88 431 ASP A O 1
ATOM 3546 N N . SER A 1 432 ? 18.981 -24.140 -29.171 1.00 93.12 432 SER A N 1
ATOM 3547 C CA . SER A 1 432 ? 18.145 -24.310 -30.368 1.00 93.12 432 SER A CA 1
ATOM 3548 C C . SER A 1 432 ? 17.489 -22.995 -30.809 1.00 93.12 432 SER A C 1
ATOM 3550 O O . SER A 1 432 ? 17.095 -22.167 -29.982 1.00 93.12 432 SER A O 1
ATOM 3552 N N . LEU A 1 433 ? 17.317 -22.808 -32.124 1.00 94.00 433 LEU A N 1
ATOM 3553 C CA . LEU A 1 433 ? 16.704 -21.596 -32.680 1.00 94.00 433 LEU A CA 1
ATOM 3554 C C . LEU A 1 433 ? 15.333 -21.294 -32.059 1.00 94.00 433 LEU A C 1
ATOM 3556 O O . LEU A 1 433 ? 15.026 -20.139 -31.772 1.00 94.00 433 LEU A O 1
ATOM 3560 N N . LEU A 1 434 ? 14.510 -22.325 -31.835 1.00 95.31 434 LEU A N 1
ATOM 3561 C CA . LEU A 1 434 ? 13.191 -22.165 -31.222 1.00 95.31 434 LEU A CA 1
ATOM 3562 C C . LEU A 1 434 ? 13.298 -21.608 -29.796 1.00 95.31 434 LEU A C 1
ATOM 3564 O O . LEU A 1 434 ? 12.580 -20.666 -29.466 1.00 95.31 434 LEU A O 1
ATOM 3568 N N . LEU A 1 435 ? 14.213 -22.146 -28.981 1.00 95.06 435 LEU A N 1
ATOM 3569 C CA . LEU A 1 435 ? 14.436 -21.678 -27.612 1.00 95.06 435 LEU A CA 1
ATOM 3570 C C . LEU A 1 435 ? 14.899 -20.217 -27.602 1.00 95.06 435 LEU A C 1
ATOM 3572 O O . LEU A 1 435 ? 14.379 -19.415 -26.834 1.00 95.06 435 LEU A O 1
ATOM 3576 N N . LEU A 1 436 ? 15.834 -19.856 -28.484 1.00 95.88 436 LEU A N 1
ATOM 3577 C CA . LEU A 1 436 ? 16.354 -18.491 -28.574 1.00 95.88 436 LEU A CA 1
ATOM 3578 C C . LEU A 1 436 ? 15.288 -17.494 -29.043 1.00 95.88 436 LEU A C 1
ATOM 3580 O O . LEU A 1 436 ? 15.187 -16.403 -28.489 1.00 95.88 436 LEU A O 1
ATOM 3584 N N . LYS A 1 437 ? 14.438 -17.868 -30.008 1.00 96.88 437 LYS A N 1
ATOM 3585 C CA . LYS A 1 437 ? 13.314 -17.019 -30.437 1.00 96.88 437 LYS A CA 1
ATOM 3586 C C . LYS A 1 437 ? 12.326 -16.753 -29.306 1.00 96.88 437 LYS A C 1
ATOM 3588 O O . LYS A 1 437 ? 11.902 -15.610 -29.140 1.00 96.88 437 LYS A O 1
ATOM 3593 N N . VAL A 1 438 ? 11.970 -17.787 -28.539 1.00 96.44 438 VAL A N 1
ATOM 3594 C CA . VAL A 1 438 ? 11.109 -17.644 -27.354 1.00 96.44 438 VAL A CA 1
ATOM 3595 C C . VAL A 1 438 ? 11.792 -16.756 -26.317 1.00 96.44 438 VAL A C 1
ATOM 3597 O O . VAL A 1 438 ? 11.189 -15.782 -25.886 1.00 96.44 438 VAL A O 1
ATOM 3600 N N . TYR A 1 439 ? 13.072 -16.999 -26.028 1.00 96.38 439 TYR A N 1
ATOM 3601 C CA . TYR A 1 439 ? 13.862 -16.211 -25.082 1.00 96.38 439 TYR A CA 1
ATOM 3602 C C . TYR A 1 439 ? 13.860 -14.709 -25.402 1.00 96.38 439 TYR A C 1
ATOM 3604 O O . TYR A 1 439 ? 13.522 -13.901 -24.541 1.00 96.38 439 TYR A O 1
ATOM 3612 N N . PHE A 1 440 ? 14.190 -14.310 -26.636 1.00 96.56 440 PHE A N 1
ATOM 3613 C CA . PHE A 1 440 ? 14.183 -12.888 -27.006 1.00 96.56 440 PHE A CA 1
ATOM 3614 C C . PHE A 1 440 ? 12.773 -12.295 -27.031 1.00 96.56 440 PHE A C 1
ATOM 3616 O O . PHE A 1 440 ? 12.600 -11.126 -26.691 1.00 96.56 440 PHE A O 1
ATOM 3623 N N . LYS A 1 441 ? 11.760 -13.094 -27.396 1.00 96.00 441 LYS A N 1
ATOM 3624 C CA . LYS A 1 441 ? 10.361 -12.657 -27.366 1.00 96.00 441 LYS A CA 1
ATOM 3625 C C . LYS A 1 441 ? 9.896 -12.359 -25.947 1.00 96.00 441 LYS A C 1
ATOM 3627 O O . LYS A 1 441 ? 9.328 -11.298 -25.726 1.00 96.00 441 LYS A O 1
ATOM 3632 N N . GLU A 1 442 ? 10.130 -13.285 -25.020 1.00 94.62 442 GLU A N 1
ATOM 3633 C CA . GLU A 1 442 ? 9.800 -13.131 -23.600 1.00 94.62 442 GLU A CA 1
ATOM 3634 C C . GLU A 1 442 ? 10.536 -11.928 -23.020 1.00 94.62 442 GLU A C 1
ATOM 3636 O O . GLU A 1 442 ? 9.914 -11.043 -22.449 1.00 94.62 442 GLU A O 1
ATOM 3641 N N . LYS A 1 443 ? 11.840 -11.817 -23.289 1.00 94.56 443 LYS A N 1
ATOM 3642 C CA . LYS A 1 443 ? 12.663 -10.705 -22.812 1.00 94.56 443 LYS A CA 1
ATOM 3643 C C . LYS A 1 443 ? 12.146 -9.337 -23.272 1.00 94.56 443 LYS A C 1
ATOM 3645 O O . LYS A 1 443 ? 12.071 -8.414 -22.466 1.00 94.56 443 LYS A O 1
ATOM 3650 N N . HIS A 1 444 ? 11.774 -9.209 -24.548 1.00 95.56 444 HIS A N 1
ATOM 3651 C CA . HIS A 1 444 ? 11.184 -7.980 -25.084 1.00 95.56 444 HIS A CA 1
ATOM 3652 C C . HIS A 1 444 ? 9.776 -7.726 -24.524 1.00 95.56 444 HIS A C 1
ATOM 3654 O O . HIS A 1 444 ? 9.460 -6.602 -24.146 1.00 95.56 444 HIS A O 1
ATOM 3660 N N . TYR A 1 445 ? 8.942 -8.764 -24.431 1.00 94.81 445 TYR A N 1
ATOM 3661 C CA . TYR A 1 445 ? 7.586 -8.654 -23.895 1.00 94.81 445 TYR A CA 1
ATOM 3662 C C . TYR A 1 445 ? 7.580 -8.198 -22.431 1.00 94.81 445 TYR A C 1
ATOM 3664 O O . TYR A 1 445 ? 6.898 -7.230 -22.102 1.00 94.81 445 TYR A O 1
ATOM 3672 N N . ASP A 1 446 ? 8.378 -8.839 -21.574 1.00 93.00 446 ASP A N 1
ATOM 3673 C CA . ASP A 1 446 ? 8.497 -8.495 -20.154 1.00 93.00 446 ASP A CA 1
ATOM 3674 C C . ASP A 1 446 ? 9.022 -7.067 -19.974 1.00 93.00 446 ASP A C 1
ATOM 3676 O O . ASP A 1 446 ? 8.507 -6.301 -19.158 1.00 93.00 446 ASP A O 1
ATOM 3680 N N . PHE A 1 447 ? 10.017 -6.678 -20.779 1.00 96.25 447 PHE A N 1
ATOM 3681 C CA . PHE A 1 447 ? 10.535 -5.314 -20.793 1.00 96.25 447 PHE A CA 1
ATOM 3682 C C . PHE A 1 447 ? 9.443 -4.297 -21.139 1.00 96.25 447 PHE A C 1
ATOM 3684 O O . PHE A 1 447 ? 9.245 -3.338 -20.392 1.00 96.25 447 PHE A O 1
ATOM 3691 N N . MET A 1 448 ? 8.694 -4.520 -22.223 1.00 96.06 448 MET A N 1
ATOM 3692 C CA . MET A 1 448 ? 7.636 -3.601 -22.652 1.00 96.06 448 MET A CA 1
ATOM 3693 C C . MET A 1 448 ? 6.470 -3.549 -21.663 1.00 96.06 448 MET A C 1
ATOM 3695 O O . MET A 1 448 ? 5.929 -2.471 -21.420 1.00 96.06 448 MET A O 1
ATOM 3699 N N . LEU A 1 449 ? 6.146 -4.667 -21.007 1.00 95.69 449 LEU A N 1
ATOM 3700 C CA . LEU A 1 449 ? 5.149 -4.710 -19.939 1.00 95.69 449 LEU A CA 1
ATOM 3701 C C . LEU A 1 449 ? 5.536 -3.798 -18.765 1.00 95.69 449 LEU A C 1
ATOM 3703 O O . LEU A 1 449 ? 4.678 -3.108 -18.209 1.00 95.69 449 LEU A O 1
ATOM 3707 N N . PHE A 1 450 ? 6.821 -3.741 -18.404 1.00 96.81 450 PHE A N 1
ATOM 3708 C CA . PHE A 1 450 ? 7.306 -2.818 -17.376 1.00 96.81 450 PHE A CA 1
ATOM 3709 C C . PHE A 1 450 ? 7.398 -1.371 -17.871 1.00 96.81 450 PHE A C 1
ATOM 3711 O O . PHE A 1 450 ? 6.977 -0.462 -17.152 1.00 96.81 450 PHE A O 1
ATOM 3718 N N . VAL A 1 451 ? 7.865 -1.137 -19.102 1.00 96.62 451 VAL A N 1
ATOM 3719 C CA . VAL A 1 451 ? 7.869 0.198 -19.728 1.00 96.62 451 VAL A CA 1
ATOM 3720 C C . VAL A 1 451 ? 6.459 0.792 -19.740 1.00 96.62 451 VAL A C 1
ATOM 3722 O O . VAL A 1 451 ? 6.269 1.966 -19.422 1.00 96.62 451 VAL A O 1
ATOM 3725 N N . ASP A 1 452 ? 5.441 -0.016 -20.025 1.00 94.25 452 ASP A N 1
ATOM 3726 C CA . ASP A 1 452 ? 4.061 0.453 -20.096 1.00 94.25 452 ASP A CA 1
ATOM 3727 C C . ASP A 1 452 ? 3.474 0.935 -18.767 1.00 94.25 452 ASP A C 1
ATOM 3729 O O . ASP A 1 452 ? 2.587 1.800 -18.784 1.00 94.25 452 ASP A O 1
ATOM 3733 N N . LYS A 1 453 ? 3.968 0.394 -17.650 1.00 94.38 453 LYS A N 1
ATOM 3734 C CA . LYS A 1 453 ? 3.533 0.708 -16.282 1.00 94.38 453 LYS A CA 1
ATOM 3735 C C . LYS A 1 453 ? 4.363 1.824 -15.647 1.00 94.38 453 LYS A C 1
ATOM 3737 O O . LYS A 1 453 ? 3.807 2.757 -15.069 1.00 94.38 453 LYS A O 1
ATOM 3742 N N . PHE A 1 454 ? 5.685 1.743 -15.776 1.00 96.06 454 PHE A N 1
ATOM 3743 C CA . PHE A 1 454 ? 6.636 2.506 -14.960 1.00 96.06 454 PHE A CA 1
ATOM 3744 C C . PHE A 1 454 ? 7.363 3.620 -15.719 1.00 96.06 454 PHE A C 1
ATOM 3746 O O . PHE A 1 454 ? 8.066 4.424 -15.105 1.00 96.06 454 PHE A O 1
ATOM 3753 N N . VAL A 1 455 ? 7.204 3.702 -17.043 1.00 95.19 455 VAL A N 1
ATOM 3754 C CA . VAL A 1 455 ? 7.839 4.737 -17.866 1.00 95.19 455 VAL A CA 1
ATOM 3755 C C . VAL A 1 455 ? 6.778 5.694 -18.424 1.00 95.19 455 VAL A C 1
ATOM 3757 O O . VAL A 1 455 ? 5.763 5.253 -18.970 1.00 95.19 455 VAL A O 1
ATOM 3760 N N . PRO A 1 456 ? 7.006 7.018 -18.339 1.00 92.25 456 PRO A N 1
ATOM 3761 C CA . PRO A 1 456 ? 6.165 8.011 -18.999 1.00 92.25 456 PRO A CA 1
ATOM 3762 C C . PRO A 1 456 ? 5.948 7.743 -20.486 1.00 92.25 456 PRO A C 1
ATOM 3764 O O . PRO A 1 456 ? 6.893 7.396 -21.192 1.00 92.25 456 PRO A O 1
ATOM 3767 N N . GLU A 1 457 ? 4.750 8.036 -21.001 1.00 90.56 457 GLU A N 1
ATOM 3768 C CA . GLU A 1 457 ? 4.397 7.853 -22.420 1.00 90.56 457 GLU A CA 1
ATOM 3769 C C . GLU A 1 457 ? 5.419 8.512 -23.362 1.00 90.56 457 GLU A C 1
ATOM 3771 O O . GLU A 1 457 ? 5.867 7.891 -24.322 1.00 90.56 457 GLU A O 1
ATOM 3776 N N . LYS A 1 458 ? 5.872 9.734 -23.042 1.00 87.38 458 LYS A N 1
ATOM 3777 C CA . LYS A 1 458 ? 6.871 10.455 -23.855 1.00 87.38 458 LYS A CA 1
ATOM 3778 C C . LYS A 1 458 ? 8.270 9.829 -23.854 1.00 87.38 458 LYS A C 1
ATOM 3780 O O . LYS A 1 458 ? 9.077 10.174 -24.710 1.00 87.38 458 LYS A O 1
ATOM 3785 N N . SER A 1 459 ? 8.572 8.963 -22.892 1.00 91.25 459 SER A N 1
ATOM 3786 C CA . SER A 1 459 ? 9.902 8.377 -22.698 1.00 91.25 459 SER A CA 1
ATOM 3787 C C . SER A 1 459 ? 9.986 6.917 -23.142 1.00 91.25 459 SER A C 1
ATOM 3789 O O . SER A 1 459 ? 11.096 6.410 -23.276 1.00 91.25 459 SER A O 1
ATOM 3791 N N . LYS A 1 460 ? 8.856 6.250 -23.422 1.00 93.88 460 LYS A N 1
ATOM 3792 C CA . LYS A 1 460 ? 8.823 4.829 -23.821 1.00 93.88 460 LYS A CA 1
ATOM 3793 C C . LYS A 1 460 ? 9.716 4.531 -25.021 1.00 93.88 460 LYS A C 1
ATOM 3795 O O . LYS A 1 460 ? 10.521 3.610 -24.979 1.00 93.88 460 LYS A O 1
ATOM 3800 N N . MET A 1 461 ? 9.645 5.391 -26.035 1.00 93.56 461 MET A N 1
ATOM 3801 C CA . MET A 1 461 ? 10.440 5.258 -27.253 1.00 93.56 461 MET A CA 1
ATOM 3802 C C . MET A 1 461 ? 11.950 5.257 -26.980 1.00 93.56 461 MET A C 1
ATOM 3804 O O . MET A 1 461 ? 12.696 4.506 -27.597 1.00 93.56 461 MET A O 1
ATOM 3808 N N . ALA A 1 462 ? 12.415 6.080 -26.036 1.00 93.94 462 ALA A N 1
ATOM 3809 C CA . ALA A 1 462 ? 13.833 6.142 -25.685 1.00 93.94 462 ALA A CA 1
ATOM 3810 C C . ALA A 1 462 ? 14.308 4.852 -24.995 1.00 93.94 462 ALA A C 1
ATOM 3812 O O . ALA A 1 462 ? 15.415 4.388 -25.264 1.00 93.94 462 ALA A O 1
ATOM 3813 N N . PHE A 1 463 ? 13.465 4.256 -24.146 1.00 96.31 463 PHE A N 1
ATOM 3814 C CA . PHE A 1 463 ? 13.732 2.950 -23.536 1.00 96.31 463 PHE A CA 1
ATOM 3815 C C . PHE A 1 463 ? 13.809 1.845 -24.588 1.00 96.31 463 PHE A C 1
ATOM 3817 O O . PHE A 1 463 ? 14.746 1.054 -24.564 1.00 96.31 463 PHE A O 1
ATOM 3824 N N . GLU A 1 464 ? 12.867 1.816 -25.529 1.00 95.69 464 GLU A N 1
ATOM 3825 C CA . GLU A 1 464 ? 12.826 0.803 -26.585 1.00 95.69 464 GLU A CA 1
ATOM 3826 C C . GLU A 1 464 ? 14.024 0.919 -27.546 1.00 95.69 464 GLU A C 1
ATOM 3828 O O . GLU A 1 464 ? 14.689 -0.076 -27.834 1.00 95.69 464 GLU A O 1
ATOM 3833 N N . ILE A 1 465 ? 14.387 2.142 -27.958 1.00 96.19 465 ILE A N 1
ATOM 3834 C CA . ILE A 1 465 ? 15.602 2.395 -28.751 1.00 96.19 465 ILE A CA 1
ATOM 3835 C C . ILE A 1 465 ? 16.847 1.886 -28.012 1.00 96.19 465 ILE A C 1
ATOM 3837 O O . ILE A 1 465 ? 17.672 1.182 -28.597 1.00 96.19 465 ILE A O 1
ATOM 3841 N N . ASN A 1 466 ? 17.000 2.229 -26.728 1.00 95.94 466 ASN A N 1
ATOM 3842 C CA . ASN A 1 466 ? 18.189 1.849 -25.967 1.00 95.94 466 ASN A CA 1
ATOM 3843 C C . ASN A 1 466 ? 18.253 0.340 -25.687 1.00 95.94 466 ASN A C 1
ATOM 3845 O O . ASN A 1 466 ? 19.337 -0.245 -25.721 1.00 95.94 466 ASN A O 1
ATOM 3849 N N . PHE A 1 467 ? 17.099 -0.297 -25.473 1.00 96.75 467 PHE A N 1
ATOM 3850 C CA . PHE A 1 467 ? 16.980 -1.747 -25.366 1.00 96.75 467 PHE A CA 1
ATOM 3851 C C . PHE A 1 467 ? 17.533 -2.429 -26.617 1.00 96.75 467 PHE A C 1
ATOM 3853 O O . PHE A 1 467 ? 18.427 -3.266 -26.509 1.00 96.75 467 PHE A O 1
ATOM 3860 N N . PHE A 1 468 ? 17.078 -2.040 -27.812 1.00 97.25 468 PHE A N 1
ATOM 3861 C CA . PHE A 1 468 ? 17.576 -2.654 -29.043 1.00 97.25 468 PHE A CA 1
ATOM 3862 C C . PHE A 1 468 ? 19.041 -2.314 -29.323 1.00 97.25 468 PHE A C 1
ATOM 3864 O O . PHE A 1 468 ? 19.787 -3.198 -29.735 1.00 97.25 468 PHE A O 1
ATOM 3871 N N . ASN A 1 469 ? 19.496 -1.092 -29.026 1.00 95.81 469 ASN A N 1
ATOM 3872 C CA . ASN A 1 469 ? 20.913 -0.735 -29.146 1.00 95.81 469 ASN A CA 1
ATOM 3873 C C . ASN A 1 469 ? 21.814 -1.680 -28.341 1.00 95.81 469 ASN A C 1
ATOM 3875 O O . ASN A 1 469 ? 22.743 -2.269 -28.895 1.00 95.81 469 ASN A O 1
ATOM 3879 N N . LEU A 1 470 ? 21.527 -1.862 -27.051 1.00 96.56 470 LEU A N 1
ATOM 3880 C CA . LEU A 1 470 ? 22.334 -2.732 -26.195 1.00 96.56 470 LEU A CA 1
ATOM 3881 C C . LEU A 1 470 ? 22.142 -4.212 -26.526 1.00 96.56 470 LEU A C 1
ATOM 3883 O O . LEU A 1 470 ? 23.114 -4.962 -26.527 1.00 96.56 470 LEU A O 1
ATOM 3887 N N . LEU A 1 471 ? 20.922 -4.642 -26.859 1.00 96.69 471 LEU A N 1
ATOM 3888 C CA . LEU A 1 471 ? 20.662 -6.021 -27.263 1.00 96.69 471 LEU A CA 1
ATOM 3889 C C . LEU A 1 471 ? 21.475 -6.398 -28.506 1.00 96.69 471 LEU A C 1
ATOM 3891 O O . LEU A 1 471 ? 22.080 -7.468 -28.545 1.00 96.69 471 LEU A O 1
ATOM 3895 N N . TYR A 1 472 ? 21.512 -5.517 -29.507 1.00 96.75 472 TYR A N 1
ATOM 3896 C CA . T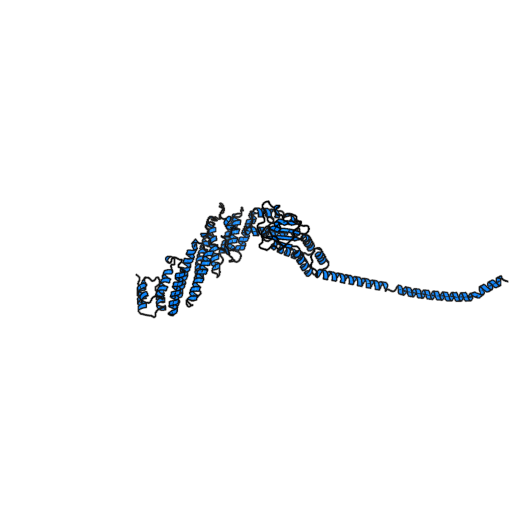YR A 1 472 ? 22.229 -5.752 -30.758 1.00 96.75 472 TYR A CA 1
ATOM 3897 C C . TYR A 1 472 ? 23.736 -5.762 -30.532 1.00 96.75 472 TYR A C 1
ATOM 3899 O O . TYR A 1 472 ? 24.409 -6.664 -31.029 1.00 96.75 472 TYR A O 1
ATOM 3907 N N . ALA A 1 473 ? 24.254 -4.826 -29.728 1.00 95.56 473 ALA A N 1
ATOM 3908 C CA . ALA A 1 473 ? 25.653 -4.840 -29.309 1.00 95.56 473 ALA A CA 1
ATOM 3909 C C . ALA A 1 473 ? 26.013 -6.161 -28.611 1.00 95.56 473 ALA A C 1
ATOM 3911 O O . ALA A 1 473 ? 26.945 -6.840 -29.036 1.00 95.56 473 ALA A O 1
ATOM 3912 N N . ASN A 1 474 ? 25.218 -6.578 -27.619 1.00 95.69 474 ASN A N 1
ATOM 3913 C CA . ASN A 1 474 ? 25.442 -7.819 -26.882 1.00 95.69 474 ASN A CA 1
ATOM 3914 C C . ASN A 1 474 ? 25.413 -9.043 -27.810 1.00 95.69 474 ASN A C 1
ATOM 3916 O O . ASN A 1 474 ? 26.275 -9.907 -27.705 1.00 95.69 474 ASN A O 1
ATOM 3920 N N . ILE A 1 475 ? 24.461 -9.134 -28.745 1.00 95.81 475 ILE A N 1
ATOM 3921 C CA . ILE A 1 475 ? 24.402 -10.253 -29.699 1.00 95.81 475 ILE A CA 1
ATOM 3922 C C . ILE A 1 475 ? 25.652 -10.282 -30.584 1.00 95.81 475 ILE A C 1
ATOM 3924 O O . ILE A 1 475 ? 26.273 -11.338 -30.708 1.00 95.81 475 ILE A O 1
ATOM 3928 N N . CYS A 1 476 ? 26.040 -9.144 -31.168 1.00 95.25 476 CYS A N 1
ATOM 3929 C CA . CYS A 1 476 ? 27.249 -9.040 -31.987 1.00 95.25 476 CYS A CA 1
ATOM 3930 C C . CYS A 1 476 ? 28.491 -9.471 -31.199 1.00 95.25 476 CYS A C 1
ATOM 3932 O O . CYS A 1 476 ? 29.256 -10.316 -31.664 1.00 95.25 476 CYS A O 1
ATOM 3934 N N . ASP A 1 477 ? 28.662 -8.956 -29.984 1.00 94.19 477 ASP A N 1
ATOM 3935 C CA . ASP A 1 477 ? 29.833 -9.241 -29.158 1.00 94.19 477 ASP A CA 1
ATOM 3936 C C . ASP A 1 477 ? 29.874 -10.715 -28.713 1.00 94.19 477 ASP A C 1
ATOM 3938 O O . ASP A 1 477 ? 30.943 -11.331 -28.696 1.00 94.19 477 ASP A O 1
ATOM 3942 N N . TYR A 1 478 ? 28.718 -11.332 -28.442 1.00 93.88 478 TYR A N 1
ATOM 3943 C CA . TYR A 1 478 ? 28.637 -12.767 -28.155 1.00 93.88 478 TYR A CA 1
ATOM 3944 C C . TYR A 1 478 ? 28.962 -13.624 -29.382 1.00 93.88 478 TYR A C 1
ATOM 3946 O O . TYR A 1 478 ? 29.657 -14.630 -29.239 1.00 93.88 478 TYR A O 1
ATOM 3954 N N . ILE A 1 479 ? 28.507 -13.236 -30.580 1.00 94.06 479 ILE A N 1
ATOM 3955 C CA . ILE A 1 479 ? 28.854 -13.924 -31.834 1.00 94.06 479 ILE A CA 1
ATOM 3956 C C . ILE A 1 479 ? 30.368 -13.896 -32.055 1.00 94.06 479 ILE A C 1
ATOM 3958 O O . ILE A 1 479 ? 30.962 -14.930 -32.356 1.00 94.06 479 ILE A O 1
ATOM 3962 N N . LEU A 1 480 ? 31.008 -12.743 -31.845 1.00 93.00 480 LEU A N 1
ATOM 3963 C CA . LEU A 1 480 ? 32.460 -12.592 -31.988 1.00 93.00 480 LEU A CA 1
ATOM 3964 C C . LEU A 1 480 ? 33.263 -13.442 -30.985 1.00 93.00 480 LEU A C 1
ATOM 3966 O O . LEU A 1 480 ? 34.445 -13.699 -31.207 1.00 93.00 480 LEU A O 1
ATOM 3970 N N . CYS A 1 481 ? 32.639 -13.908 -29.898 1.00 91.31 481 CYS A N 1
ATOM 3971 C CA . CYS A 1 481 ? 33.259 -14.812 -28.929 1.00 91.31 481 CYS A CA 1
ATOM 3972 C C . CYS A 1 481 ? 33.126 -16.305 -29.294 1.00 91.31 481 CYS A C 1
ATOM 3974 O O . CYS A 1 481 ? 33.729 -17.154 -28.626 1.00 91.31 481 CYS A O 1
ATOM 3976 N N . ILE A 1 482 ? 32.352 -16.657 -30.326 1.00 90.06 482 ILE A N 1
ATOM 3977 C CA . ILE A 1 482 ? 32.177 -18.047 -30.766 1.00 90.06 482 ILE A CA 1
ATOM 3978 C C . ILE A 1 482 ? 33.467 -18.529 -31.440 1.00 90.06 482 ILE A C 1
ATOM 3980 O O . ILE A 1 482 ? 33.970 -17.915 -32.373 1.00 90.06 482 ILE A O 1
ATOM 3984 N N . LYS A 1 483 ? 34.008 -19.663 -30.975 1.00 86.31 483 LYS A N 1
ATOM 3985 C CA . LYS A 1 483 ? 35.253 -20.242 -31.519 1.00 86.31 483 LYS A CA 1
ATOM 3986 C C . LYS A 1 483 ? 35.035 -21.202 -32.685 1.00 86.31 483 LYS A C 1
ATOM 3988 O O . LYS A 1 483 ? 35.941 -21.395 -33.488 1.00 86.31 483 LYS A O 1
ATOM 3993 N N . TYR A 1 484 ? 33.883 -21.862 -32.724 1.00 84.50 484 TYR A N 1
ATOM 3994 C CA . TYR A 1 484 ? 33.545 -22.867 -33.724 1.00 84.50 484 TYR A CA 1
ATOM 3995 C C . TYR A 1 484 ? 32.038 -22.866 -33.956 1.00 84.50 484 TYR A C 1
ATOM 3997 O O . TYR A 1 484 ? 31.273 -22.815 -32.991 1.00 84.50 484 TYR A O 1
ATOM 4005 N N . ILE A 1 485 ? 31.632 -22.949 -35.220 1.00 88.06 485 ILE A N 1
ATOM 4006 C CA . ILE A 1 485 ? 30.236 -23.023 -35.632 1.00 88.06 485 ILE A CA 1
ATOM 4007 C C . ILE A 1 485 ? 30.096 -24.018 -36.787 1.00 88.06 485 ILE A C 1
ATOM 4009 O O . ILE A 1 485 ? 30.937 -24.052 -37.685 1.00 88.06 485 ILE A O 1
ATOM 4013 N N . ASP A 1 486 ? 29.063 -24.856 -36.753 1.00 87.62 486 ASP A N 1
ATOM 4014 C CA . ASP A 1 486 ? 28.718 -25.726 -37.878 1.00 87.62 486 ASP A CA 1
ATOM 4015 C C . ASP A 1 486 ? 27.739 -25.032 -38.844 1.00 87.62 486 ASP A C 1
ATOM 4017 O O . ASP A 1 486 ? 27.129 -24.010 -38.526 1.00 87.62 486 ASP A O 1
ATOM 4021 N N . ASN A 1 487 ? 27.586 -25.581 -40.051 1.00 84.69 487 ASN A N 1
ATOM 4022 C CA . ASN A 1 487 ? 26.769 -24.962 -41.101 1.00 84.69 487 ASN A CA 1
ATOM 4023 C C . ASN A 1 487 ? 25.279 -24.851 -40.732 1.00 84.69 487 ASN A C 1
ATOM 4025 O O . ASN A 1 487 ? 24.611 -23.910 -41.162 1.00 84.69 487 ASN A O 1
ATOM 4029 N N . GLU A 1 488 ?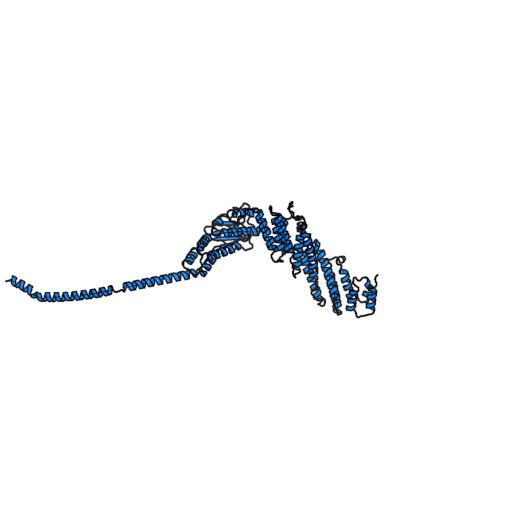 24.747 -25.799 -39.958 1.00 86.50 488 GLU A N 1
ATOM 4030 C CA . GLU A 1 488 ? 23.355 -25.753 -39.495 1.00 86.50 488 GLU A CA 1
ATOM 4031 C C . GLU A 1 488 ? 23.169 -24.583 -38.523 1.00 86.50 488 GLU A C 1
ATOM 4033 O O . GLU A 1 488 ? 22.236 -23.786 -38.651 1.00 86.50 488 GLU A O 1
ATOM 4038 N N . LYS A 1 489 ? 24.138 -24.393 -37.628 1.00 89.75 489 LYS A N 1
ATOM 4039 C CA . LYS A 1 489 ? 24.162 -23.305 -36.665 1.00 89.75 489 LYS A CA 1
ATOM 4040 C C . LYS A 1 489 ? 24.376 -21.937 -37.310 1.00 89.75 489 LYS A C 1
ATOM 4042 O O . LYS A 1 489 ? 23.787 -20.965 -36.839 1.00 89.75 489 LYS A O 1
ATOM 4047 N N . VAL A 1 490 ? 25.138 -21.843 -38.403 1.00 90.88 490 VAL A N 1
ATOM 4048 C CA . VAL A 1 490 ? 25.239 -20.613 -39.217 1.00 90.88 490 VAL A CA 1
ATOM 4049 C C . VAL A 1 490 ? 23.860 -20.203 -39.740 1.00 90.88 490 VAL A C 1
ATOM 4051 O O . VAL A 1 490 ? 23.453 -19.050 -39.573 1.00 90.88 490 VAL A O 1
ATOM 4054 N N . ALA A 1 491 ? 23.106 -21.149 -40.311 1.00 90.19 491 ALA A N 1
ATOM 4055 C CA . ALA A 1 491 ? 21.755 -20.887 -40.803 1.00 90.19 491 ALA A CA 1
ATOM 4056 C C . ALA A 1 491 ? 20.793 -20.491 -39.668 1.00 90.19 491 ALA A C 1
ATOM 4058 O O . ALA A 1 491 ? 19.970 -19.587 -39.835 1.00 90.19 491 ALA A O 1
ATOM 4059 N N . ASP A 1 492 ? 20.915 -21.120 -38.500 1.00 93.31 492 ASP A N 1
ATOM 4060 C CA . ASP A 1 492 ? 20.112 -20.781 -37.326 1.00 93.31 492 ASP A CA 1
ATOM 4061 C C . ASP A 1 492 ? 20.432 -19.392 -36.767 1.00 93.31 492 ASP A C 1
ATOM 4063 O O . ASP A 1 492 ? 19.505 -18.614 -36.538 1.00 93.31 492 ASP A O 1
ATOM 4067 N N . LEU A 1 493 ? 21.709 -19.028 -36.599 1.00 92.88 493 LEU A N 1
ATOM 4068 C CA . LEU A 1 493 ? 22.094 -17.683 -36.154 1.00 92.88 493 LEU A CA 1
ATOM 4069 C C . LEU A 1 493 ? 21.636 -16.617 -37.145 1.00 92.88 493 LEU A C 1
ATOM 4071 O O . LEU A 1 493 ? 21.103 -15.589 -36.743 1.00 92.88 493 LEU A O 1
ATOM 4075 N N . SER A 1 494 ? 21.743 -16.893 -38.440 1.00 93.50 494 SER A N 1
ATOM 4076 C CA . SER A 1 494 ? 21.227 -16.006 -39.475 1.00 93.50 494 SER A CA 1
ATOM 4077 C C . SER A 1 494 ? 19.711 -15.767 -39.365 1.00 93.50 494 SER A C 1
ATOM 4079 O O . SER A 1 494 ? 19.220 -14.642 -39.512 1.00 93.50 494 SER A O 1
ATOM 4081 N N . ARG A 1 495 ? 18.932 -16.823 -39.099 1.00 95.06 495 ARG A N 1
ATOM 4082 C CA . ARG A 1 495 ? 17.479 -16.720 -38.870 1.00 95.06 495 ARG A CA 1
ATOM 4083 C C . ARG A 1 495 ? 17.153 -16.032 -37.548 1.00 95.06 495 ARG A C 1
ATOM 4085 O O . ARG A 1 495 ? 16.125 -15.364 -37.459 1.00 95.06 495 ARG A O 1
ATOM 4092 N N . LEU A 1 496 ? 17.992 -16.213 -36.533 1.00 96.00 496 LEU A N 1
ATOM 4093 C CA . LEU A 1 496 ? 17.852 -15.574 -35.232 1.00 96.00 496 LEU A CA 1
ATOM 4094 C C . LEU A 1 496 ? 18.098 -14.068 -35.317 1.00 96.00 496 LEU A C 1
ATOM 4096 O O . LEU A 1 496 ? 17.275 -13.310 -34.820 1.00 96.00 496 LEU A O 1
ATOM 4100 N N . ILE A 1 497 ? 19.179 -13.639 -35.976 1.00 96.19 497 ILE A N 1
ATOM 4101 C CA . ILE A 1 497 ? 19.503 -12.219 -36.162 1.00 96.19 497 ILE A CA 1
ATOM 4102 C C . ILE A 1 497 ? 18.345 -11.509 -36.862 1.00 96.19 497 ILE A C 1
ATOM 4104 O O . ILE A 1 497 ? 17.879 -10.483 -36.384 1.00 96.19 497 ILE A O 1
ATOM 4108 N N . GLN A 1 498 ? 17.820 -12.088 -37.943 1.00 95.06 498 GLN A N 1
ATOM 4109 C CA . GLN A 1 498 ? 16.661 -11.512 -38.625 1.00 95.06 498 GLN A CA 1
ATOM 4110 C C . GLN A 1 498 ? 15.428 -11.457 -37.744 1.00 95.06 498 GLN A C 1
ATOM 4112 O O . GLN A 1 498 ? 14.758 -10.439 -37.722 1.00 95.06 498 GLN A O 1
ATOM 4117 N N . TYR A 1 499 ? 15.149 -12.519 -36.990 1.00 96.50 499 TYR A N 1
ATOM 4118 C CA . TYR A 1 499 ? 14.036 -12.500 -36.053 1.00 96.50 499 TYR A CA 1
ATOM 4119 C C . TYR A 1 499 ? 14.176 -11.367 -35.027 1.00 96.50 499 TYR A C 1
ATOM 4121 O O . TYR A 1 499 ? 13.200 -10.690 -34.729 1.00 96.50 499 TYR A O 1
ATOM 4129 N N . VAL A 1 500 ? 15.385 -11.140 -34.511 1.00 95.50 500 VAL A N 1
ATOM 4130 C CA . VAL A 1 500 ? 15.668 -10.048 -33.575 1.00 95.50 500 VAL A CA 1
ATOM 4131 C C . VAL A 1 500 ? 15.530 -8.674 -34.246 1.00 95.50 500 VAL A C 1
ATOM 4133 O O . VAL A 1 500 ? 14.957 -7.781 -33.633 1.00 95.50 500 VAL A O 1
ATOM 4136 N N . LEU A 1 501 ? 15.958 -8.514 -35.504 1.00 94.88 501 LEU A N 1
ATOM 4137 C CA . LEU A 1 501 ? 15.715 -7.296 -36.291 1.00 94.88 501 LEU A CA 1
ATOM 4138 C C . LEU A 1 501 ? 14.212 -7.054 -36.519 1.00 94.88 501 LEU A C 1
ATOM 4140 O O . LEU A 1 501 ? 13.740 -5.925 -36.410 1.00 94.88 501 LEU A O 1
ATOM 4144 N N . ASP A 1 502 ? 13.441 -8.111 -36.782 1.00 94.50 502 ASP A N 1
ATOM 4145 C CA . ASP A 1 502 ? 11.992 -8.023 -36.989 1.00 94.50 502 ASP A CA 1
ATOM 4146 C C . ASP A 1 502 ? 11.251 -7.635 -35.689 1.00 94.50 502 ASP A C 1
ATOM 4148 O O . ASP A 1 502 ? 10.207 -6.971 -35.742 1.00 94.50 502 ASP A O 1
ATOM 4152 N N . LEU A 1 503 ? 11.793 -7.996 -34.513 1.00 93.31 503 LEU A N 1
ATOM 4153 C CA . LEU A 1 503 ? 11.249 -7.574 -33.215 1.00 93.31 503 LEU A CA 1
ATOM 4154 C C . LEU A 1 503 ? 11.281 -6.051 -33.042 1.00 93.31 503 LEU A C 1
ATOM 4156 O O . LEU A 1 503 ? 10.378 -5.520 -32.402 1.00 93.31 503 LEU A O 1
ATOM 4160 N N . SER A 1 504 ? 12.251 -5.346 -33.637 1.00 93.62 504 SER A N 1
ATOM 4161 C CA . SER A 1 504 ? 12.333 -3.880 -33.567 1.00 93.62 504 SER A CA 1
ATOM 4162 C C . SER A 1 504 ? 11.534 -3.162 -34.655 1.00 93.62 504 SER A C 1
ATOM 4164 O O . SER A 1 504 ? 11.754 -1.978 -34.879 1.00 93.62 504 SER A O 1
ATOM 4166 N N . SER A 1 505 ? 10.616 -3.838 -35.354 1.00 89.38 505 SER A N 1
ATOM 4167 C CA . SER A 1 505 ? 9.863 -3.261 -36.486 1.00 89.38 505 SER A CA 1
ATOM 4168 C C . SER A 1 505 ? 9.016 -2.027 -36.144 1.00 89.38 505 SER A C 1
ATOM 4170 O O . SER A 1 505 ? 8.657 -1.267 -37.043 1.00 89.38 505 SER A O 1
ATOM 4172 N N . GLN A 1 506 ? 8.698 -1.809 -34.865 1.00 87.12 506 GLN A N 1
ATOM 4173 C CA . GLN A 1 506 ? 7.982 -0.617 -34.395 1.00 87.12 506 GLN A CA 1
ATOM 4174 C C . GLN A 1 506 ? 8.910 0.585 -34.157 1.00 87.12 506 GLN A C 1
ATOM 4176 O O . GLN A 1 506 ? 8.440 1.721 -34.074 1.00 87.12 506 GLN A O 1
ATOM 4181 N N . VAL A 1 507 ? 10.226 0.357 -34.111 1.00 91.12 507 VAL A N 1
ATOM 4182 C CA . VAL A 1 507 ? 11.242 1.388 -33.913 1.00 91.12 507 VAL A CA 1
ATOM 4183 C C . VAL A 1 507 ? 11.849 1.785 -35.260 1.00 91.12 507 VAL A C 1
ATOM 4185 O O . VAL A 1 507 ? 12.306 0.917 -36.001 1.00 91.12 507 VAL A O 1
ATOM 4188 N N . PRO A 1 508 ? 11.925 3.084 -35.612 1.00 90.81 508 PRO A N 1
ATOM 4189 C CA . PRO A 1 508 ? 12.624 3.509 -36.814 1.00 90.81 508 PRO A CA 1
ATOM 4190 C C . PRO A 1 508 ? 14.093 3.073 -36.774 1.00 90.81 508 PRO A C 1
ATOM 4192 O O . PRO A 1 508 ? 14.850 3.503 -35.905 1.00 90.81 508 PRO A O 1
ATOM 4195 N N . ASN A 1 509 ? 14.515 2.270 -37.753 1.00 88.81 509 ASN A N 1
ATOM 4196 C CA . ASN A 1 509 ? 15.862 1.684 -37.811 1.00 88.81 509 ASN A CA 1
ATOM 4197 C C . ASN A 1 509 ? 16.988 2.726 -37.695 1.00 88.81 509 ASN A C 1
ATOM 4199 O O . ASN A 1 509 ? 18.027 2.454 -37.106 1.00 88.81 509 ASN A O 1
ATOM 4203 N N . GLY A 1 510 ? 16.776 3.942 -38.217 1.00 88.56 510 GLY A N 1
ATOM 4204 C CA . GLY A 1 510 ? 17.745 5.041 -38.130 1.00 88.56 510 GLY A CA 1
ATOM 4205 C C . GLY A 1 510 ? 17.987 5.575 -36.712 1.00 88.56 510 GLY A C 1
ATOM 4206 O O . GLY A 1 510 ? 18.958 6.294 -36.503 1.00 88.56 510 GLY A O 1
ATOM 4207 N N . CYS A 1 511 ? 17.129 5.235 -35.748 1.00 91.12 511 CYS A N 1
ATOM 4208 C CA . CYS A 1 511 ? 17.290 5.595 -34.340 1.00 91.12 511 CYS A CA 1
ATOM 4209 C C . CYS A 1 511 ? 18.108 4.563 -33.547 1.00 91.12 511 CYS A C 1
ATOM 4211 O O . CYS A 1 511 ? 18.568 4.876 -32.450 1.00 91.12 511 CYS A O 1
ATOM 4213 N N . ILE A 1 512 ? 18.289 3.352 -34.080 1.00 94.06 512 ILE A N 1
ATOM 4214 C CA . ILE A 1 512 ? 19.073 2.288 -33.451 1.00 94.06 512 ILE A CA 1
ATOM 4215 C C . ILE A 1 512 ? 20.475 2.318 -34.072 1.00 94.06 512 ILE A C 1
ATOM 4217 O O . ILE A 1 512 ? 20.693 1.851 -35.189 1.00 94.06 512 ILE A O 1
ATOM 4221 N N . GLU A 1 513 ? 21.443 2.861 -33.341 1.00 92.75 513 GLU A N 1
ATOM 4222 C CA . GLU A 1 513 ? 22.841 2.994 -33.761 1.00 92.75 513 GLU A CA 1
ATOM 4223 C C . GLU A 1 513 ? 23.449 1.648 -34.189 1.00 92.75 513 GLU A C 1
ATOM 4225 O O . GLU A 1 513 ? 24.121 1.553 -35.215 1.00 92.75 513 GLU A O 1
ATOM 4230 N N . GLN A 1 514 ? 23.149 0.577 -33.449 1.00 94.12 514 GLN A N 1
ATOM 4231 C CA . GLN A 1 514 ? 23.692 -0.760 -33.712 1.00 94.12 514 GLN A CA 1
ATOM 4232 C C . GLN A 1 514 ? 22.958 -1.522 -34.829 1.00 94.12 514 GLN A C 1
ATOM 4234 O O . GLN A 1 514 ? 23.379 -2.623 -35.190 1.00 94.12 514 GLN A O 1
ATOM 4239 N N . PHE A 1 515 ? 21.885 -0.961 -35.406 1.00 94.81 515 PHE A N 1
ATOM 4240 C CA . PHE A 1 515 ? 21.066 -1.644 -36.415 1.00 94.81 515 PHE A CA 1
ATOM 4241 C C . PHE A 1 515 ? 21.896 -2.064 -37.625 1.00 94.81 515 PHE A C 1
ATOM 4243 O O . PHE A 1 515 ? 21.923 -3.240 -37.978 1.00 94.81 515 PHE A O 1
ATOM 4250 N N . LYS A 1 516 ? 22.638 -1.121 -38.221 1.00 93.88 516 LYS A N 1
ATOM 4251 C CA . LYS A 1 516 ? 23.438 -1.393 -39.425 1.00 93.88 516 LYS A CA 1
ATOM 4252 C C . LYS A 1 516 ? 24.568 -2.391 -39.170 1.00 93.88 516 LYS A C 1
ATOM 4254 O O . LYS A 1 516 ? 24.914 -3.167 -40.061 1.00 93.88 516 LYS A O 1
ATOM 4259 N N . ARG A 1 517 ? 25.138 -2.396 -37.959 1.00 95.00 517 ARG A N 1
ATOM 4260 C CA . ARG A 1 517 ? 26.166 -3.370 -37.559 1.00 95.00 517 ARG A CA 1
ATOM 4261 C C . ARG A 1 517 ? 25.575 -4.778 -37.506 1.00 95.00 517 ARG A C 1
ATOM 4263 O O . ARG A 1 517 ? 26.125 -5.686 -38.123 1.00 95.00 517 ARG A O 1
ATOM 4270 N N . LEU A 1 518 ? 24.424 -4.954 -36.851 1.00 95.69 518 LEU A N 1
ATOM 4271 C CA . LEU A 1 518 ? 23.740 -6.250 -36.780 1.00 95.69 518 LEU A CA 1
ATOM 4272 C C . LEU A 1 518 ? 23.202 -6.708 -38.152 1.00 95.69 518 LEU A C 1
ATOM 4274 O O . LEU A 1 518 ? 23.270 -7.891 -38.482 1.00 95.69 518 LEU A O 1
ATOM 4278 N N . GLU A 1 519 ? 22.726 -5.781 -38.983 1.00 94.62 519 GLU A N 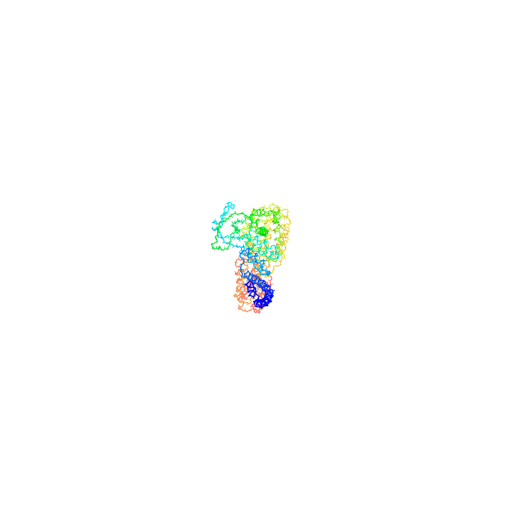1
ATOM 4279 C CA . GLU A 1 519 ? 22.331 -6.046 -40.371 1.00 94.62 519 GLU A CA 1
ATOM 4280 C C . GLU A 1 519 ? 23.520 -6.532 -41.215 1.00 94.62 519 GLU A C 1
ATOM 4282 O O . GLU A 1 519 ? 23.401 -7.514 -41.947 1.00 94.62 519 GLU A O 1
ATOM 4287 N N . SER A 1 520 ? 24.698 -5.926 -41.038 1.00 95.12 520 SER A N 1
ATOM 4288 C CA . SER A 1 520 ? 25.934 -6.378 -41.687 1.00 95.12 520 SER A CA 1
ATOM 4289 C C . SER A 1 520 ? 26.317 -7.798 -41.249 1.00 95.12 520 SER A C 1
ATOM 4291 O O . SER A 1 520 ? 26.718 -8.607 -42.082 1.00 95.12 520 SER A O 1
ATOM 4293 N N . PHE A 1 521 ? 26.134 -8.145 -39.968 1.00 95.75 521 PHE A N 1
ATOM 4294 C CA . PHE A 1 521 ? 26.306 -9.524 -39.492 1.00 95.75 521 PHE A CA 1
ATOM 4295 C C . PHE A 1 521 ? 25.298 -10.464 -40.172 1.00 95.75 521 PHE A C 1
ATOM 4297 O O . PHE A 1 521 ? 25.692 -11.507 -40.686 1.00 95.75 521 PHE A O 1
ATOM 4304 N N . SER A 1 522 ? 24.014 -10.092 -40.236 1.00 94.25 522 SER A N 1
ATOM 4305 C CA . SER A 1 522 ? 22.977 -10.870 -40.935 1.00 94.25 522 SER A CA 1
ATOM 4306 C C . SER A 1 522 ? 23.370 -11.171 -42.385 1.00 94.25 522 SER A C 1
ATOM 4308 O O . SER A 1 522 ? 23.285 -12.323 -42.814 1.00 94.25 522 SER A O 1
ATOM 4310 N N . PHE A 1 523 ? 23.852 -10.158 -43.112 1.00 94.25 523 PHE A N 1
ATOM 4311 C CA . PHE A 1 523 ? 24.326 -10.288 -44.489 1.00 94.25 523 PHE A CA 1
ATOM 4312 C C . PHE A 1 523 ? 25.515 -11.251 -44.592 1.00 94.25 523 PHE A C 1
ATOM 4314 O O . PHE A 1 523 ? 25.436 -12.242 -45.313 1.00 94.25 523 PHE A O 1
ATOM 4321 N N . ILE A 1 524 ? 26.569 -11.049 -43.793 1.00 94.38 524 ILE A N 1
ATOM 4322 C CA . ILE A 1 524 ? 27.766 -11.911 -43.793 1.00 94.38 524 ILE A CA 1
ATOM 4323 C C . ILE A 1 524 ? 27.414 -13.384 -43.515 1.00 94.38 524 ILE A C 1
ATOM 4325 O O . ILE A 1 524 ? 27.976 -14.280 -44.136 1.00 94.38 524 ILE A O 1
ATOM 4329 N N . PHE A 1 525 ? 26.468 -13.653 -42.612 1.00 92.75 525 PHE A N 1
ATOM 4330 C CA . PHE A 1 525 ? 26.030 -15.018 -42.296 1.00 92.75 525 PHE A CA 1
ATOM 4331 C C . PHE A 1 525 ? 25.191 -15.681 -43.405 1.00 92.75 525 PHE A C 1
ATOM 4333 O O . PHE A 1 525 ? 25.051 -16.904 -43.404 1.00 92.75 525 PHE A O 1
ATOM 4340 N N . ARG A 1 526 ? 24.583 -14.905 -44.313 1.00 91.12 526 ARG A N 1
ATOM 4341 C CA . ARG A 1 526 ? 23.714 -15.409 -45.398 1.00 91.12 526 ARG A CA 1
ATOM 4342 C C . ARG A 1 526 ? 24.421 -15.519 -46.732 1.00 91.12 526 ARG A C 1
ATOM 4344 O O . ARG A 1 526 ? 24.047 -16.367 -47.541 1.00 91.12 526 ARG A O 1
ATOM 4351 N N . SER A 1 527 ? 25.383 -14.640 -46.962 1.00 92.69 527 SER A N 1
ATOM 4352 C CA . SER A 1 527 ? 25.966 -14.436 -48.274 1.00 92.69 527 SER A CA 1
ATOM 4353 C C . SER A 1 527 ? 27.175 -15.349 -48.500 1.00 92.69 527 SER A C 1
ATOM 4355 O O . SER A 1 527 ? 27.980 -15.578 -47.593 1.00 92.69 527 SER A O 1
ATOM 4357 N N . PRO A 1 528 ? 27.346 -15.887 -49.718 1.00 90.62 528 PRO A N 1
ATOM 4358 C CA . PRO A 1 528 ? 28.584 -16.538 -50.109 1.00 90.62 528 PRO A CA 1
ATOM 4359 C C . PRO A 1 528 ? 29.733 -15.521 -50.161 1.00 90.62 528 PRO A C 1
ATOM 4361 O O . PRO A 1 528 ? 29.526 -14.324 -50.357 1.00 90.62 528 PRO A O 1
ATOM 4364 N N . ILE A 1 529 ? 30.970 -16.014 -50.069 1.00 89.75 529 ILE A N 1
ATOM 4365 C CA . ILE A 1 529 ? 32.170 -15.166 -49.994 1.00 89.75 529 ILE A CA 1
ATOM 4366 C C . ILE A 1 529 ? 32.310 -14.165 -51.157 1.00 89.75 529 ILE A C 1
ATOM 4368 O O . ILE A 1 529 ? 32.795 -13.057 -50.948 1.00 89.75 529 ILE A O 1
ATOM 4372 N N . GLY A 1 530 ? 31.849 -14.522 -52.363 1.00 88.12 530 GLY A N 1
ATOM 4373 C CA . GLY A 1 530 ? 31.882 -13.631 -53.528 1.00 88.12 530 GLY A CA 1
ATOM 4374 C C . GLY A 1 530 ? 30.967 -12.413 -53.381 1.00 88.12 530 GLY A C 1
ATOM 4375 O O . GLY A 1 530 ? 31.382 -11.297 -53.663 1.00 88.12 530 GLY A O 1
ATOM 4376 N N . GLU A 1 531 ? 29.760 -12.607 -52.852 1.00 91.25 531 GLU A N 1
ATOM 4377 C CA . GLU A 1 531 ? 28.796 -11.519 -52.641 1.00 91.25 531 GLU A CA 1
ATOM 4378 C C . GLU A 1 531 ? 29.241 -10.587 -51.501 1.00 91.25 531 GLU A C 1
ATOM 4380 O O . GLU A 1 531 ? 29.028 -9.374 -51.558 1.00 91.25 531 GLU A O 1
ATOM 4385 N N . ILE A 1 532 ? 29.936 -11.137 -50.496 1.00 91.62 532 ILE A N 1
ATOM 4386 C CA . ILE A 1 532 ? 30.582 -10.344 -49.442 1.00 91.62 532 ILE A CA 1
ATOM 4387 C C . ILE A 1 532 ? 31.686 -9.462 -50.035 1.00 91.62 532 ILE A C 1
ATOM 4389 O O . ILE A 1 532 ? 31.764 -8.285 -49.690 1.00 91.62 532 ILE A O 1
ATOM 4393 N N . ALA A 1 533 ? 32.512 -10.001 -50.938 1.00 87.94 533 ALA A N 1
ATOM 4394 C CA . ALA A 1 533 ? 33.580 -9.241 -51.588 1.00 87.94 533 ALA A CA 1
ATOM 4395 C C . ALA A 1 533 ? 33.040 -8.058 -52.407 1.00 87.94 533 ALA A C 1
ATOM 4397 O O . ALA A 1 533 ? 33.605 -6.969 -52.351 1.00 87.94 533 ALA A O 1
ATOM 4398 N N . GLU A 1 534 ? 31.930 -8.250 -53.124 1.00 88.94 534 GLU A N 1
ATOM 4399 C CA . GLU A 1 534 ? 31.301 -7.203 -53.941 1.00 88.94 534 GLU A CA 1
ATOM 4400 C C . GLU A 1 534 ? 30.701 -6.067 -53.102 1.00 88.94 534 GLU A C 1
ATOM 4402 O O . GLU A 1 534 ? 30.710 -4.912 -53.525 1.00 88.94 534 GLU A O 1
ATOM 4407 N N . ASN A 1 535 ? 30.207 -6.377 -51.901 1.00 90.19 535 ASN A N 1
ATOM 4408 C CA . ASN A 1 535 ? 29.492 -5.418 -51.057 1.00 90.19 535 ASN A CA 1
ATOM 4409 C C . ASN A 1 535 ? 30.306 -4.928 -49.853 1.00 90.19 535 ASN A C 1
ATOM 4411 O O . ASN A 1 535 ? 29.769 -4.207 -49.011 1.00 90.19 535 ASN A O 1
ATOM 4415 N N . VAL A 1 536 ? 31.593 -5.272 -49.760 1.00 87.94 536 VAL A N 1
ATOM 4416 C CA . VAL A 1 536 ? 32.406 -5.077 -48.549 1.00 87.94 536 VAL A CA 1
ATOM 4417 C C . VAL A 1 536 ? 32.427 -3.625 -48.040 1.00 87.94 536 VAL A C 1
ATOM 4419 O O . VAL A 1 536 ? 32.373 -3.393 -46.837 1.00 87.94 536 VAL A O 1
ATOM 4422 N N . HIS A 1 537 ? 32.398 -2.635 -48.939 1.00 85.69 537 HIS A N 1
ATOM 4423 C CA . HIS A 1 537 ? 32.410 -1.201 -48.606 1.00 85.69 537 HIS A CA 1
ATOM 4424 C C . HIS A 1 537 ? 31.096 -0.685 -47.993 1.00 85.69 537 HIS A C 1
ATOM 4426 O O . HIS A 1 537 ? 31.049 0.431 -47.479 1.00 85.69 537 HIS A O 1
ATOM 4432 N N . THR A 1 538 ? 30.018 -1.468 -48.070 1.00 87.62 538 THR A N 1
ATOM 4433 C CA . THR A 1 538 ? 28.706 -1.110 -47.502 1.00 87.62 538 THR A CA 1
ATOM 4434 C C . THR A 1 538 ? 28.541 -1.598 -46.062 1.00 87.62 538 THR A C 1
ATOM 4436 O O . THR A 1 538 ? 27.665 -1.108 -45.345 1.00 87.62 538 THR A O 1
ATOM 4439 N N . LEU A 1 539 ? 29.408 -2.516 -45.615 1.00 90.44 539 LEU A N 1
ATOM 4440 C CA . LEU A 1 539 ? 29.345 -3.130 -44.294 1.00 90.44 539 LEU A CA 1
ATOM 4441 C C . LEU A 1 539 ? 29.720 -2.129 -43.196 1.00 90.44 539 LEU A C 1
ATOM 4443 O O . LEU A 1 539 ? 30.740 -1.448 -43.261 1.00 90.44 539 LEU A O 1
ATOM 4447 N N . GLN A 1 540 ? 28.904 -2.076 -42.147 1.00 91.38 540 GLN A N 1
ATOM 4448 C CA . GLN A 1 540 ? 29.091 -1.202 -40.986 1.00 91.38 540 GLN A CA 1
ATOM 4449 C C . GLN A 1 540 ? 29.659 -2.003 -39.808 1.00 91.38 540 GLN A C 1
ATOM 4451 O O . GLN A 1 540 ? 29.030 -2.140 -38.760 1.00 91.38 540 GLN A O 1
ATOM 4456 N N . VAL A 1 541 ? 30.845 -2.579 -40.006 1.00 92.12 541 VAL A N 1
ATOM 4457 C CA . VAL A 1 541 ? 31.569 -3.390 -39.012 1.00 92.12 541 VAL A CA 1
ATOM 4458 C C . VAL A 1 541 ? 33.021 -2.931 -38.909 1.00 92.12 541 VAL A C 1
ATOM 4460 O O . VAL A 1 541 ? 33.537 -2.278 -39.811 1.00 92.12 541 VAL A O 1
ATOM 4463 N N . THR A 1 542 ? 33.707 -3.263 -37.815 1.00 92.00 542 THR A N 1
ATOM 4464 C CA . THR A 1 542 ? 35.148 -2.979 -37.711 1.00 92.00 542 THR A CA 1
ATOM 4465 C C . THR A 1 542 ? 35.967 -4.011 -38.495 1.00 92.00 542 THR A C 1
ATOM 4467 O O . THR A 1 542 ? 35.513 -5.137 -38.705 1.00 92.00 542 THR A O 1
ATOM 4470 N N . TYR A 1 543 ? 37.208 -3.676 -38.877 1.00 91.69 543 TYR A N 1
ATOM 4471 C CA . TYR A 1 543 ? 38.130 -4.642 -39.503 1.00 91.69 543 TYR A CA 1
ATOM 4472 C C . TYR A 1 543 ? 38.303 -5.902 -38.638 1.00 91.69 543 TYR A C 1
ATOM 4474 O O . TYR A 1 543 ? 38.315 -7.028 -39.137 1.00 91.69 543 TYR A O 1
ATOM 4482 N N . LYS A 1 544 ? 38.377 -5.712 -37.315 1.00 91.88 544 LYS A N 1
ATOM 4483 C CA . LYS A 1 544 ? 38.483 -6.803 -36.343 1.00 91.88 544 LYS A CA 1
ATOM 4484 C C . LYS A 1 544 ? 37.246 -7.702 -36.373 1.00 91.88 544 LYS A C 1
ATOM 4486 O O . LYS A 1 544 ? 37.403 -8.920 -36.410 1.00 91.88 544 LYS A O 1
ATOM 4491 N N . ASP A 1 545 ? 36.051 -7.115 -36.384 1.00 93.44 545 ASP A N 1
ATOM 4492 C CA . ASP A 1 545 ? 34.790 -7.859 -36.451 1.00 93.44 545 ASP A CA 1
ATOM 4493 C C . ASP A 1 545 ? 34.738 -8.692 -37.740 1.00 93.44 545 ASP A C 1
ATOM 4495 O O . ASP A 1 545 ? 34.523 -9.902 -37.682 1.00 93.44 545 ASP A O 1
ATOM 4499 N N . LEU A 1 546 ? 35.021 -8.075 -38.895 1.00 93.69 546 LEU A N 1
ATOM 4500 C CA . LEU A 1 546 ? 35.005 -8.749 -40.196 1.00 93.69 546 LEU A CA 1
ATOM 4501 C C . LEU A 1 546 ? 36.013 -9.906 -40.259 1.00 93.69 546 LEU A C 1
ATOM 4503 O O . LEU A 1 546 ? 35.677 -10.997 -40.716 1.00 93.69 546 LEU A O 1
ATOM 4507 N N . SER A 1 547 ? 37.233 -9.693 -39.761 1.00 92.06 547 SER A N 1
ATOM 4508 C CA . SER A 1 547 ? 38.280 -10.719 -39.708 1.00 92.06 547 SER A CA 1
ATOM 4509 C C . SER A 1 547 ? 37.855 -11.941 -38.888 1.00 92.06 547 SER A C 1
ATOM 4511 O O . SER A 1 547 ? 38.013 -13.077 -39.342 1.00 92.06 547 SER A O 1
ATOM 4513 N N . ILE A 1 548 ? 37.260 -11.714 -37.711 1.00 93.12 548 ILE A N 1
ATOM 4514 C CA . ILE A 1 548 ? 36.754 -12.784 -36.842 1.00 93.12 548 ILE A CA 1
ATOM 4515 C C . ILE A 1 548 ? 35.604 -13.530 -37.524 1.00 93.12 548 ILE A C 1
ATOM 4517 O O . ILE A 1 548 ? 35.615 -14.759 -37.558 1.00 93.12 548 ILE A O 1
ATOM 4521 N N . LEU A 1 549 ? 34.639 -12.811 -38.103 1.00 93.56 549 LEU A N 1
ATOM 4522 C CA . LEU A 1 549 ? 33.479 -13.411 -38.764 1.00 93.56 549 LEU A CA 1
ATOM 4523 C C . LEU A 1 549 ? 33.870 -14.264 -39.976 1.00 93.56 549 LEU A C 1
ATOM 4525 O O . LEU A 1 549 ? 33.409 -15.398 -40.099 1.00 93.56 549 LEU A O 1
ATOM 4529 N N . LEU A 1 550 ? 34.754 -13.767 -40.847 1.00 92.94 550 LEU A N 1
ATOM 4530 C CA . LEU A 1 550 ? 35.222 -14.534 -42.006 1.00 92.94 550 LEU A CA 1
ATOM 4531 C C . LEU A 1 550 ? 36.018 -15.771 -41.580 1.00 92.94 550 LEU A C 1
ATOM 4533 O O . LEU A 1 550 ? 35.850 -16.835 -42.174 1.00 92.94 550 LEU A O 1
ATOM 4537 N N . GLY A 1 551 ? 36.848 -15.649 -40.539 1.00 90.00 551 GLY A N 1
ATOM 4538 C CA . GLY A 1 551 ? 37.586 -16.777 -39.969 1.00 90.00 551 GLY A CA 1
ATOM 4539 C C . GLY A 1 551 ? 36.695 -17.813 -39.277 1.00 90.00 551 GLY A C 1
ATOM 4540 O O . GLY A 1 551 ? 37.054 -18.988 -39.235 1.00 90.00 551 GLY A O 1
ATOM 4541 N N . LEU A 1 552 ? 35.537 -17.393 -38.758 1.00 90.12 552 LEU A N 1
ATOM 4542 C CA . LEU A 1 552 ? 34.542 -18.274 -38.149 1.00 90.12 552 LEU A CA 1
ATOM 4543 C C . LEU A 1 552 ? 33.733 -19.047 -39.204 1.00 90.12 552 LEU A C 1
ATOM 4545 O O . LEU A 1 552 ? 33.456 -20.228 -39.011 1.00 90.12 552 LEU A O 1
ATOM 4549 N N . LEU A 1 553 ? 33.348 -18.388 -40.300 1.00 90.88 553 LEU A N 1
ATOM 4550 C CA . LEU A 1 553 ? 32.416 -18.932 -41.296 1.00 90.88 553 LEU A CA 1
ATOM 4551 C C . LEU A 1 553 ? 33.097 -19.685 -42.444 1.00 90.88 553 LEU A C 1
ATOM 4553 O O . LEU A 1 553 ? 32.511 -20.605 -43.016 1.00 90.88 553 LEU A O 1
ATOM 4557 N N . PHE A 1 554 ? 34.325 -19.307 -42.802 1.00 90.31 554 PHE A N 1
ATOM 4558 C CA . PHE A 1 554 ? 34.997 -19.813 -43.993 1.00 90.31 554 PHE A CA 1
ATOM 4559 C C . PHE A 1 554 ? 36.365 -20.410 -43.665 1.00 90.31 554 PHE A C 1
ATOM 4561 O O . PHE A 1 554 ? 37.085 -19.977 -42.767 1.00 90.31 554 PHE A O 1
ATOM 4568 N N . LYS A 1 555 ? 36.767 -21.415 -44.449 1.00 86.38 555 LYS A N 1
ATOM 4569 C CA . LYS A 1 555 ? 38.132 -21.946 -44.370 1.00 86.38 555 LYS A CA 1
ATOM 4570 C C . LYS A 1 555 ? 39.125 -20.892 -44.874 1.00 86.38 555 LYS A C 1
ATOM 4572 O O . LYS A 1 555 ? 38.816 -20.225 -45.860 1.00 86.38 555 LYS A O 1
ATOM 4577 N N . PRO A 1 556 ? 40.335 -20.794 -44.291 1.00 86.50 556 PRO A N 1
ATOM 4578 C CA . PRO A 1 556 ? 41.356 -19.863 -44.760 1.00 86.50 556 PRO A CA 1
ATOM 4579 C C . PRO A 1 556 ? 41.601 -19.993 -46.272 1.00 86.50 556 PRO A C 1
ATOM 4581 O O . PRO A 1 556 ? 42.022 -21.050 -46.747 1.00 86.50 556 PRO A O 1
ATOM 4584 N N . SER A 1 557 ? 41.352 -18.920 -47.025 1.00 89.25 557 SER A N 1
ATOM 4585 C CA . SER A 1 557 ? 41.533 -18.862 -48.481 1.00 89.25 557 SER A CA 1
ATOM 4586 C C . SER A 1 557 ? 42.244 -17.571 -48.903 1.00 89.25 557 SER A C 1
ATOM 4588 O O . SER A 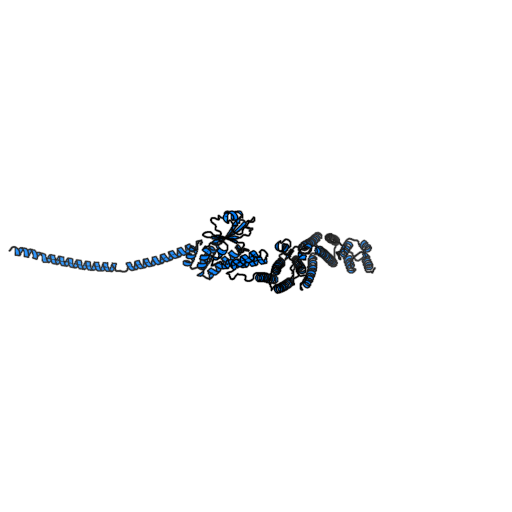1 557 ? 42.412 -16.641 -48.108 1.00 89.25 557 SER A O 1
ATOM 4590 N N . LYS A 1 558 ? 42.702 -17.509 -50.162 1.00 84.88 558 LYS A N 1
ATOM 4591 C CA . LYS A 1 558 ? 43.257 -16.270 -50.735 1.00 84.88 558 LYS A CA 1
ATOM 4592 C C . LYS A 1 558 ? 42.192 -15.174 -50.850 1.00 84.88 558 LYS A C 1
ATOM 4594 O O . LYS A 1 558 ? 42.524 -14.012 -50.660 1.00 84.88 558 LYS A O 1
ATOM 4599 N N . GLU A 1 559 ? 40.937 -15.546 -51.093 1.00 84.62 559 GLU A N 1
ATOM 4600 C CA . GLU A 1 559 ? 39.818 -14.603 -51.225 1.00 84.62 559 GLU A CA 1
ATOM 4601 C C . GLU A 1 559 ? 39.556 -13.861 -49.910 1.00 84.62 559 GLU A C 1
ATOM 4603 O O . GLU A 1 559 ? 39.394 -12.648 -49.931 1.00 84.62 559 GLU A O 1
ATOM 4608 N N . ILE A 1 560 ? 39.624 -14.543 -48.756 1.00 88.38 560 ILE A N 1
ATOM 4609 C CA . ILE A 1 560 ? 39.483 -13.890 -47.439 1.00 88.38 560 ILE A CA 1
ATOM 4610 C C . ILE A 1 560 ? 40.560 -12.818 -47.239 1.00 88.38 560 ILE A C 1
ATOM 4612 O O . ILE A 1 560 ? 40.260 -11.727 -46.763 1.00 88.38 560 ILE A O 1
ATOM 4616 N N . LYS A 1 561 ? 41.813 -13.111 -47.616 1.00 85.69 561 LYS A N 1
ATOM 4617 C CA . LYS A 1 561 ? 42.911 -12.137 -47.503 1.00 85.69 561 LYS A CA 1
ATOM 4618 C C . LYS A 1 561 ? 42.659 -10.911 -48.376 1.00 85.69 561 LYS A C 1
ATOM 4620 O O . LYS A 1 561 ? 42.816 -9.800 -47.891 1.00 85.69 561 LYS A O 1
ATOM 4625 N N . MET A 1 562 ? 42.200 -11.118 -49.612 1.00 86.19 562 MET A N 1
ATOM 4626 C CA . MET A 1 562 ? 41.864 -10.020 -50.522 1.00 86.19 562 MET A CA 1
ATOM 4627 C C . MET A 1 562 ? 40.708 -9.163 -49.991 1.00 86.19 562 MET A C 1
ATOM 4629 O O . MET A 1 562 ? 40.801 -7.944 -50.039 1.00 86.19 562 MET A O 1
ATOM 4633 N N . ILE A 1 563 ? 39.650 -9.773 -49.442 1.00 88.50 563 ILE A N 1
ATOM 4634 C CA . ILE A 1 563 ? 38.525 -9.033 -48.842 1.00 88.50 563 ILE A CA 1
ATOM 4635 C C . ILE A 1 563 ? 39.012 -8.157 -47.683 1.00 88.50 563 ILE A C 1
ATOM 4637 O O . ILE A 1 563 ? 38.642 -6.991 -47.599 1.00 88.50 563 ILE A O 1
ATOM 4641 N N . LEU A 1 564 ? 39.860 -8.702 -46.806 1.00 88.94 564 LEU A N 1
ATOM 4642 C CA . LEU A 1 564 ? 40.400 -7.956 -45.669 1.00 88.94 564 LEU A CA 1
ATOM 4643 C C . LEU A 1 564 ? 41.332 -6.818 -46.110 1.00 88.94 564 LEU A C 1
ATOM 4645 O O . LEU A 1 564 ? 41.232 -5.726 -45.567 1.00 88.94 564 LEU A O 1
ATOM 4649 N N . GLU A 1 565 ? 42.180 -7.032 -47.118 1.00 86.44 565 GLU A N 1
ATOM 4650 C CA . GLU A 1 565 ? 43.052 -5.987 -47.682 1.00 86.44 565 GLU A CA 1
ATOM 4651 C C . GLU A 1 565 ? 42.249 -4.839 -48.324 1.00 86.44 565 GLU A C 1
ATOM 4653 O O . GLU A 1 565 ? 42.591 -3.667 -48.154 1.00 86.44 565 GLU A O 1
ATOM 4658 N N . VAL A 1 566 ? 41.155 -5.164 -49.023 1.00 85.50 566 VAL A N 1
ATOM 4659 C CA . VAL A 1 566 ? 40.234 -4.178 -49.622 1.00 85.50 566 VAL A CA 1
ATOM 4660 C C . VAL A 1 566 ? 39.421 -3.436 -48.556 1.00 85.50 566 VAL A C 1
ATOM 4662 O O . VAL A 1 566 ? 39.054 -2.281 -48.748 1.00 85.50 566 VAL A O 1
ATOM 4665 N N . PHE A 1 567 ? 39.139 -4.075 -47.422 1.00 85.25 567 PHE A N 1
ATOM 4666 C CA . PHE A 1 567 ? 38.418 -3.441 -46.320 1.00 85.25 567 PHE A CA 1
ATOM 4667 C C . PHE A 1 567 ? 39.307 -2.527 -45.462 1.00 85.25 567 PHE A C 1
ATOM 4669 O O . PHE A 1 567 ? 38.825 -1.528 -44.937 1.00 85.25 567 PHE A O 1
ATOM 4676 N N . ASP A 1 568 ? 40.596 -2.858 -45.319 1.00 78.50 568 ASP A N 1
ATOM 4677 C CA . ASP A 1 568 ? 41.580 -2.081 -44.542 1.00 78.50 568 ASP A CA 1
ATOM 4678 C C . ASP A 1 568 ? 42.148 -0.881 -45.319 1.00 78.50 568 ASP A C 1
ATOM 4680 O O . ASP A 1 568 ? 42.837 -0.029 -44.758 1.00 78.50 568 ASP A O 1
ATOM 4684 N N . THR A 1 569 ? 41.868 -0.790 -46.622 1.00 68.75 569 THR A N 1
ATOM 4685 C CA . THR A 1 569 ? 42.265 0.366 -47.425 1.00 68.75 569 THR A CA 1
ATOM 4686 C C . THR A 1 569 ? 41.294 1.523 -47.158 1.00 68.75 569 THR A C 1
ATOM 4688 O O . THR A 1 569 ? 40.110 1.408 -47.475 1.00 68.75 569 THR A O 1
ATOM 4691 N N . PRO A 1 570 ? 41.749 2.642 -46.559 1.00 54.44 570 PRO A N 1
ATOM 4692 C CA . PRO A 1 570 ? 40.879 3.785 -46.325 1.00 54.44 570 PRO A CA 1
ATOM 4693 C C . PRO A 1 570 ? 40.429 4.362 -47.671 1.00 54.44 570 PRO A C 1
ATOM 4695 O O . PRO A 1 570 ? 41.268 4.645 -48.529 1.00 54.44 570 PRO A O 1
ATOM 4698 N N . ASN A 1 571 ? 39.114 4.520 -47.839 1.00 46.88 571 ASN A N 1
ATOM 4699 C CA . ASN A 1 571 ? 38.538 5.329 -48.917 1.00 46.88 571 ASN A CA 1
ATOM 4700 C C . ASN A 1 571 ? 38.818 6.816 -48.700 1.00 46.88 571 ASN A C 1
ATOM 4702 O O . ASN A 1 571 ? 38.667 7.277 -47.542 1.00 46.88 571 ASN A O 1
#

Foldseek 3Di:
DVVVVVVVVVPPCVVVVVVVVVVVVVVVVVVVVVVVVVVVVVVPDPVVVVVVVVVVVVVVVVVVVLVVLQVVLLPDADQDPVSLVVCVVRPPPVVSSLVNLQSNLVNFKDKAKAFLVCCCVFVVCCVQDVPDDQDGAIWIKIKGWPCVLVSLVVCVVPVVSSVVSLVSNLVVCLVRQALNAQSQWWWKDDPTIIITIGSDHDPDDGDPDDDRPPIDGDGPCVLVVSVSNSVSVLVSNLVSLLVCLLVLNDDPVRVVVRLVSCVVDPSHDPDPLVVLLVSLLVLLQVLLPDDFDLAKDQVLPDPSCLVPLLPDDDPDDPQPQPSVQVVPQLQAFRMAGPSLVSNVSSVVSLSPGPDPCSVVSVVSNVVSVVSSLPDDDDDDLSSLLNSLRSLSVCLNRRVSPPCNVVSVVSSVVSLVVSLCVLQDDPDQLPDFLVVLLVVLVCSVVVSLVSCNRRPRNVCSLVSLLSNLLSNLVNLLVSVLVDPEDDLVSLVSSLVSLVSSLVSCVVHDLVSNPSSQQSVLVSCLSPDDLVVCLVCVVSRPHDLSSLLSSCVHRDDDDPSSVVSSVVNPDDD

Mean predicted aligned error: 13.72 Å

Secondary structure (DSSP, 8-state):
-HHHHHHHHHHTTHHHHHHHHHHHHHHHHHHHHHHHHHHHHHHSSHHHHHHHHHHHHHHHHHHHHHHHHHHHHHHS---SHHHHHHHHHH---HHHHHHHHHHHHHTTEEEEEEEHHHIIIII-GGGSSTT----SSEEEEEEEETTHHHHHHHHTT-HHHHHHHHHHHHHHHHHHTTT--GGGEEEEE-SSEEEEEEEEEESSPPPS-----S-EE--GGGGGG-TTTHHHHHHHHHHHHHHHHHTT---HHHHHHHHHHTTTSTT--S-HHHHHHHHHHHHHHHHTTSPPP--EEETTT-HHHHHHHTT----S-S----GGGGG-GGGS-SEEEHHHHHHHHHHHHHHH---TTHHHHHHHHHHHHHHHHTSPP-S-HHHHHHHHHHHHHHHHHTTTSTTHHHHHHHHHHHHHHHHHHTT---S-TTS-HHHHHHHHHHHHHHHHHHHHHHS-GGGHHHHHHHHHHHHHHHHHHHHHT-----HHHHHHHHHHHHHHHHHTTTS-GGG-TTHHHHHHHHHHHHS-HHHHHHHGGG--S-HHHHHHHHHHHS---HHHHHHHHHHHS--

Nearest PDB structures (foldseek):
  8ay2-assembly2_B  TM=3.980E-01  e=2.059E-01  Rattus norvegicus
  8ay2-assembly1_A  TM=3.805E-01  e=3.027E+00  Rattus norvegicus
  4g2v-assembly1_A  TM=2.342E-01  e=1.024E+00  Mus musculus
  6hc2-assembly4_S  TM=2.049E-01  e=3.027E+00  Homo sapiens

Radius of gyration: 49.29 Å; Cα contacts (8 Å, |Δi|>4): 572; chains: 1; bounding box: 106×91×185 Å

Sequence (571 aa):
MEKINELYNKVKNLEDVLSEYNSSKNKIKRLETDIKTAEAFLKGGDKQRIASKIKDCEKELRKVESEIKKIDLCSKDCHSLSDIKMMFEFVEEENIIANKATQYLESLIYPIYVSSKQVEESFKPMSFKENFVPQKGDFKVLKINLEINDFFSLLKSREELLLNCLNLFKKTLRLELECAIPSKICCYADEKYLFLLLLTPTTEESAEEHFFKDLTFVGIDYLNQLENVIDIFNEIFKANLCKLLLKCEITCEDIEDTNLFLSQTEYFITNIEEWKLDCAMKEIITLSKKERKWETVDWLEEKSLTKNLIGQHFNQSTFYFSLETLNNTKLLPKEISETLFRILLCIKILLSCKSKRTEKAEKIVERALSKMMSHNVQGHLLHHFIFFADLTVLVRLFSSSPIAENLTNIREEEFFTISRISTELTKSLNDSLLLLKVYFKEKHYDFMLFVDKFVPEKSKMAFEINFFNLLYANICDYILCIKYIDNEKVADLSRLIQYVLDLSSQVPNGCIEQFKRLESFSFIFRSPIGEIAENVHTLQVTYKDLSILLGLLFKPSKEIKMILEVFDTPN

Organism: NCBI:txid83296

pLDDT: mean 83.85, std 13.08, range [34.22, 97.25]